Protein AF-A0A429B240-F1 (afdb_monomer_lite)

Structure (mmCIF, N/CA/C/O backbone):
data_AF-A0A429B240-F1
#
_entry.id   AF-A0A429B240-F1
#
loop_
_atom_site.group_PDB
_atom_site.id
_atom_site.type_symbol
_atom_site.label_atom_id
_atom_site.label_alt_id
_atom_site.label_comp_id
_atom_site.label_asym_id
_atom_site.label_entity_id
_atom_site.label_seq_id
_atom_site.pdbx_PDB_ins_code
_atom_site.Cartn_x
_atom_site.Cartn_y
_atom_site.Cartn_z
_atom_site.occupancy
_atom_site.B_iso_or_equiv
_atom_site.auth_seq_id
_atom_site.auth_comp_id
_atom_site.auth_asym_id
_atom_site.auth_atom_id
_atom_site.pdbx_PDB_model_num
ATOM 1 N N . MET A 1 1 ? -15.199 -7.355 49.100 1.00 44.56 1 MET A N 1
ATOM 2 C CA . MET A 1 1 ? -14.367 -6.180 49.448 1.00 44.56 1 MET A CA 1
ATOM 3 C C . MET A 1 1 ? -12.993 -6.217 48.770 1.00 44.56 1 MET A C 1
ATOM 5 O O . MET A 1 1 ? -12.561 -5.169 48.321 1.00 44.56 1 MET A O 1
ATOM 9 N N . GLU A 1 2 ? -12.362 -7.388 48.582 1.00 45.59 2 GLU A N 1
ATOM 10 C CA . GLU A 1 2 ? -11.077 -7.540 47.852 1.00 45.59 2 GLU A CA 1
ATOM 11 C C . GLU A 1 2 ? -11.100 -7.078 46.377 1.00 45.59 2 GLU A C 1
ATOM 13 O O . GLU A 1 2 ? -10.136 -6.483 45.908 1.00 45.59 2 GLU A O 1
ATOM 18 N N . ALA A 1 3 ? -12.207 -7.259 45.647 1.00 45.84 3 ALA A N 1
ATOM 19 C CA . ALA A 1 3 ? -12.278 -6.887 44.225 1.00 45.84 3 ALA A CA 1
ATOM 20 C C . ALA A 1 3 ? -12.262 -5.364 43.959 1.00 45.84 3 ALA A C 1
ATOM 22 O O . ALA A 1 3 ? -11.868 -4.933 42.879 1.00 45.84 3 ALA A O 1
ATOM 23 N N . ALA A 1 4 ? -12.653 -4.533 44.934 1.00 47.03 4 ALA A N 1
ATOM 24 C CA . ALA A 1 4 ? -12.665 -3.073 44.779 1.00 47.03 4 ALA A CA 1
ATOM 25 C C . ALA A 1 4 ? -11.268 -2.445 44.948 1.00 47.03 4 ALA A C 1
ATOM 27 O O . ALA A 1 4 ? -11.016 -1.351 44.448 1.00 47.03 4 ALA A O 1
ATOM 28 N N . GLN A 1 5 ? -10.346 -3.150 45.613 1.00 51.97 5 GLN A N 1
ATOM 29 C CA . GLN A 1 5 ? -8.969 -2.698 45.835 1.00 51.97 5 GLN A CA 1
ATOM 30 C C . GLN A 1 5 ? -8.083 -2.867 44.584 1.00 51.97 5 GLN A C 1
ATOM 32 O O . GLN A 1 5 ? -7.039 -2.232 44.481 1.00 51.97 5 GLN A O 1
ATOM 37 N N . MET A 1 6 ? -8.511 -3.668 43.598 1.00 56.25 6 MET A N 1
ATOM 38 C CA . MET A 1 6 ? -7.716 -4.010 42.407 1.00 56.25 6 MET A CA 1
ATOM 39 C C . MET A 1 6 ? -7.718 -2.947 41.293 1.00 56.25 6 MET A C 1
ATOM 41 O O . MET A 1 6 ? -7.016 -3.113 40.298 1.00 56.25 6 MET A O 1
ATOM 45 N N . SER A 1 7 ? -8.470 -1.854 41.450 1.00 75.31 7 SER A N 1
ATOM 46 C CA . SER A 1 7 ? -8.610 -0.801 40.425 1.00 75.31 7 SER A CA 1
ATOM 47 C C . SER A 1 7 ? -7.833 0.482 40.741 1.00 75.31 7 SER A C 1
ATOM 49 O O . SER A 1 7 ? -8.014 1.497 40.062 1.00 75.31 7 SER A O 1
ATOM 51 N N . ILE A 1 8 ? -7.000 0.456 41.783 1.00 90.31 8 ILE A N 1
ATOM 52 C CA . ILE A 1 8 ? -6.318 1.632 42.321 1.00 90.31 8 ILE A CA 1
ATOM 53 C C . ILE A 1 8 ? -4.803 1.496 42.117 1.00 90.31 8 ILE A C 1
ATOM 55 O O . ILE A 1 8 ? -4.220 0.432 42.338 1.00 90.31 8 ILE A O 1
ATOM 59 N N . LEU A 1 9 ? -4.156 2.581 41.691 1.00 92.44 9 LEU A N 1
ATOM 60 C CA . LEU A 1 9 ? -2.705 2.727 41.696 1.00 92.44 9 LEU A CA 1
ATOM 61 C C . LEU A 1 9 ? -2.294 3.480 42.958 1.00 92.44 9 LEU A C 1
ATOM 63 O O . LEU A 1 9 ? -2.667 4.637 43.171 1.00 92.44 9 LEU A O 1
ATOM 67 N N . HIS A 1 10 ? -1.503 2.816 43.788 1.00 93.44 10 HIS A N 1
ATOM 68 C CA . HIS A 1 10 ? -0.919 3.425 44.964 1.00 93.44 10 HIS A CA 1
ATOM 69 C C . HIS A 1 10 ? 0.341 4.192 44.589 1.00 93.44 10 HIS A C 1
ATOM 71 O O . HIS A 1 10 ? 1.170 3.722 43.814 1.00 93.44 10 HIS A O 1
ATOM 77 N N . GLN A 1 11 ? 0.486 5.361 45.191 1.00 92.62 11 GLN A N 1
ATOM 78 C CA . GLN A 1 11 ? 1.679 6.183 45.118 1.00 92.62 11 GLN A CA 1
ATOM 79 C C . GLN A 1 11 ? 2.523 6.019 46.381 1.00 92.62 11 GLN A C 1
ATOM 81 O O . GLN A 1 11 ? 1.979 5.975 47.497 1.00 92.62 11 GLN A O 1
ATOM 86 N N . VAL A 1 12 ? 3.842 5.982 46.206 1.00 91.69 12 VAL A N 1
ATOM 87 C CA . VAL A 1 12 ? 4.820 6.096 47.291 1.00 91.69 12 VAL A CA 1
ATOM 88 C C . VAL A 1 12 ? 5.925 7.048 46.861 1.00 91.69 12 VAL A C 1
ATOM 90 O O . VAL A 1 12 ? 6.509 6.878 45.796 1.00 91.69 12 VAL A O 1
ATOM 93 N N . THR A 1 13 ? 6.243 8.015 47.706 1.00 90.12 13 THR A N 1
ATOM 94 C CA . THR A 1 13 ? 7.407 8.879 47.527 1.00 90.12 13 THR A CA 1
ATOM 95 C C . THR A 1 13 ? 8.460 8.471 48.539 1.00 90.12 13 THR A C 1
ATOM 97 O O . THR A 1 13 ? 8.158 8.275 49.716 1.00 90.12 13 THR A O 1
ATOM 100 N N . TYR A 1 14 ? 9.694 8.347 48.076 1.00 87.94 14 TYR A N 1
ATOM 101 C CA . TYR A 1 14 ? 10.877 8.154 48.888 1.00 87.94 14 TYR A CA 1
ATOM 102 C C . TYR A 1 14 ? 11.762 9.380 48.776 1.00 87.94 14 TYR A C 1
ATOM 104 O O . TYR A 1 14 ? 11.974 9.926 47.692 1.00 87.94 14 TYR A O 1
ATOM 112 N N . GLY A 1 15 ? 12.297 9.781 49.917 1.00 84.56 15 GLY A N 1
ATOM 113 C CA . GLY A 1 15 ? 13.328 10.793 50.006 1.00 84.56 15 GLY A CA 1
ATOM 114 C C . GLY A 1 15 ? 14.587 10.184 50.588 1.00 84.56 15 GLY A C 1
ATOM 115 O O . GLY A 1 15 ? 14.539 9.244 51.389 1.00 84.56 15 GLY A O 1
ATOM 116 N N . TRP A 1 16 ? 15.717 10.752 50.200 1.00 78.44 16 TRP A N 1
ATOM 117 C CA . TRP A 1 16 ? 16.974 10.473 50.861 1.00 78.44 16 TRP A CA 1
ATOM 118 C C . TRP A 1 16 ? 16.922 10.948 52.319 1.00 78.44 16 TRP A C 1
ATOM 120 O O . TRP A 1 16 ? 16.586 12.100 52.603 1.00 78.44 16 TRP A O 1
ATOM 130 N N . GLN A 1 17 ? 17.233 10.054 53.253 1.00 73.44 17 GLN A N 1
ATOM 131 C CA . GLN A 1 17 ? 17.255 10.328 54.684 1.00 73.44 17 GLN A CA 1
ATOM 132 C C . GLN A 1 17 ? 18.590 9.877 55.272 1.00 73.44 17 GLN A C 1
ATOM 134 O O . GLN A 1 17 ? 19.124 8.817 54.946 1.00 73.44 17 GLN A O 1
ATOM 139 N N . ARG A 1 18 ? 19.140 10.675 56.187 1.00 69.38 18 ARG A N 1
ATOM 140 C CA . ARG A 1 18 ? 20.340 10.296 56.933 1.00 69.38 18 ARG A CA 1
ATOM 141 C C . ARG A 1 18 ? 19.915 9.561 58.201 1.00 69.38 18 ARG A C 1
ATOM 143 O O . ARG A 1 18 ? 19.463 10.193 59.151 1.00 69.38 18 ARG A O 1
ATOM 150 N N . LEU A 1 19 ? 20.032 8.235 58.205 1.00 70.94 19 LEU A N 1
ATOM 151 C CA . LEU A 1 19 ? 19.754 7.406 59.380 1.00 70.94 19 LEU A CA 1
ATOM 152 C C . LEU A 1 19 ? 21.030 7.210 60.211 1.00 70.94 19 LEU A C 1
ATOM 154 O O . LEU A 1 19 ? 22.147 7.410 59.730 1.00 70.94 19 LEU A O 1
ATOM 158 N N . ALA A 1 20 ? 20.873 6.769 61.463 1.00 72.88 20 ALA A N 1
ATOM 159 C CA . ALA A 1 20 ? 22.001 6.443 62.342 1.00 72.88 20 ALA A CA 1
ATOM 160 C C . ALA A 1 20 ? 22.894 5.316 61.778 1.00 72.88 20 ALA A C 1
ATOM 162 O O . ALA A 1 20 ? 24.083 5.262 62.072 1.00 72.88 20 ALA A O 1
ATOM 163 N N . THR A 1 21 ? 22.336 4.444 60.933 1.00 72.06 21 THR A N 1
ATOM 164 C CA . THR A 1 21 ? 23.036 3.351 60.237 1.00 72.06 21 THR A CA 1
ATOM 165 C C . THR A 1 21 ? 23.686 3.780 58.918 1.00 72.06 21 THR A C 1
ATOM 167 O O . THR A 1 21 ? 24.243 2.941 58.216 1.00 72.06 21 THR A O 1
ATOM 170 N N . GLY A 1 22 ? 23.601 5.064 58.562 1.00 69.06 22 GLY A N 1
ATOM 171 C CA . GLY A 1 22 ? 24.068 5.605 57.290 1.00 69.06 22 GLY A CA 1
ATOM 172 C C . GLY A 1 22 ? 22.939 6.196 56.439 1.00 69.06 22 GLY A C 1
ATOM 173 O O . GLY A 1 22 ? 21.767 6.169 56.825 1.00 69.06 22 GLY A O 1
ATOM 174 N N . PRO A 1 23 ? 23.283 6.785 55.287 1.00 65.56 23 PRO A N 1
ATOM 175 C CA . PRO A 1 23 ? 22.298 7.317 54.359 1.00 65.56 23 PRO A CA 1
ATOM 176 C C . PRO A 1 23 ? 21.445 6.196 53.760 1.00 65.56 23 PRO A C 1
ATOM 178 O O . PRO A 1 23 ? 21.971 5.182 53.306 1.00 65.56 23 PRO A O 1
ATOM 181 N N . ALA A 1 24 ? 20.128 6.383 53.757 1.00 71.44 24 ALA A N 1
ATOM 182 C CA . ALA A 1 24 ? 19.181 5.425 53.207 1.00 71.44 24 ALA A CA 1
ATOM 183 C C . ALA A 1 24 ? 17.970 6.139 52.599 1.00 71.44 24 ALA A C 1
ATOM 185 O O . ALA A 1 24 ? 17.591 7.235 53.011 1.00 71.44 24 ALA A O 1
ATOM 186 N N . PHE A 1 25 ? 17.326 5.494 51.631 1.00 76.50 25 PHE A N 1
ATOM 187 C CA . PHE A 1 25 ? 16.035 5.947 51.131 1.00 76.50 25 PHE A CA 1
ATOM 188 C C . PHE A 1 25 ? 14.922 5.508 52.077 1.00 76.50 25 PHE A C 1
ATOM 190 O O . PHE A 1 25 ? 14.728 4.314 52.301 1.00 76.50 25 PHE A O 1
ATOM 197 N N . GLY A 1 26 ? 14.169 6.474 52.598 1.00 83.38 26 GLY A N 1
ATOM 198 C CA . GLY A 1 26 ? 12.996 6.237 53.437 1.00 83.38 26 GLY A CA 1
ATOM 199 C C . GLY A 1 26 ? 11.723 6.733 52.750 1.00 83.38 26 GLY A C 1
ATOM 200 O O . GLY A 1 26 ? 11.780 7.721 52.011 1.00 83.38 26 GLY A O 1
ATOM 201 N N . PRO A 1 27 ? 10.566 6.074 52.949 1.00 87.38 27 PRO A N 1
ATOM 202 C CA . PRO A 1 27 ? 9.310 6.583 52.419 1.00 87.38 27 PRO A CA 1
ATOM 203 C C . PRO A 1 27 ? 8.959 7.898 53.128 1.00 87.38 27 PRO A C 1
ATOM 205 O O . PRO A 1 27 ? 8.916 7.959 54.355 1.00 87.38 27 PRO A O 1
ATOM 208 N N . THR A 1 28 ? 8.708 8.951 52.358 1.00 88.69 28 THR A N 1
ATOM 209 C CA . THR A 1 28 ? 8.291 10.269 52.857 1.00 88.69 28 THR A CA 1
ATOM 210 C C . THR A 1 28 ? 6.780 10.440 52.812 1.00 88.69 28 THR A C 1
ATOM 212 O O . THR A 1 28 ? 6.213 11.114 53.667 1.00 88.69 28 THR A O 1
ATOM 215 N N . ALA A 1 29 ? 6.112 9.794 51.856 1.00 89.81 29 ALA A N 1
ATOM 216 C CA . ALA A 1 29 ? 4.660 9.762 51.758 1.00 89.81 29 ALA A CA 1
ATOM 217 C C . ALA A 1 29 ? 4.202 8.462 51.089 1.00 89.81 29 ALA A C 1
ATOM 219 O O . ALA A 1 29 ? 4.882 7.923 50.215 1.00 89.81 29 ALA A O 1
ATOM 220 N N . SER A 1 30 ? 3.040 7.943 51.487 1.00 91.75 30 SER A N 1
ATOM 221 C CA . SER A 1 30 ? 2.479 6.734 50.888 1.00 91.75 30 SER A CA 1
ATOM 222 C C . SER A 1 30 ? 0.961 6.705 50.974 1.00 91.75 30 SER A C 1
ATOM 224 O O . SER A 1 30 ? 0.366 7.169 51.943 1.00 91.75 30 SER A O 1
ATOM 226 N N . THR A 1 31 ? 0.352 6.103 49.960 1.00 93.06 31 THR A N 1
ATOM 227 C CA . THR A 1 31 ? -1.069 5.726 49.944 1.00 93.06 31 THR A CA 1
ATOM 228 C C . THR A 1 31 ? -1.297 4.255 50.316 1.00 93.06 31 THR A C 1
ATOM 230 O O . THR A 1 31 ? -2.440 3.805 50.318 1.00 93.06 31 THR A O 1
ATOM 233 N N . LEU A 1 32 ? -0.231 3.491 50.586 1.00 91.81 32 LEU A N 1
ATOM 234 C CA . LEU A 1 32 ? -0.304 2.100 51.041 1.00 91.81 32 LEU A CA 1
ATOM 235 C C . LEU A 1 32 ? -0.473 2.026 52.557 1.00 91.81 32 LEU A C 1
ATOM 237 O O . LEU A 1 32 ? -0.025 2.908 53.293 1.00 91.81 32 LEU A O 1
ATOM 241 N N . ALA A 1 33 ? -1.041 0.918 53.037 1.00 92.62 33 ALA A N 1
ATOM 242 C CA . ALA A 1 33 ? -1.024 0.623 54.462 1.00 92.62 33 ALA A CA 1
ATOM 243 C C . ALA A 1 33 ? 0.432 0.429 54.954 1.00 92.62 33 ALA A C 1
ATOM 245 O O . ALA A 1 33 ? 1.253 -0.134 54.222 1.00 92.62 33 ALA A O 1
ATOM 246 N N . PRO A 1 34 ? 0.779 0.820 56.198 1.00 93.00 34 PRO A N 1
ATOM 247 C CA . PRO A 1 34 ? 2.156 0.745 56.703 1.00 93.00 34 PRO A CA 1
ATOM 248 C C . PRO A 1 34 ? 2.822 -0.636 56.575 1.00 93.00 34 PRO A C 1
ATOM 250 O O . PRO A 1 34 ? 4.013 -0.733 56.276 1.00 93.00 34 PRO A O 1
ATOM 253 N N . ASP A 1 35 ? 2.071 -1.724 56.757 1.00 91.88 35 ASP A N 1
ATOM 254 C CA . ASP A 1 35 ? 2.596 -3.088 56.607 1.00 91.88 35 ASP A CA 1
ATOM 255 C C . ASP A 1 35 ? 2.917 -3.457 55.160 1.00 91.88 35 ASP A C 1
ATOM 257 O O . ASP A 1 35 ? 3.926 -4.114 54.886 1.00 91.88 35 ASP A O 1
ATOM 261 N N . GLU A 1 36 ? 2.074 -3.027 54.226 1.00 91.12 36 GLU A N 1
ATOM 262 C CA . GLU A 1 36 ? 2.288 -3.222 52.795 1.00 91.12 36 GLU A CA 1
ATOM 263 C C . GLU A 1 36 ? 3.472 -2.395 52.317 1.00 91.12 36 GLU A C 1
ATOM 265 O O . GLU A 1 36 ? 4.337 -2.928 51.626 1.00 91.12 36 GLU A O 1
ATOM 270 N N . LEU A 1 37 ? 3.574 -1.146 52.778 1.00 93.12 37 LEU A N 1
ATOM 271 C CA . LEU A 1 37 ? 4.706 -0.271 52.506 1.00 93.12 37 LEU A CA 1
ATOM 272 C C . LEU A 1 37 ? 6.028 -0.884 52.988 1.00 93.12 37 LEU A C 1
ATOM 274 O O . LEU A 1 37 ? 7.001 -0.896 52.239 1.00 93.12 37 LEU A O 1
ATOM 278 N N . ARG A 1 38 ? 6.073 -1.460 54.199 1.00 92.25 38 ARG A N 1
ATOM 279 C CA . ARG A 1 38 ? 7.271 -2.159 54.706 1.00 92.25 38 ARG A CA 1
ATOM 280 C C . ARG A 1 38 ? 7.636 -3.385 53.869 1.00 92.25 38 ARG A C 1
ATOM 282 O O . ARG A 1 38 ? 8.816 -3.637 53.621 1.00 92.25 38 ARG A O 1
ATOM 289 N N . ARG A 1 39 ? 6.644 -4.173 53.437 1.00 90.81 39 ARG A N 1
ATOM 290 C CA . ARG A 1 39 ? 6.868 -5.339 52.562 1.00 90.81 39 ARG A CA 1
ATOM 291 C C . ARG A 1 39 ? 7.364 -4.925 51.181 1.00 90.81 39 ARG A C 1
ATOM 293 O O . ARG A 1 39 ? 8.305 -5.541 50.689 1.00 90.81 39 ARG A O 1
ATOM 300 N N . LEU A 1 40 ? 6.754 -3.900 50.592 1.00 90.69 40 LEU A N 1
ATOM 301 C CA . LEU A 1 40 ? 7.160 -3.326 49.317 1.00 90.69 40 LEU A CA 1
ATOM 302 C C . LEU A 1 40 ? 8.584 -2.788 49.408 1.00 90.69 40 LEU A C 1
ATOM 304 O O . LEU A 1 40 ? 9.415 -3.201 48.611 1.00 90.69 40 LEU A O 1
ATOM 308 N N . HIS A 1 41 ? 8.876 -1.940 50.401 1.00 90.44 41 HIS A N 1
ATOM 309 C CA . HIS A 1 41 ? 10.184 -1.314 50.574 1.00 90.44 41 HIS A CA 1
ATOM 310 C C . HIS A 1 41 ? 11.310 -2.348 50.562 1.00 90.44 41 HIS A C 1
ATOM 312 O O . HIS A 1 41 ? 12.215 -2.217 49.755 1.00 90.44 41 HIS A O 1
ATOM 318 N N . ARG A 1 42 ? 11.201 -3.434 51.342 1.00 89.31 42 ARG A N 1
ATOM 319 C CA . ARG A 1 42 ? 12.206 -4.516 51.348 1.00 89.31 42 ARG A CA 1
ATOM 320 C C . ARG A 1 42 ? 12.422 -5.177 49.987 1.00 89.31 42 ARG A C 1
ATOM 322 O O . ARG A 1 42 ? 13.504 -5.688 49.732 1.00 89.31 42 ARG A O 1
ATOM 329 N N . ARG A 1 43 ? 11.392 -5.222 49.139 1.00 88.50 43 ARG A N 1
ATOM 330 C CA . ARG A 1 43 ? 11.504 -5.778 47.786 1.00 88.50 43 ARG A CA 1
ATOM 331 C C . ARG A 1 43 ? 12.185 -4.796 46.855 1.00 88.50 43 ARG A C 1
ATOM 333 O O . ARG A 1 43 ? 13.051 -5.209 46.109 1.00 88.50 43 ARG A O 1
ATOM 340 N N . VAL A 1 44 ? 11.814 -3.519 46.914 1.00 87.50 44 VAL A N 1
ATOM 341 C CA . VAL A 1 44 ? 12.280 -2.521 45.943 1.00 87.50 44 VAL A CA 1
ATOM 342 C C . VAL A 1 44 ? 13.552 -1.790 46.363 1.00 87.50 44 VAL A C 1
ATOM 344 O O . VAL A 1 44 ? 14.123 -1.082 45.544 1.00 87.50 44 VAL A O 1
ATOM 347 N N . GLU A 1 45 ? 13.999 -1.949 47.614 1.00 85.31 45 GLU A N 1
ATOM 348 C CA . GLU A 1 45 ? 15.091 -1.182 48.230 1.00 85.31 45 GLU A CA 1
ATOM 349 C C . GLU A 1 45 ? 16.327 -1.105 47.337 1.00 85.31 45 GLU A C 1
ATOM 351 O O . GLU A 1 45 ? 16.939 -0.049 47.218 1.00 85.31 45 GLU A O 1
ATOM 356 N N . HIS A 1 46 ? 16.664 -2.200 46.658 1.00 80.06 46 HIS A N 1
ATOM 357 C CA . HIS A 1 46 ? 17.817 -2.231 45.773 1.00 80.06 46 HIS A CA 1
ATOM 358 C C . HIS A 1 46 ? 17.694 -1.259 44.585 1.00 80.06 46 HIS A C 1
ATOM 360 O O . HIS A 1 46 ? 18.665 -0.592 44.239 1.00 80.06 46 HIS A O 1
ATOM 366 N N . TRP A 1 47 ? 16.508 -1.130 43.989 1.00 82.50 47 TRP A N 1
ATOM 367 C CA . TRP A 1 47 ? 16.235 -0.183 42.899 1.00 82.50 47 TRP A CA 1
ATOM 368 C C . TRP A 1 47 ? 16.010 1.249 43.388 1.00 82.50 47 TRP A C 1
ATOM 370 O O . TRP A 1 47 ? 15.992 2.174 42.584 1.00 82.50 47 TRP A O 1
ATOM 380 N N . LEU A 1 48 ? 15.881 1.452 44.702 1.00 80.38 48 LEU A N 1
ATOM 381 C CA . LEU A 1 48 ? 15.897 2.784 45.308 1.00 80.38 48 LEU A CA 1
ATOM 382 C C . LEU A 1 48 ? 17.322 3.286 45.557 1.00 80.38 48 LEU A C 1
ATOM 384 O O . LEU A 1 48 ? 17.518 4.489 45.684 1.00 80.38 48 LEU A O 1
ATOM 388 N N . ARG A 1 49 ? 18.317 2.395 45.646 1.00 72.00 49 ARG A N 1
ATOM 389 C CA . ARG A 1 49 ? 19.710 2.781 45.896 1.00 72.00 49 ARG A CA 1
ATOM 390 C C . ARG A 1 49 ? 20.319 3.420 44.648 1.00 72.00 49 ARG A C 1
ATOM 392 O O . ARG A 1 49 ? 20.189 2.904 43.540 1.00 72.00 49 ARG A O 1
ATOM 399 N N . THR A 1 50 ? 21.014 4.526 44.865 1.00 64.06 50 THR A N 1
ATOM 400 C CA . THR A 1 50 ? 21.978 5.110 43.930 1.00 64.06 50 THR A CA 1
ATOM 401 C C . THR A 1 50 ? 23.374 4.691 44.386 1.00 64.06 50 THR A C 1
ATOM 403 O O . THR A 1 50 ? 23.614 4.617 45.597 1.00 64.06 50 THR A O 1
ATOM 406 N N . ASP A 1 51 ? 24.297 4.415 43.463 1.00 61.59 51 ASP A N 1
ATOM 407 C CA . ASP A 1 51 ? 25.702 4.229 43.843 1.00 61.59 51 ASP A CA 1
ATOM 408 C C . ASP A 1 51 ? 26.225 5.496 44.557 1.00 61.59 51 ASP A C 1
ATOM 410 O O . ASP A 1 51 ? 25.683 6.585 44.349 1.00 61.59 51 ASP A O 1
ATOM 414 N N . PRO A 1 52 ? 27.264 5.409 45.412 1.00 54.88 52 PRO A N 1
ATOM 415 C CA . PRO A 1 52 ? 27.794 6.571 46.137 1.00 54.88 52 PRO A CA 1
ATOM 416 C C . PRO A 1 52 ? 28.233 7.731 45.227 1.00 54.88 52 PRO A C 1
ATOM 418 O O . PRO A 1 52 ? 28.273 8.873 45.679 1.00 54.88 52 PRO A O 1
ATOM 421 N N . GLY A 1 53 ? 28.557 7.430 43.962 1.00 54.03 53 GLY A N 1
ATOM 422 C CA . GLY A 1 53 ? 28.869 8.409 42.917 1.00 54.03 53 GLY A CA 1
ATOM 423 C C . GLY A 1 53 ? 27.649 9.007 42.204 1.00 54.03 53 GLY A C 1
ATOM 424 O O . GLY A 1 53 ? 27.819 10.029 41.556 1.00 54.03 53 GLY A O 1
ATOM 425 N N . GLY A 1 54 ? 26.462 8.402 42.360 1.00 50.03 54 GLY A N 1
ATOM 426 C CA . GLY A 1 54 ? 25.140 8.841 41.895 1.00 50.03 54 GLY A CA 1
ATOM 427 C C . GLY A 1 54 ? 25.072 9.395 40.470 1.00 50.03 54 GLY A C 1
ATOM 428 O O . GLY A 1 54 ? 25.362 10.574 40.275 1.00 50.03 54 GLY A O 1
ATOM 429 N N . SER A 1 55 ? 24.600 8.606 39.499 1.00 54.00 55 SER A N 1
ATOM 430 C CA . SER A 1 55 ? 24.306 9.128 38.158 1.00 54.00 55 SER A CA 1
ATOM 431 C C . SER A 1 55 ? 23.268 10.255 38.202 1.00 54.00 55 SER A C 1
ATOM 433 O O . SER A 1 55 ? 22.216 10.140 38.829 1.00 54.00 55 SER A O 1
ATOM 435 N N . CYS A 1 56 ? 23.552 11.345 37.487 1.00 52.78 56 CYS A N 1
ATOM 436 C CA . CYS A 1 56 ? 22.610 12.445 37.281 1.00 52.78 56 CYS A CA 1
ATOM 437 C C . CYS A 1 56 ? 21.410 12.055 36.395 1.00 52.78 56 CYS A C 1
ATOM 439 O O . CYS A 1 56 ? 20.512 12.879 36.213 1.00 52.78 56 CYS A O 1
ATOM 441 N N . GLU A 1 57 ? 21.390 10.848 35.820 1.00 63.31 57 GLU A N 1
ATOM 442 C CA . GLU A 1 57 ? 20.388 10.445 34.838 1.00 63.31 57 GLU A CA 1
ATOM 443 C C . GLU A 1 57 ? 19.116 9.866 35.466 1.00 63.31 57 GLU A C 1
ATOM 445 O O . GLU A 1 57 ? 19.119 9.045 36.388 1.00 63.31 57 GLU A O 1
ATOM 450 N N . VAL A 1 58 ? 17.981 10.304 34.921 1.00 73.81 58 VAL A N 1
ATOM 451 C CA . VAL A 1 58 ? 16.659 9.799 35.288 1.00 73.81 58 VAL A CA 1
ATOM 452 C C . VAL A 1 58 ? 16.523 8.375 34.764 1.00 73.81 58 VAL A C 1
ATOM 454 O O . VAL A 1 58 ? 16.667 8.123 33.572 1.00 73.81 58 VAL A O 1
ATOM 457 N N . SER A 1 59 ? 16.185 7.451 35.654 1.00 82.06 59 SER A N 1
ATOM 458 C CA . SER A 1 59 ? 16.000 6.039 35.317 1.00 82.06 59 SER A CA 1
ATOM 459 C C . SER A 1 59 ? 14.640 5.537 35.776 1.00 82.06 59 SER A C 1
ATOM 461 O O . SER A 1 59 ? 14.138 5.910 36.848 1.00 82.06 59 SER A O 1
ATOM 463 N N . HIS A 1 60 ? 14.065 4.658 34.957 1.00 89.06 60 HIS A N 1
ATOM 464 C CA . HIS A 1 60 ? 12.777 4.029 35.198 1.00 89.06 60 HIS A CA 1
ATOM 465 C C . HIS A 1 60 ? 12.973 2.529 35.316 1.00 89.06 60 HIS A C 1
ATOM 467 O O . HIS A 1 60 ? 13.501 1.890 34.408 1.00 89.06 60 HIS A O 1
ATOM 473 N N . PHE A 1 61 ? 12.520 1.974 36.433 1.00 91.88 61 PHE A N 1
ATOM 474 C CA . PHE A 1 61 ? 12.494 0.539 36.669 1.00 91.88 61 PHE A CA 1
ATOM 475 C C . PHE A 1 61 ? 11.051 0.050 36.717 1.00 91.88 61 PHE A C 1
ATOM 477 O O . PHE A 1 61 ? 10.227 0.623 37.429 1.00 91.88 61 PHE A O 1
ATOM 484 N N . TYR A 1 62 ? 10.761 -1.042 36.021 1.00 94.44 62 TYR A N 1
ATOM 485 C CA . TYR A 1 62 ? 9.501 -1.765 36.120 1.00 94.44 62 TYR A CA 1
ATOM 486 C C . TYR A 1 62 ? 9.758 -3.231 36.461 1.00 94.44 62 TYR A C 1
ATOM 488 O O . TYR A 1 62 ? 10.601 -3.879 35.842 1.00 94.44 62 TYR A O 1
ATOM 496 N N . GLY A 1 63 ? 8.983 -3.782 37.397 1.00 93.00 63 GLY A N 1
ATOM 497 C CA . GLY A 1 63 ? 9.042 -5.206 37.711 1.00 93.00 63 GLY A CA 1
ATOM 498 C C . GLY A 1 63 ? 7.813 -5.738 38.437 1.00 93.00 63 GLY A C 1
ATOM 499 O O . GLY A 1 63 ? 7.083 -5.003 39.110 1.00 93.00 63 GLY A O 1
ATOM 500 N N . VAL A 1 64 ? 7.599 -7.051 38.320 1.00 91.44 64 VAL A N 1
ATOM 501 C CA . VAL A 1 64 ? 6.502 -7.773 38.975 1.00 91.44 64 VAL A CA 1
ATOM 502 C C . VAL A 1 64 ? 7.037 -8.622 40.126 1.00 91.44 64 VAL A C 1
ATOM 504 O O . VAL A 1 64 ? 7.848 -9.523 39.943 1.00 91.44 64 VAL A O 1
ATOM 507 N N . PHE A 1 65 ? 6.528 -8.374 41.332 1.00 88.31 65 PHE A N 1
ATOM 508 C CA . PHE A 1 65 ? 6.874 -9.095 42.552 1.00 88.31 65 PHE A CA 1
ATOM 509 C C . PHE A 1 65 ? 5.642 -9.804 43.120 1.00 88.31 65 PHE A C 1
ATOM 511 O O . PHE A 1 65 ? 4.937 -9.297 44.004 1.00 88.31 65 PHE A O 1
ATOM 518 N N . GLY A 1 66 ? 5.376 -11.019 42.644 1.00 86.62 66 GLY A N 1
ATOM 519 C CA . GLY A 1 66 ? 4.181 -11.775 43.021 1.00 86.62 66 GLY A CA 1
ATOM 520 C C . GLY A 1 66 ? 2.909 -11.052 42.572 1.00 86.62 66 GLY A C 1
ATOM 521 O O . GLY A 1 66 ? 2.670 -10.908 41.383 1.00 86.62 66 GLY A O 1
ATOM 522 N N . ARG A 1 67 ? 2.091 -10.574 43.520 1.00 86.94 67 ARG A N 1
ATOM 523 C CA . ARG A 1 67 ? 0.812 -9.893 43.226 1.00 86.94 67 ARG A CA 1
ATOM 524 C C . ARG A 1 67 ? 0.929 -8.392 42.934 1.00 86.94 67 ARG A C 1
ATOM 526 O O . ARG A 1 67 ? -0.096 -7.763 42.697 1.00 86.94 67 ARG A O 1
ATOM 533 N N . HIS A 1 68 ? 2.133 -7.822 42.970 1.00 91.12 68 HIS A N 1
ATOM 534 C CA . HIS A 1 68 ? 2.342 -6.385 42.781 1.00 91.12 68 HIS A CA 1
ATOM 535 C C . HIS A 1 68 ? 3.265 -6.125 41.596 1.00 91.12 68 HIS A C 1
ATOM 537 O O . HIS A 1 68 ? 4.376 -6.647 41.570 1.00 91.12 68 HIS A O 1
ATOM 543 N N . ALA A 1 69 ? 2.825 -5.291 40.662 1.00 93.62 69 ALA A N 1
ATOM 544 C CA . ALA A 1 69 ? 3.701 -4.600 39.731 1.00 93.62 69 ALA A CA 1
ATOM 545 C C . ALA A 1 69 ? 4.140 -3.275 40.353 1.00 93.62 69 ALA A C 1
ATOM 547 O O . ALA A 1 69 ? 3.362 -2.615 41.054 1.00 93.62 69 ALA A O 1
ATOM 548 N N . VAL A 1 70 ? 5.392 -2.905 40.109 1.00 94.25 70 VAL A N 1
ATOM 549 C CA . VAL A 1 70 ? 5.989 -1.684 40.634 1.00 94.25 70 VAL A CA 1
ATOM 550 C C . VAL A 1 70 ? 6.712 -0.962 39.514 1.00 94.25 70 VAL A C 1
ATOM 552 O O . VAL A 1 70 ? 7.534 -1.563 38.831 1.00 94.25 70 VAL A O 1
ATOM 555 N N . LEU A 1 71 ? 6.424 0.328 39.376 1.00 94.19 71 LEU A N 1
ATOM 556 C CA . LEU A 1 71 ? 7.188 1.258 38.558 1.00 94.19 71 LEU A CA 1
ATOM 557 C C . LEU A 1 71 ? 7.897 2.243 39.487 1.00 94.19 71 LEU A C 1
ATOM 559 O O . LEU A 1 71 ? 7.235 2.909 40.281 1.00 94.19 71 LEU A O 1
ATOM 563 N N . VAL A 1 72 ? 9.219 2.325 39.393 1.00 91.38 72 VAL A N 1
ATOM 564 C CA . VAL A 1 72 ? 10.077 3.251 40.138 1.00 91.38 72 VAL A CA 1
ATOM 565 C C . VAL A 1 72 ? 10.625 4.277 39.155 1.00 91.38 72 VAL A C 1
ATOM 567 O O . VAL A 1 72 ? 11.216 3.901 38.147 1.00 91.38 72 VAL A O 1
ATOM 570 N N . ARG A 1 73 ? 10.484 5.563 39.472 1.00 88.81 73 ARG A N 1
ATOM 571 C CA . ARG A 1 73 ? 11.198 6.654 38.805 1.00 88.81 73 ARG A CA 1
ATOM 572 C C . ARG A 1 73 ? 12.162 7.289 39.793 1.00 88.81 73 ARG A C 1
ATOM 574 O O . ARG A 1 73 ? 11.729 7.757 40.850 1.00 88.81 73 ARG A O 1
ATOM 581 N N . ARG A 1 74 ? 13.448 7.318 39.450 1.00 83.06 74 ARG A N 1
ATOM 582 C CA . ARG A 1 74 ? 14.475 8.040 40.212 1.00 83.06 74 ARG A CA 1
ATOM 583 C C . ARG A 1 74 ? 14.694 9.415 39.594 1.00 83.06 74 ARG A C 1
ATOM 585 O O . ARG A 1 74 ? 14.845 9.540 38.384 1.00 83.06 74 ARG A O 1
ATOM 592 N N . GLU A 1 75 ? 14.706 10.438 40.433 1.00 76.88 75 GLU A N 1
ATOM 593 C CA . GLU A 1 75 ? 14.991 11.819 40.060 1.00 76.88 75 GLU A CA 1
ATOM 594 C C . GLU A 1 75 ? 16.156 12.308 40.921 1.00 76.88 75 GLU A C 1
ATOM 596 O O . GLU A 1 75 ? 16.063 12.327 42.150 1.00 76.88 75 GLU A O 1
ATOM 601 N N . GLN A 1 76 ? 17.255 12.707 40.283 1.00 70.19 76 GLN A N 1
ATOM 602 C CA . GLN A 1 76 ? 18.368 13.367 40.954 1.00 70.19 76 GLN A CA 1
ATOM 603 C C . GLN A 1 76 ? 18.355 14.849 40.557 1.00 70.19 76 GLN A C 1
ATOM 605 O O . GLN A 1 76 ? 18.657 15.181 39.410 1.00 70.19 76 GLN A O 1
ATOM 610 N N . PRO A 1 77 ? 17.964 15.765 41.462 1.00 59.50 77 PRO A N 1
ATOM 611 C CA . PRO A 1 77 ? 18.061 17.194 41.204 1.00 59.50 77 PRO A CA 1
ATOM 612 C C . PRO A 1 77 ? 19.523 17.564 40.941 1.00 59.50 77 PRO A C 1
ATOM 614 O O . PRO A 1 77 ? 20.421 17.090 41.644 1.00 59.50 77 PRO A O 1
ATOM 617 N N . HIS A 1 78 ? 19.772 18.415 39.945 1.00 54.41 78 HIS A N 1
ATOM 618 C CA . HIS A 1 78 ? 21.122 18.877 39.632 1.00 54.41 78 HIS A CA 1
ATOM 619 C C . HIS A 1 78 ? 21.807 19.458 40.880 1.00 54.41 78 HIS A C 1
ATOM 621 O O . HIS A 1 78 ? 21.320 20.416 41.479 1.00 54.41 78 HIS A O 1
ATOM 627 N N . GLY A 1 79 ? 22.949 18.873 41.257 1.00 53.94 79 GLY A N 1
ATOM 628 C CA . GLY A 1 79 ? 23.846 19.423 42.276 1.00 53.94 79 GLY A CA 1
ATOM 629 C C . GLY A 1 79 ? 23.615 18.990 43.731 1.00 53.94 79 GLY A C 1
ATOM 630 O O . GLY A 1 79 ? 24.183 19.625 44.617 1.00 53.94 79 GLY A O 1
ATOM 631 N N . GLY A 1 80 ? 22.844 17.932 44.023 1.00 52.72 80 GLY A N 1
ATOM 632 C CA . GLY A 1 80 ? 22.648 17.464 45.406 1.00 52.72 80 GLY A CA 1
ATOM 633 C C . GLY A 1 80 ? 22.571 15.944 45.586 1.00 52.72 80 GLY A C 1
ATOM 634 O O . GLY A 1 80 ? 22.063 15.230 44.732 1.00 52.72 80 GLY A O 1
ATOM 635 N N . HIS A 1 81 ? 22.999 15.454 46.759 1.00 53.91 81 HIS A N 1
ATOM 636 C CA . HIS A 1 81 ? 22.822 14.060 47.214 1.00 53.91 81 HIS A CA 1
ATOM 637 C C . HIS A 1 81 ? 21.352 13.686 47.509 1.00 53.91 81 HIS A C 1
ATOM 639 O O . HIS A 1 81 ? 21.069 12.586 47.982 1.00 53.91 81 HIS A O 1
ATOM 645 N N . SER A 1 82 ? 20.403 14.603 47.291 1.00 51.75 82 SER A N 1
ATOM 646 C CA . SER A 1 82 ? 18.982 14.384 47.551 1.00 51.75 82 SER A CA 1
ATOM 647 C C . SER A 1 82 ? 18.315 13.733 46.344 1.00 51.75 82 SER A C 1
ATOM 649 O O . SER A 1 82 ? 17.576 14.381 45.606 1.00 51.75 82 SER A O 1
ATOM 651 N N . ALA A 1 83 ? 18.577 12.451 46.130 1.00 69.56 83 ALA A N 1
ATOM 652 C CA . ALA A 1 83 ? 17.811 11.697 45.156 1.00 69.56 83 ALA A CA 1
ATOM 653 C C . ALA A 1 83 ? 16.382 11.466 45.702 1.00 69.56 83 ALA A C 1
ATOM 655 O O . ALA A 1 83 ? 16.178 11.131 46.875 1.00 69.56 83 ALA A O 1
ATOM 656 N N . LEU A 1 84 ? 15.381 11.729 44.865 1.00 80.88 84 LEU A N 1
ATOM 657 C CA . LEU A 1 84 ? 13.970 11.442 45.110 1.00 80.88 84 LEU A CA 1
ATOM 658 C C . LEU A 1 84 ? 13.624 10.192 44.302 1.00 80.88 84 LEU A C 1
ATOM 660 O O . LEU A 1 84 ? 14.005 10.081 43.139 1.00 80.88 84 LEU A O 1
ATOM 664 N N . ALA A 1 85 ? 12.875 9.262 44.883 1.00 86.25 85 ALA A N 1
ATOM 665 C CA . ALA A 1 85 ? 12.291 8.171 44.114 1.00 86.25 85 ALA A CA 1
ATOM 666 C C . ALA A 1 85 ? 10.780 8.190 44.286 1.00 86.25 85 ALA A C 1
ATOM 668 O O . ALA A 1 85 ? 10.267 8.301 45.398 1.00 86.25 85 ALA A O 1
ATOM 669 N N . ARG A 1 86 ? 10.051 8.086 43.185 1.00 89.75 86 ARG A N 1
ATOM 670 C CA . ARG A 1 86 ? 8.596 7.991 43.204 1.00 89.75 86 ARG A CA 1
ATOM 671 C C . ARG A 1 86 ? 8.188 6.635 42.646 1.00 89.75 86 ARG A C 1
ATOM 673 O O . ARG A 1 86 ? 8.812 6.125 41.719 1.00 89.75 86 ARG A O 1
ATOM 680 N N . LEU A 1 87 ? 7.157 6.041 43.236 1.00 92.50 87 LEU A N 1
ATOM 681 C CA . LEU A 1 87 ? 6.680 4.713 42.883 1.00 92.50 87 LEU A CA 1
ATOM 682 C C . LEU A 1 87 ? 5.189 4.715 42.599 1.00 92.50 87 LEU A C 1
ATOM 684 O O . LEU A 1 87 ? 4.409 5.308 43.347 1.00 92.50 87 LEU A O 1
ATOM 688 N N . LEU A 1 88 ? 4.817 3.954 41.575 1.00 94.00 88 LEU A N 1
ATOM 689 C CA . LEU A 1 88 ? 3.458 3.495 41.337 1.00 94.00 88 LEU A CA 1
ATOM 690 C C . LEU A 1 88 ? 3.399 1.994 41.604 1.00 94.00 88 LEU A C 1
ATOM 692 O O . LEU A 1 88 ? 4.258 1.236 41.153 1.00 94.00 88 LEU A O 1
ATOM 696 N N . VAL A 1 89 ? 2.389 1.576 42.360 1.00 94.56 89 VAL A N 1
ATOM 697 C CA . VAL A 1 89 ? 2.222 0.195 42.819 1.00 94.56 89 VAL A CA 1
ATOM 698 C C . VAL A 1 89 ? 0.783 -0.225 42.586 1.00 94.56 89 VAL A C 1
ATOM 700 O O . VAL A 1 89 ? -0.147 0.446 43.033 1.00 94.56 89 VAL A O 1
ATOM 703 N N . SER A 1 90 ? 0.582 -1.343 41.898 1.00 94.81 90 SER A N 1
ATOM 704 C CA . SER A 1 90 ? -0.747 -1.935 41.737 1.00 94.81 90 SER A CA 1
ATOM 705 C C . SER A 1 90 ? -0.652 -3.418 41.377 1.00 94.81 90 SER A C 1
ATOM 707 O O . SER A 1 90 ? 0.436 -3.992 41.349 1.00 94.81 90 SER A O 1
ATOM 709 N N . ALA A 1 91 ? -1.784 -4.058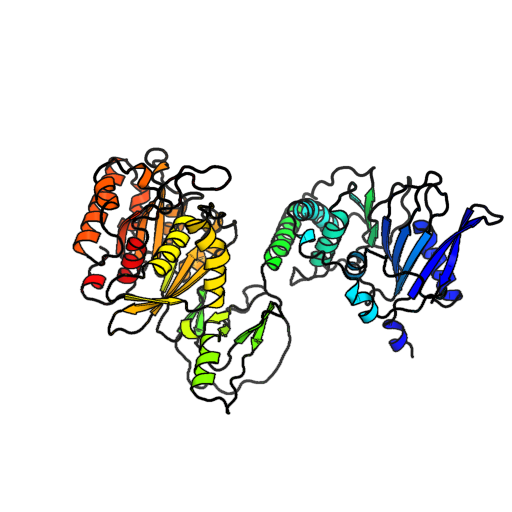 41.095 1.00 92.19 91 ALA A N 1
ATOM 710 C CA . ALA A 1 91 ? -1.803 -5.386 40.499 1.00 92.19 91 ALA A CA 1
ATOM 711 C C . ALA A 1 91 ? -1.188 -5.348 39.078 1.00 92.19 91 ALA A C 1
ATOM 713 O O . ALA A 1 91 ? -1.422 -4.376 38.355 1.00 92.19 91 ALA A O 1
ATOM 714 N N . PRO A 1 92 ? -0.477 -6.401 38.625 1.00 90.38 92 PRO A N 1
ATOM 715 C CA . PRO A 1 92 ? 0.099 -6.465 37.274 1.00 90.38 92 PRO A CA 1
ATOM 716 C C . PRO A 1 92 ? -0.915 -6.286 36.140 1.00 90.38 92 PRO A C 1
ATOM 718 O O . PRO A 1 92 ? -0.585 -5.740 35.095 1.00 90.38 92 PRO A O 1
ATOM 721 N N . ALA A 1 93 ? -2.169 -6.688 36.366 1.00 87.75 93 ALA A N 1
ATOM 722 C CA . ALA A 1 93 ? -3.256 -6.483 35.411 1.00 87.75 93 ALA A CA 1
ATOM 723 C C . ALA A 1 93 ? -3.625 -4.999 35.218 1.00 87.75 93 ALA A C 1
ATOM 725 O O . ALA A 1 93 ? -4.165 -4.632 34.176 1.00 87.75 93 ALA A O 1
ATOM 726 N N . LEU A 1 94 ? -3.364 -4.150 36.222 1.00 89.62 94 LEU A N 1
ATOM 727 C CA . LEU A 1 94 ? -3.628 -2.714 36.156 1.00 89.62 94 LEU A CA 1
ATOM 728 C C . LEU A 1 94 ? -2.384 -1.933 35.733 1.00 89.62 94 LEU A C 1
ATOM 730 O O . LEU A 1 94 ? -2.475 -1.093 34.844 1.00 89.62 94 LEU A O 1
ATOM 734 N N . LEU A 1 95 ? -1.240 -2.211 36.364 1.00 92.31 95 LEU A N 1
ATOM 735 C CA . LEU A 1 95 ? 0.046 -1.589 36.059 1.00 92.31 95 LEU A CA 1
ATOM 736 C C . LEU A 1 95 ? 0.872 -2.519 35.162 1.00 92.31 95 LEU A C 1
ATOM 738 O O . LEU A 1 95 ? 1.766 -3.230 35.625 1.00 92.31 95 LEU A O 1
ATOM 742 N N . THR A 1 96 ? 0.528 -2.530 33.877 1.00 91.94 96 THR A N 1
ATOM 743 C CA . THR A 1 96 ? 1.210 -3.325 32.844 1.00 91.94 96 THR A CA 1
ATOM 744 C C . THR A 1 96 ? 2.557 -2.698 32.448 1.00 91.94 96 THR A C 1
ATOM 746 O O . THR A 1 96 ? 2.735 -1.492 32.656 1.00 91.94 96 THR A O 1
ATOM 749 N N . PRO A 1 97 ? 3.488 -3.461 31.839 1.00 91.50 97 PRO A N 1
ATOM 750 C CA . PRO A 1 97 ? 4.744 -2.909 31.323 1.00 91.50 97 PRO A CA 1
ATOM 751 C C . PRO A 1 97 ? 4.487 -1.771 30.325 1.00 91.50 97 PRO A C 1
ATOM 753 O O . PRO A 1 97 ? 5.064 -0.691 30.443 1.00 91.50 97 PRO A O 1
ATOM 756 N N . ARG A 1 98 ? 3.524 -1.956 29.410 1.00 90.75 98 ARG A N 1
ATOM 757 C CA . ARG A 1 98 ? 3.071 -0.907 28.487 1.00 90.75 98 ARG A CA 1
ATOM 758 C C . ARG A 1 98 ? 2.613 0.364 29.193 1.00 90.75 98 ARG A C 1
ATOM 760 O O . ARG A 1 98 ? 3.081 1.443 28.843 1.00 90.75 98 ARG A O 1
ATOM 767 N N . LEU A 1 99 ? 1.717 0.256 30.178 1.00 91.06 99 LEU A N 1
ATOM 768 C CA . LEU A 1 99 ? 1.246 1.439 30.899 1.00 91.06 99 LEU A CA 1
ATOM 769 C C . LEU A 1 99 ? 2.414 2.141 31.596 1.00 91.06 99 LEU A C 1
ATOM 771 O O . LEU A 1 99 ? 2.475 3.366 31.585 1.00 91.06 99 LEU A O 1
ATOM 775 N N . ALA A 1 100 ? 3.347 1.371 32.161 1.00 92.56 100 ALA A N 1
ATOM 776 C CA . ALA A 1 100 ? 4.521 1.906 32.831 1.00 92.56 100 ALA A CA 1
ATOM 777 C C . ALA A 1 100 ? 5.437 2.718 31.897 1.00 92.56 100 ALA A C 1
ATOM 779 O O . ALA A 1 100 ? 5.963 3.751 32.312 1.00 92.56 100 ALA A O 1
ATOM 780 N N . LEU A 1 101 ? 5.580 2.291 30.639 1.00 93.06 101 LEU A N 1
ATOM 781 C CA . LEU A 1 101 ? 6.323 3.018 29.603 1.00 93.06 101 LEU A CA 1
ATOM 782 C C . LEU A 1 101 ? 5.591 4.286 29.137 1.00 93.06 101 LEU A C 1
ATOM 784 O O . LEU A 1 101 ? 6.221 5.313 28.889 1.00 93.06 101 LEU A O 1
ATOM 788 N N . GLU A 1 102 ? 4.264 4.234 29.028 1.00 90.50 102 GLU A N 1
ATOM 789 C CA . GLU A 1 102 ? 3.454 5.348 28.523 1.00 90.50 102 GLU A CA 1
ATOM 790 C C . GLU A 1 102 ? 3.315 6.490 29.535 1.00 90.50 102 GLU A C 1
ATOM 792 O O . GLU A 1 102 ? 3.239 7.646 29.136 1.00 90.50 102 GLU A O 1
ATOM 797 N N . VAL A 1 103 ? 3.333 6.210 30.841 1.00 89.19 103 VAL A N 1
ATOM 798 C CA . VAL A 1 103 ? 3.254 7.243 31.895 1.00 89.19 103 VAL A CA 1
ATOM 799 C C . VAL A 1 103 ? 4.633 7.745 32.342 1.00 89.19 103 VAL A C 1
ATOM 801 O O . VAL A 1 103 ? 4.822 8.082 33.507 1.00 89.19 103 VAL A O 1
ATOM 804 N N . ARG A 1 104 ? 5.625 7.788 31.440 1.00 80.44 104 ARG A N 1
ATOM 805 C CA . ARG A 1 104 ? 7.035 8.106 31.763 1.00 80.44 104 ARG A CA 1
ATOM 806 C C . ARG A 1 104 ? 7.283 9.527 32.278 1.00 80.44 104 ARG A C 1
ATOM 808 O O . ARG A 1 104 ? 8.232 9.734 33.040 1.00 80.44 104 ARG A O 1
ATOM 815 N N . ASP A 1 105 ? 6.449 10.491 31.897 1.00 76.06 105 ASP A N 1
ATOM 816 C CA . ASP A 1 105 ? 6.610 11.898 32.268 1.00 76.06 105 ASP A CA 1
ATOM 817 C C . ASP A 1 105 ? 5.851 12.198 33.568 1.00 76.06 105 ASP A C 1
ATOM 819 O O . ASP A 1 105 ? 4.664 12.484 33.537 1.00 76.06 105 ASP A O 1
ATOM 823 N N . TRP A 1 106 ? 6.488 12.065 34.741 1.00 77.94 106 TRP A N 1
ATOM 824 C CA . TRP A 1 106 ? 5.800 12.172 36.047 1.00 77.94 106 TRP A CA 1
ATOM 825 C C . TRP A 1 106 ? 5.606 13.618 36.525 1.00 77.94 106 TRP A C 1
ATOM 827 O O . TRP A 1 106 ? 5.386 13.853 37.712 1.00 77.94 106 TRP A O 1
ATOM 837 N N . GLN A 1 107 ? 5.669 14.608 35.634 1.00 71.38 107 GLN A N 1
ATOM 838 C CA . GLN A 1 107 ? 5.418 16.012 35.992 1.00 71.38 107 GLN A CA 1
ATOM 839 C C . GLN A 1 107 ? 4.014 16.232 36.584 1.00 71.38 107 GLN A C 1
ATOM 841 O O . GLN A 1 107 ? 3.804 17.141 37.383 1.00 71.38 107 GLN A O 1
ATOM 846 N N . TRP A 1 108 ? 3.065 15.353 36.255 1.00 71.69 108 TRP A N 1
ATOM 847 C CA . TRP A 1 108 ? 1.702 15.353 36.787 1.00 71.69 108 TRP A CA 1
ATOM 848 C C . TRP A 1 108 ? 1.572 14.777 38.201 1.00 71.69 108 TRP A C 1
ATOM 850 O O . TRP A 1 108 ? 0.579 15.046 38.872 1.00 71.69 108 TRP A O 1
ATOM 860 N N . LEU A 1 109 ? 2.579 14.053 38.706 1.00 71.56 109 LEU A N 1
ATOM 861 C CA . LEU A 1 109 ? 2.649 13.588 40.103 1.00 71.56 109 LEU A CA 1
ATOM 862 C C . LEU A 1 109 ? 3.031 14.719 41.075 1.00 71.56 109 LEU A C 1
ATOM 864 O O . LEU A 1 109 ? 3.584 14.490 42.155 1.00 71.56 109 LEU A O 1
ATOM 868 N N . GLY A 1 110 ? 2.729 15.958 40.682 1.00 59.31 110 GLY A N 1
ATOM 869 C CA . GLY A 1 110 ? 2.874 17.152 41.488 1.00 59.31 110 GLY A CA 1
ATOM 870 C C . GLY A 1 110 ? 1.990 17.088 42.729 1.00 59.31 110 GLY A C 1
ATOM 871 O O . GLY A 1 110 ? 0.826 16.693 42.692 1.00 59.31 110 GLY A O 1
ATOM 872 N N . VAL A 1 111 ? 2.578 17.494 43.847 1.00 51.94 111 VAL A N 1
ATOM 873 C CA . VAL A 1 111 ? 1.953 17.545 45.165 1.00 51.94 111 VAL A CA 1
ATOM 874 C C . VAL A 1 111 ? 0.841 18.601 45.148 1.00 51.94 111 VAL A C 1
ATOM 876 O O . VAL A 1 111 ? 1.080 19.769 45.441 1.00 51.94 111 VAL A O 1
ATOM 879 N N . GLN A 1 112 ? -0.391 18.216 44.808 1.00 45.28 112 GLN A N 1
ATOM 880 C CA . GLN A 1 112 ? -1.559 19.024 45.161 1.00 45.28 112 GLN A CA 1
ATOM 881 C C . GLN A 1 112 ? -1.773 18.914 46.677 1.00 45.28 112 GLN A C 1
ATOM 883 O O . GLN A 1 112 ? -2.468 18.024 47.150 1.00 45.28 112 GLN A O 1
ATOM 888 N N . GLY A 1 113 ? -1.112 19.795 47.435 1.00 48.31 113 GLY A N 1
ATOM 889 C CA . GLY A 1 113 ? -1.276 19.948 48.884 1.00 48.31 113 GLY A CA 1
ATOM 890 C C . GLY A 1 113 ? -0.861 18.724 49.707 1.00 48.31 113 GLY A C 1
ATOM 891 O O . GLY A 1 113 ? -1.723 17.968 50.119 1.00 48.31 113 GLY A O 1
ATOM 892 N N . GLU A 1 114 ? 0.444 18.548 49.953 1.00 58.31 114 GLU A N 1
ATOM 893 C CA . GLU A 1 114 ? 1.142 17.619 50.884 1.00 58.31 114 GLU A CA 1
ATOM 894 C C . GLU A 1 114 ? 0.714 16.134 50.986 1.00 58.31 114 GLU A C 1
ATOM 896 O O . GLU A 1 114 ? 1.434 15.332 51.581 1.00 58.31 114 GLU A O 1
ATOM 901 N N . ARG A 1 115 ? -0.400 15.704 50.393 1.00 71.94 115 ARG A N 1
ATOM 902 C CA . ARG A 1 115 ? -0.991 14.384 50.595 1.00 71.94 115 ARG A CA 1
ATOM 903 C C . ARG A 1 115 ? -1.150 13.669 49.264 1.00 71.94 115 ARG A C 1
ATOM 905 O O . ARG A 1 115 ? -1.877 14.110 48.381 1.00 71.94 115 ARG A O 1
ATOM 912 N N . LEU A 1 116 ? -0.491 12.519 49.144 1.00 83.00 116 LEU A N 1
ATOM 913 C CA . LEU A 1 116 ? -0.684 11.628 48.006 1.00 83.00 116 LEU A CA 1
ATOM 914 C C . LEU A 1 116 ? -2.106 11.057 48.036 1.00 83.00 116 LEU A C 1
ATOM 916 O O . LEU A 1 116 ? -2.583 10.612 49.084 1.00 83.00 116 LEU A O 1
ATOM 920 N N . LEU A 1 117 ? -2.760 11.036 46.879 1.00 84.44 117 LEU A N 1
ATOM 921 C CA . LEU A 1 117 ? -4.063 10.405 46.696 1.00 84.44 117 LEU A CA 1
ATOM 922 C C . LEU A 1 117 ? -3.908 9.148 45.834 1.00 84.44 117 LEU A C 1
ATOM 924 O O . LEU A 1 117 ? -3.152 9.167 44.863 1.00 84.44 117 LEU A O 1
ATOM 928 N N . PRO A 1 118 ? -4.598 8.042 46.152 1.00 84.81 118 PRO A N 1
ATOM 929 C CA . PRO A 1 118 ? -4.608 6.893 45.262 1.00 84.81 118 PRO A CA 1
ATOM 930 C C . PRO A 1 118 ? -5.174 7.287 43.893 1.00 84.81 118 PRO A C 1
ATOM 932 O O . PRO A 1 118 ? -6.141 8.045 43.805 1.00 84.81 118 PRO A O 1
ATOM 935 N N . LEU A 1 119 ? -4.573 6.777 42.823 1.00 88.38 119 LEU A N 1
ATOM 936 C CA . LEU A 1 119 ? -4.971 7.094 41.454 1.00 88.38 119 LEU A CA 1
ATOM 937 C C . LEU A 1 119 ? -5.853 5.987 40.892 1.00 88.38 119 LEU A C 1
ATOM 939 O O . LEU A 1 119 ? -5.768 4.827 41.288 1.00 88.38 119 LEU A O 1
ATOM 943 N N . THR A 1 120 ? -6.679 6.337 39.917 1.00 87.88 120 THR A N 1
ATOM 944 C CA . THR A 1 120 ? -7.410 5.359 39.105 1.00 87.88 120 THR A CA 1
ATOM 945 C C . THR A 1 120 ? -6.800 5.327 37.711 1.00 87.88 120 THR A C 1
ATOM 947 O O . THR A 1 120 ? -6.190 6.306 37.279 1.00 87.88 120 THR A O 1
ATOM 950 N N . ARG A 1 121 ? -7.024 4.243 36.961 1.00 82.06 121 ARG A N 1
ATOM 951 C CA . ARG A 1 121 ? -6.592 4.160 35.556 1.00 82.06 121 ARG A CA 1
ATOM 952 C C . ARG A 1 121 ? -7.110 5.327 34.705 1.00 82.06 121 ARG A C 1
ATOM 954 O O . ARG A 1 121 ? -6.368 5.877 33.908 1.00 82.06 121 ARG A O 1
ATOM 961 N N . ARG A 1 122 ? -8.359 5.759 34.918 1.00 81.44 122 ARG A N 1
ATOM 962 C CA . ARG A 1 122 ? -8.919 6.937 34.228 1.00 81.44 122 ARG A CA 1
ATOM 963 C C . ARG A 1 122 ? -8.202 8.235 34.600 1.00 81.44 122 ARG A C 1
ATOM 965 O O . ARG A 1 122 ? -8.084 9.111 33.758 1.00 81.44 122 ARG A O 1
ATOM 972 N N . GLY A 1 123 ? -7.732 8.353 35.842 1.00 82.88 123 GLY A N 1
ATOM 973 C CA . GLY A 1 123 ? -7.026 9.543 36.320 1.00 82.88 123 GLY A CA 1
ATOM 974 C C . GLY A 1 123 ? -5.633 9.724 35.717 1.00 82.88 123 GLY A C 1
ATOM 975 O O . GLY A 1 123 ? -5.147 10.847 35.686 1.00 82.88 123 GLY A O 1
ATOM 976 N N . ILE A 1 124 ? -5.008 8.649 35.225 1.00 85.81 124 ILE A N 1
ATOM 977 C CA . ILE A 1 124 ? -3.681 8.701 34.589 1.00 85.81 124 ILE A CA 1
ATOM 978 C C . ILE A 1 124 ? -3.737 8.745 33.057 1.00 85.81 124 ILE A C 1
ATOM 980 O O . ILE A 1 124 ? -2.731 9.039 32.421 1.00 85.81 124 ILE A O 1
ATOM 984 N N . GLU A 1 125 ? -4.904 8.473 32.465 1.00 81.94 125 GLU A N 1
ATOM 985 C CA . GLU A 1 125 ? -5.111 8.429 31.013 1.00 81.94 125 GLU A CA 1
ATOM 986 C C . GLU A 1 125 ? -4.636 9.701 30.281 1.00 81.94 125 GLU A C 1
ATOM 988 O O . GLU A 1 125 ? -3.935 9.558 29.280 1.00 81.94 125 GLU A O 1
ATOM 993 N N . PRO A 1 126 ? -4.906 10.931 30.777 1.00 84.62 126 PRO A N 1
ATOM 994 C CA . PRO A 1 126 ? -4.452 12.158 30.114 1.00 84.62 126 PRO A CA 1
ATOM 995 C C . PRO A 1 126 ? -2.928 12.328 30.066 1.00 84.62 126 PRO A C 1
ATOM 997 O O . PRO A 1 126 ? -2.438 13.183 29.335 1.00 84.62 126 PRO A O 1
ATOM 1000 N N . TYR A 1 127 ? -2.183 11.552 30.857 1.00 83.06 127 TYR A N 1
ATOM 1001 C CA . TYR A 1 127 ? -0.727 11.645 30.976 1.00 83.06 127 TYR A CA 1
ATOM 1002 C C . TYR A 1 127 ? 0.010 10.525 30.232 1.00 83.06 127 TYR A C 1
ATOM 1004 O O . TYR A 1 127 ? 1.228 10.395 30.363 1.00 83.06 127 TYR A O 1
ATOM 1012 N N . ARG A 1 128 ? -0.712 9.690 29.473 1.00 88.06 128 ARG A N 1
ATOM 1013 C CA . ARG A 1 128 ? -0.110 8.658 28.624 1.00 88.06 128 ARG A CA 1
ATOM 1014 C C . ARG A 1 128 ? 0.525 9.308 27.396 1.00 88.06 128 ARG A C 1
ATOM 1016 O O . ARG A 1 128 ? -0.118 10.068 26.677 1.00 88.06 128 ARG A O 1
ATOM 1023 N N . VAL A 1 129 ? 1.776 8.956 27.128 1.00 85.38 129 VAL A N 1
ATOM 1024 C CA . VAL A 1 129 ? 2.511 9.339 25.920 1.00 85.38 129 VAL A CA 1
ATOM 1025 C C . VAL A 1 129 ? 2.393 8.224 24.884 1.00 85.38 129 VAL A C 1
ATOM 1027 O O . VAL A 1 129 ? 2.562 7.045 25.196 1.00 85.38 129 VAL A O 1
ATOM 1030 N N . GLY A 1 130 ? 2.102 8.591 23.637 1.00 83.31 130 GLY A N 1
ATOM 1031 C CA . GLY 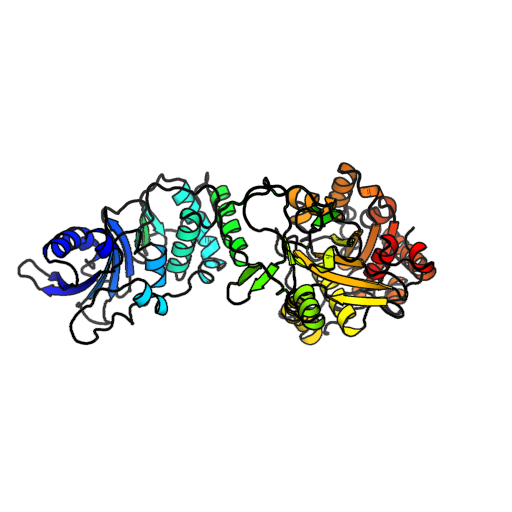A 1 130 ? 1.973 7.638 22.539 1.00 83.31 130 GLY A CA 1
ATOM 1032 C C . GLY A 1 130 ? 3.328 7.146 22.032 1.00 83.31 130 GLY A C 1
ATOM 1033 O O . GLY A 1 130 ? 3.947 7.808 21.214 1.00 83.31 130 GLY A O 1
ATOM 1034 N N . LEU A 1 131 ? 3.753 5.951 22.448 1.00 88.00 131 LEU A N 1
ATOM 1035 C CA . LEU A 1 131 ? 5.006 5.321 21.989 1.00 88.00 131 LEU A CA 1
ATOM 1036 C C . LEU A 1 131 ? 4.836 4.425 20.750 1.00 88.00 131 LEU A C 1
ATOM 1038 O O . LEU A 1 131 ? 5.807 3.890 20.218 1.00 88.00 131 LEU A O 1
ATOM 1042 N N . ALA A 1 132 ? 3.607 4.242 20.267 1.00 86.25 132 ALA A N 1
ATOM 1043 C CA . ALA A 1 132 ? 3.300 3.303 19.190 1.00 86.25 132 ALA A CA 1
ATOM 1044 C C . ALA A 1 132 ? 3.945 3.675 17.840 1.00 86.25 132 ALA A C 1
ATOM 1046 O O . ALA A 1 132 ? 4.314 2.789 17.074 1.00 86.25 132 ALA A O 1
ATOM 1047 N N . ALA A 1 133 ? 4.063 4.966 17.521 1.00 82.94 133 ALA A N 1
ATOM 1048 C CA . ALA A 1 133 ? 4.733 5.413 16.299 1.00 82.94 133 ALA A CA 1
ATOM 1049 C C . ALA A 1 133 ? 6.262 5.357 16.454 1.00 82.94 133 ALA A C 1
ATOM 1051 O O . ALA A 1 133 ? 6.946 4.800 15.600 1.00 82.94 133 ALA A O 1
ATOM 1052 N N . GLU A 1 134 ? 6.787 5.858 17.580 1.00 88.38 134 GLU A N 1
ATOM 1053 C CA . GLU A 1 134 ? 8.226 5.864 17.887 1.00 88.38 134 GLU A CA 1
ATOM 1054 C C . GLU A 1 134 ? 8.811 4.445 17.925 1.00 88.38 134 GLU A C 1
ATOM 1056 O O . GLU A 1 134 ? 9.883 4.200 17.386 1.00 88.38 134 GLU A O 1
ATOM 1061 N N . SER A 1 135 ? 8.089 3.481 18.506 1.00 91.94 135 SER A N 1
ATOM 1062 C CA . SER A 1 135 ? 8.507 2.066 18.592 1.00 91.94 135 SER A CA 1
ATOM 1063 C C . SER A 1 135 ? 8.597 1.359 17.243 1.00 91.94 135 SER A C 1
ATOM 1065 O O . SER A 1 135 ? 9.095 0.239 17.167 1.00 91.94 135 SER A O 1
ATOM 1067 N N . ARG A 1 136 ? 8.120 2.005 16.178 1.00 89.44 136 ARG A N 1
ATOM 1068 C CA . ARG A 1 136 ? 8.194 1.530 14.797 1.00 89.44 136 ARG A CA 1
ATOM 1069 C C . ARG A 1 136 ? 9.109 2.397 13.937 1.00 89.44 136 ARG A C 1
ATOM 1071 O O . ARG A 1 136 ? 9.104 2.261 12.715 1.00 89.44 136 ARG A O 1
ATOM 1078 N N . SER A 1 137 ? 9.887 3.286 14.558 1.00 88.50 137 SER A N 1
ATOM 1079 C CA . SER A 1 137 ? 10.954 3.993 13.863 1.00 88.50 137 SER A CA 1
ATOM 1080 C C . SER A 1 137 ? 11.980 2.981 13.331 1.00 88.50 137 SER A C 1
ATOM 1082 O O . SER A 1 137 ? 12.174 1.924 13.940 1.00 88.50 137 SER A O 1
ATOM 1084 N N . PRO A 1 138 ? 12.663 3.272 12.211 1.00 86.44 138 PRO A N 1
ATOM 1085 C CA . PRO A 1 138 ? 13.700 2.385 11.683 1.00 86.44 138 PRO A CA 1
ATOM 1086 C C . PRO A 1 138 ? 14.776 2.033 12.720 1.00 86.44 138 PRO A C 1
ATOM 1088 O O . PRO A 1 138 ? 15.235 0.895 12.768 1.00 86.44 138 PRO A O 1
ATOM 1091 N N . GLU A 1 139 ? 15.131 2.990 13.580 1.00 89.06 139 GLU A N 1
ATOM 1092 C CA . GLU A 1 139 ? 16.111 2.803 14.650 1.00 89.06 139 GLU A CA 1
ATOM 1093 C C . GLU A 1 139 ? 15.611 1.834 15.732 1.00 89.06 139 GLU A C 1
ATOM 1095 O O . GLU A 1 139 ? 16.334 0.912 16.114 1.00 89.06 139 GLU A O 1
ATOM 1100 N N . ALA A 1 140 ? 14.357 1.980 16.177 1.00 92.06 140 ALA A N 1
ATOM 1101 C CA . ALA A 1 140 ? 13.755 1.072 17.149 1.00 92.06 140 ALA A CA 1
ATOM 1102 C C . ALA A 1 140 ? 13.594 -0.344 16.572 1.00 92.06 140 ALA A C 1
ATOM 1104 O O . ALA A 1 140 ? 13.927 -1.319 17.242 1.00 92.06 140 ALA A O 1
ATOM 1105 N N . LEU A 1 141 ? 13.146 -0.472 15.317 1.00 92.75 141 LEU A N 1
ATOM 1106 C CA . LEU A 1 141 ? 12.968 -1.768 14.652 1.00 92.75 141 LEU A CA 1
ATOM 1107 C C . LEU A 1 141 ? 14.298 -2.515 14.471 1.00 92.75 141 LEU A C 1
ATOM 1109 O O . LEU A 1 141 ? 14.346 -3.724 14.694 1.00 92.75 141 LEU A O 1
ATOM 1113 N N . ALA A 1 142 ? 15.377 -1.807 14.122 1.00 90.88 142 ALA A N 1
ATOM 1114 C CA . ALA A 1 142 ? 16.706 -2.400 13.972 1.00 90.88 142 ALA A CA 1
ATOM 1115 C C . ALA A 1 142 ? 17.238 -2.992 15.288 1.00 90.88 142 ALA A C 1
ATOM 1117 O O . ALA A 1 142 ? 17.865 -4.049 15.277 1.00 90.88 142 ALA A O 1
ATOM 1118 N N . GLN A 1 143 ? 16.952 -2.348 16.424 1.00 95.00 143 GLN A N 1
ATOM 1119 C CA . GLN A 1 143 ? 17.333 -2.851 17.749 1.00 95.00 143 GLN A CA 1
ATOM 1120 C C . GLN A 1 143 ? 16.369 -3.923 18.287 1.00 95.00 143 GLN A C 1
ATOM 1122 O O . GLN A 1 143 ? 16.747 -4.733 19.135 1.00 95.00 143 GLN A O 1
ATOM 1127 N N . LEU A 1 144 ? 15.130 -3.965 17.789 1.00 95.19 144 LEU A N 1
ATOM 1128 C CA . LEU A 1 144 ? 14.103 -4.893 18.261 1.00 95.19 144 LEU A CA 1
ATOM 1129 C C . LEU A 1 144 ? 14.347 -6.333 17.806 1.00 95.19 144 LEU A C 1
ATOM 1131 O O . LEU A 1 144 ? 14.025 -7.253 18.551 1.00 95.19 144 LEU A O 1
ATOM 1135 N N . VAL A 1 145 ? 14.946 -6.541 16.629 1.00 93.50 145 VAL A N 1
ATOM 1136 C CA . VAL A 1 145 ? 15.283 -7.883 16.119 1.00 93.50 145 VAL A CA 1
ATOM 1137 C C . VAL A 1 145 ? 16.265 -8.629 17.036 1.00 93.50 145 VAL A C 1
ATOM 1139 O O . VAL A 1 145 ? 15.896 -9.703 17.521 1.00 93.50 145 VAL A O 1
ATOM 1142 N N . PRO A 1 146 ? 17.469 -8.101 17.345 1.00 95.69 146 PRO A N 1
ATOM 1143 C CA . PRO A 1 146 ? 18.398 -8.801 18.225 1.00 95.69 146 PRO A CA 1
ATOM 1144 C C . PRO A 1 146 ? 17.810 -8.987 19.626 1.00 95.69 146 PRO A C 1
ATOM 1146 O O . PRO A 1 146 ? 17.871 -10.094 20.156 1.00 95.69 146 PRO A O 1
ATOM 1149 N N . LEU A 1 147 ? 17.144 -7.972 20.184 1.00 95.38 147 LEU A N 1
ATOM 1150 C CA . LEU A 1 147 ? 16.485 -8.081 21.487 1.00 95.38 147 LEU A CA 1
ATOM 1151 C C . LEU A 1 147 ? 15.443 -9.207 21.515 1.00 95.38 147 LEU A C 1
ATOM 1153 O O . LEU A 1 147 ? 15.504 -10.091 22.367 1.00 95.38 147 LEU A O 1
ATOM 1157 N N . LEU A 1 148 ? 14.510 -9.215 20.562 1.00 94.19 148 LEU A N 1
ATOM 1158 C CA . LEU A 1 148 ? 13.461 -10.226 20.493 1.00 94.19 148 LEU A CA 1
ATOM 1159 C C . LEU A 1 148 ? 14.038 -11.630 20.269 1.00 94.19 148 LEU A C 1
ATOM 1161 O O . LEU A 1 148 ? 13.519 -12.586 20.834 1.00 94.19 148 LEU A O 1
ATOM 1165 N N . SER A 1 149 ? 15.117 -11.771 19.494 1.00 93.69 149 SER A N 1
ATOM 1166 C CA . SER A 1 149 ? 15.748 -13.076 19.262 1.00 93.69 149 SER A CA 1
ATOM 1167 C C . SER A 1 149 ? 16.271 -13.723 20.554 1.00 93.69 149 SER A C 1
ATOM 1169 O O . SER A 1 149 ? 16.105 -14.928 20.735 1.00 93.69 149 SER A O 1
ATOM 1171 N N . HIS A 1 150 ? 16.810 -12.929 21.486 1.00 93.31 150 HIS A N 1
ATOM 1172 C CA . HIS A 1 150 ? 17.243 -13.403 22.809 1.00 93.31 150 HIS A CA 1
ATOM 1173 C C . HIS A 1 150 ? 16.066 -13.677 23.744 1.00 93.31 150 HIS A C 1
ATOM 1175 O O . HIS A 1 150 ? 16.046 -14.688 24.444 1.00 93.31 150 HIS A O 1
ATOM 1181 N N . VAL A 1 151 ? 15.031 -12.836 23.695 1.00 91.69 151 VAL A N 1
ATOM 1182 C CA . VAL A 1 151 ? 13.788 -13.067 24.448 1.00 91.69 151 VAL A CA 1
ATOM 1183 C C . VAL A 1 151 ? 13.118 -14.380 24.038 1.00 91.69 151 VAL A C 1
ATOM 1185 O O . VAL A 1 151 ? 12.642 -15.119 24.898 1.00 91.69 151 VAL A O 1
ATOM 1188 N N . LEU A 1 152 ? 13.104 -14.690 22.739 1.00 88.75 152 LEU A N 1
ATOM 1189 C CA . LEU A 1 152 ? 12.571 -15.944 22.204 1.00 88.75 152 LEU A CA 1
ATOM 1190 C C . LEU A 1 152 ? 13.416 -17.158 22.591 1.00 88.75 152 LEU A C 1
ATOM 1192 O O . LEU A 1 152 ? 12.857 -18.233 22.798 1.00 88.75 152 LEU A O 1
ATOM 1196 N N . ALA A 1 153 ? 14.737 -16.993 22.698 1.00 88.75 153 ALA A N 1
ATOM 1197 C CA . ALA A 1 153 ? 15.622 -18.065 23.134 1.00 88.75 153 ALA A CA 1
ATOM 1198 C C . ALA A 1 153 ? 15.328 -18.493 24.577 1.00 88.75 153 ALA A C 1
ATOM 1200 O O . ALA A 1 153 ? 15.351 -19.683 24.883 1.00 88.75 153 ALA A O 1
ATOM 1201 N N . GLY A 1 154 ? 15.023 -17.534 25.459 1.00 83.88 154 GLY A N 1
ATOM 1202 C CA . GLY A 1 154 ? 14.660 -17.800 26.855 1.00 83.88 154 GLY A CA 1
ATOM 1203 C C . GLY A 1 154 ? 15.789 -18.398 27.709 1.00 83.88 154 GLY A C 1
ATOM 1204 O O . GLY A 1 154 ? 15.532 -18.843 28.833 1.00 83.88 154 GLY A O 1
ATOM 1205 N N . GLU A 1 155 ? 17.017 -18.418 27.179 1.00 80.44 155 GLU A N 1
ATOM 1206 C CA . GLU A 1 155 ? 18.227 -18.934 27.832 1.00 80.44 155 GLU A CA 1
ATOM 1207 C C . GLU A 1 155 ? 18.777 -17.952 28.874 1.00 80.44 155 GLU A C 1
ATOM 1209 O O . GLU A 1 155 ? 19.326 -18.370 29.894 1.00 80.44 155 GLU A O 1
ATOM 1214 N N . GLU A 1 156 ? 18.581 -16.651 28.647 1.00 81.00 156 GLU A N 1
ATOM 1215 C CA . GLU A 1 156 ? 19.063 -15.579 29.511 1.00 81.00 156 GLU A CA 1
ATOM 1216 C C . GLU A 1 156 ? 17.911 -14.960 30.307 1.00 81.00 156 GLU A C 1
ATOM 1218 O O . GLU A 1 156 ? 16.902 -14.521 29.755 1.00 81.00 156 GLU A O 1
ATOM 1223 N N . ASP A 1 157 ? 18.069 -14.885 31.630 1.00 83.81 157 ASP A N 1
ATOM 1224 C CA . ASP A 1 157 ? 17.136 -14.139 32.481 1.00 83.81 157 ASP A CA 1
ATOM 1225 C C . ASP A 1 157 ? 17.452 -12.625 32.505 1.00 83.81 157 ASP A C 1
ATOM 1227 O O . ASP A 1 157 ? 16.638 -11.832 32.983 1.00 83.81 157 ASP A O 1
ATOM 1231 N N . LEU A 1 158 ? 18.619 -12.219 31.988 1.00 90.94 158 LEU A N 1
ATOM 1232 C CA . LEU A 1 158 ? 19.104 -10.840 31.913 1.00 90.94 158 LEU A CA 1
ATOM 1233 C C . LEU A 1 158 ? 19.620 -10.549 30.501 1.00 90.94 158 LEU A C 1
ATOM 1235 O O . LEU A 1 158 ? 20.588 -11.170 30.084 1.00 90.94 158 LEU A O 1
ATOM 1239 N N . ILE A 1 159 ? 19.036 -9.559 29.827 1.00 93.06 159 ILE A N 1
ATOM 1240 C CA . ILE A 1 159 ? 19.512 -9.046 28.537 1.00 93.06 159 ILE A CA 1
ATOM 1241 C C . ILE A 1 159 ? 19.994 -7.610 28.736 1.00 93.06 159 ILE A C 1
ATOM 1243 O O . ILE A 1 159 ? 19.260 -6.767 29.260 1.00 93.06 159 ILE A O 1
ATOM 1247 N N . GLU A 1 160 ? 21.217 -7.320 28.299 1.00 92.50 160 GLU A N 1
ATOM 1248 C CA . GLU A 1 160 ? 21.834 -6.002 28.444 1.00 92.50 160 GLU A CA 1
ATOM 1249 C C . GLU A 1 160 ? 21.975 -5.287 27.099 1.00 92.50 160 GLU A C 1
ATOM 1251 O O . GLU A 1 160 ? 22.436 -5.871 26.120 1.00 92.50 160 GLU A O 1
ATOM 1256 N N . LEU A 1 161 ? 21.603 -4.008 27.059 1.00 93.69 161 LEU A N 1
ATOM 1257 C CA . LEU A 1 161 ? 21.757 -3.135 25.895 1.00 93.69 161 LEU A CA 1
ATOM 1258 C C . LEU A 1 161 ? 22.518 -1.858 26.273 1.00 93.69 161 LEU A C 1
ATOM 1260 O O . LEU A 1 161 ? 22.426 -1.406 27.418 1.00 93.69 161 LEU A O 1
ATOM 1264 N N . PRO A 1 162 ? 23.262 -1.242 25.339 1.00 92.31 162 PRO A N 1
ATOM 1265 C CA . PRO A 1 162 ? 23.834 0.077 25.576 1.00 92.31 162 PRO A CA 1
ATOM 1266 C C . PRO A 1 162 ? 22.710 1.118 25.720 1.00 92.31 162 PRO A C 1
ATOM 1268 O O . PRO A 1 162 ? 21.620 0.911 25.176 1.00 92.31 162 PRO A O 1
ATOM 1271 N N . PRO A 1 163 ? 22.938 2.248 26.414 1.00 88.56 163 PRO A N 1
ATOM 1272 C CA . PRO A 1 163 ? 21.957 3.324 26.490 1.00 88.56 163 PRO A CA 1
ATOM 1273 C C . PRO A 1 163 ? 21.549 3.783 25.087 1.00 88.56 163 PRO A C 1
ATOM 1275 O O . PRO A 1 163 ? 22.386 3.922 24.196 1.00 88.56 163 PRO A O 1
ATOM 1278 N N . SER A 1 164 ? 20.252 4.005 24.883 1.00 88.12 164 SER A N 1
ATOM 1279 C CA . SER A 1 164 ? 19.700 4.413 23.592 1.00 88.12 164 SER A CA 1
ATOM 1280 C C . SER A 1 164 ? 18.551 5.391 23.792 1.00 88.12 164 SER A C 1
ATOM 1282 O O . SER A 1 164 ? 17.704 5.196 24.667 1.00 88.12 164 SER A O 1
ATOM 1284 N N . GLU A 1 165 ? 18.467 6.402 22.926 1.00 87.00 165 GLU A N 1
ATOM 1285 C CA . GLU A 1 165 ? 17.310 7.304 22.856 1.00 87.00 165 GLU A CA 1
ATOM 1286 C C . GLU A 1 165 ? 16.011 6.536 22.539 1.00 87.00 165 GLU A C 1
ATOM 1288 O O . GLU A 1 165 ? 14.919 6.929 22.955 1.00 87.00 165 GLU A O 1
ATOM 1293 N N . CYS A 1 166 ? 16.134 5.370 21.896 1.00 89.06 166 CYS A N 1
ATOM 1294 C CA . CYS A 1 166 ? 15.032 4.470 21.587 1.00 89.06 166 CYS A CA 1
ATOM 1295 C C . CYS A 1 166 ? 14.659 3.507 22.728 1.00 89.06 166 CYS A C 1
ATOM 1297 O O . CYS A 1 166 ? 13.793 2.666 22.508 1.00 89.06 166 CYS A O 1
ATOM 1299 N N . ALA A 1 167 ? 15.229 3.599 23.938 1.00 91.62 167 ALA A N 1
ATOM 1300 C CA . ALA A 1 167 ? 14.981 2.619 25.008 1.00 91.62 167 ALA A CA 1
ATOM 1301 C C . ALA A 1 167 ? 13.483 2.405 25.321 1.00 91.62 167 ALA A C 1
ATOM 1303 O O . ALA A 1 167 ? 13.012 1.269 25.382 1.00 91.62 167 ALA A O 1
ATOM 1304 N N . TYR A 1 168 ? 12.700 3.483 25.458 1.00 92.44 168 TYR A N 1
ATOM 1305 C CA . TYR A 1 168 ? 11.252 3.375 25.707 1.00 92.44 168 TYR A CA 1
ATOM 1306 C C . TYR A 1 168 ? 10.478 2.844 24.491 1.00 92.44 168 TYR A C 1
ATOM 1308 O O . TYR A 1 168 ? 9.720 1.886 24.664 1.00 92.44 168 TYR A O 1
ATOM 1316 N N . PRO A 1 169 ? 10.645 3.413 23.277 1.00 93.25 169 PRO A N 1
ATOM 1317 C CA . PRO A 1 169 ? 10.092 2.836 22.053 1.00 93.25 169 PRO A CA 1
ATOM 1318 C C . PRO A 1 169 ? 10.396 1.341 21.876 1.00 93.25 169 PRO A C 1
ATOM 1320 O O . PRO A 1 169 ? 9.498 0.557 21.578 1.00 93.25 169 PRO A O 1
ATOM 1323 N N . LEU A 1 170 ? 11.644 0.937 22.105 1.00 95.00 170 LEU A N 1
ATOM 1324 C CA . LEU A 1 170 ? 12.126 -0.431 21.947 1.00 95.00 170 LEU A CA 1
ATOM 1325 C C . LEU A 1 170 ? 11.418 -1.391 22.910 1.00 95.00 170 LEU A C 1
ATOM 1327 O O . LEU A 1 170 ? 10.841 -2.389 22.477 1.00 95.00 170 LEU A O 1
ATOM 1331 N N . LEU A 1 171 ? 11.387 -1.057 24.205 1.00 94.75 171 LEU A N 1
ATOM 1332 C CA . LEU A 1 171 ? 10.680 -1.842 25.223 1.00 94.75 171 LEU A CA 1
ATOM 1333 C C . LEU A 1 171 ? 9.169 -1.909 24.954 1.00 94.75 171 LEU A C 1
ATOM 1335 O O . LEU A 1 171 ? 8.547 -2.948 25.177 1.00 94.75 171 LEU A O 1
ATOM 1339 N N . TRP A 1 172 ? 8.574 -0.826 24.441 1.00 94.06 172 TRP A N 1
ATOM 1340 C CA . TRP A 1 172 ? 7.150 -0.793 24.095 1.00 94.06 172 TRP A CA 1
ATOM 1341 C C . TRP A 1 172 ? 6.839 -1.715 22.913 1.00 94.06 172 TRP A C 1
ATOM 1343 O O . TRP A 1 172 ? 5.833 -2.425 22.937 1.00 94.06 172 TRP A O 1
ATOM 1353 N N . GLY A 1 173 ? 7.701 -1.724 21.889 1.00 92.75 173 GLY A N 1
ATOM 1354 C CA . GLY A 1 173 ? 7.586 -2.622 20.740 1.00 92.75 173 GLY A CA 1
ATOM 1355 C C . GLY A 1 173 ? 7.762 -4.088 21.127 1.00 92.75 173 GLY A C 1
ATOM 1356 O O . GLY A 1 173 ? 6.995 -4.937 20.678 1.00 92.75 173 GLY A O 1
ATOM 1357 N N . LEU A 1 174 ? 8.702 -4.383 22.028 1.00 93.81 174 LEU A N 1
ATOM 1358 C CA . LEU A 1 174 ? 8.885 -5.731 22.557 1.00 93.81 174 LEU A CA 1
ATOM 1359 C C . LEU A 1 174 ? 7.644 -6.223 23.309 1.00 93.81 174 LEU A C 1
ATOM 1361 O O . LEU A 1 174 ? 7.152 -7.310 23.012 1.00 93.81 174 LEU A O 1
ATOM 1365 N N . ASP A 1 175 ? 7.113 -5.425 24.240 1.00 91.06 175 ASP A N 1
ATOM 1366 C CA . ASP A 1 175 ? 5.879 -5.761 24.965 1.00 91.06 175 ASP A CA 1
ATOM 1367 C C . ASP A 1 175 ? 4.697 -5.948 24.002 1.00 91.06 175 ASP A C 1
ATOM 1369 O O . ASP A 1 175 ? 3.887 -6.854 24.184 1.00 91.06 175 ASP A O 1
ATOM 1373 N N . ALA A 1 176 ? 4.633 -5.161 22.919 1.00 88.50 176 ALA A N 1
ATOM 1374 C CA . ALA A 1 176 ? 3.615 -5.334 21.888 1.00 88.50 176 ALA A CA 1
ATOM 1375 C C . ALA A 1 176 ? 3.697 -6.713 21.212 1.00 88.50 176 ALA A C 1
ATOM 1377 O O . ALA A 1 176 ? 2.674 -7.375 21.025 1.00 88.50 176 ALA A O 1
ATOM 1378 N N . ILE A 1 177 ? 4.905 -7.147 20.850 1.00 87.19 177 ILE A N 1
ATOM 1379 C CA . ILE A 1 177 ? 5.125 -8.428 20.175 1.00 87.19 177 ILE A CA 1
ATOM 1380 C C . ILE A 1 177 ? 4.870 -9.597 21.133 1.00 87.19 177 ILE A C 1
ATOM 1382 O O . ILE A 1 177 ? 4.069 -10.479 20.823 1.00 87.19 177 ILE A O 1
ATOM 1386 N N . VAL A 1 178 ? 5.495 -9.580 22.313 1.00 85.94 178 VAL A N 1
ATOM 1387 C CA . VAL A 1 178 ? 5.405 -10.663 23.311 1.00 85.94 178 VAL A CA 1
ATOM 1388 C C . VAL A 1 178 ? 3.998 -10.762 23.906 1.00 85.94 178 VAL A C 1
ATOM 1390 O O . VAL A 1 178 ? 3.468 -11.855 24.086 1.00 85.94 178 VAL A O 1
ATOM 1393 N N . GLY A 1 179 ? 3.339 -9.625 24.139 1.00 77.19 179 GLY A N 1
ATOM 1394 C CA . GLY A 1 179 ? 1.974 -9.548 24.662 1.00 77.19 179 GLY A CA 1
ATOM 1395 C C . GLY A 1 179 ? 0.884 -10.023 23.693 1.00 77.19 179 GLY A C 1
ATOM 1396 O O . GLY A 1 179 ? -0.296 -9.936 24.032 1.00 77.19 179 GLY A O 1
ATOM 1397 N N . GLY A 1 180 ? 1.249 -10.516 22.502 1.00 66.19 180 GLY A N 1
ATOM 1398 C CA . GLY A 1 180 ? 0.313 -11.104 21.544 1.00 66.19 180 GLY A CA 1
ATOM 1399 C C . GLY A 1 180 ? -0.467 -10.085 20.713 1.00 66.19 180 GLY A C 1
ATOM 1400 O O . GLY A 1 180 ? -1.484 -10.433 20.125 1.00 66.19 180 GLY A O 1
ATOM 1401 N N . LEU A 1 181 ? -0.017 -8.827 20.618 1.00 54.22 181 LEU A N 1
ATOM 1402 C CA . LEU A 1 181 ? -0.640 -7.869 19.687 1.00 54.22 181 LEU A CA 1
ATOM 1403 C C . LEU A 1 181 ? -0.225 -8.114 18.226 1.00 54.22 181 LEU A C 1
ATOM 1405 O O . LEU A 1 181 ? -0.796 -7.504 17.319 1.00 54.22 181 LEU A O 1
ATOM 1409 N N . VAL A 1 182 ? 0.762 -8.989 18.000 1.00 46.00 182 VAL A N 1
ATOM 1410 C CA . VAL A 1 182 ? 1.410 -9.228 16.698 1.00 46.00 182 VAL A CA 1
ATOM 1411 C C . VAL A 1 182 ? 1.362 -10.702 16.254 1.00 46.00 182 VAL A C 1
ATOM 1413 O O . VAL A 1 182 ? 1.610 -10.986 15.095 1.00 46.00 182 VAL A O 1
ATOM 1416 N N . SER A 1 183 ? 0.998 -11.651 17.122 1.00 43.09 183 SER A N 1
ATOM 1417 C CA . SER A 1 183 ? 0.951 -13.086 16.785 1.00 43.09 183 SER A CA 1
ATOM 1418 C C . SER A 1 183 ? -0.326 -13.735 17.317 1.00 43.09 183 SER A C 1
ATOM 1420 O O . SER A 1 183 ? -0.743 -13.429 18.435 1.00 43.09 183 SER A O 1
ATOM 1422 N N . ASP A 1 184 ? -0.935 -14.625 16.531 1.00 40.50 184 ASP A N 1
ATOM 1423 C CA . ASP A 1 184 ? -2.197 -15.313 16.869 1.00 40.50 184 ASP A CA 1
ATOM 1424 C C . ASP A 1 184 ? -2.002 -16.473 17.836 1.00 40.50 184 ASP A C 1
ATOM 1426 O O . ASP A 1 184 ? -2.906 -16.824 18.594 1.00 40.50 184 ASP A O 1
ATOM 1430 N N . GLU A 1 185 ? -0.782 -17.001 17.876 1.00 41.88 185 GLU A N 1
ATOM 1431 C CA . GLU A 1 185 ? -0.275 -17.723 19.029 1.00 41.88 185 GLU A CA 1
ATOM 1432 C C . GLU A 1 185 ? 0.565 -16.749 19.861 1.00 41.88 185 GLU A C 1
ATOM 1434 O O . GLU A 1 185 ? 1.602 -16.274 19.382 1.00 41.88 185 GLU A O 1
ATOM 1439 N N . PRO A 1 186 ? 0.149 -16.391 21.091 1.00 50.84 186 PRO A N 1
ATOM 1440 C CA . PRO A 1 186 ? 0.984 -15.568 21.946 1.00 50.84 186 PRO A CA 1
ATOM 1441 C C . PRO A 1 186 ? 2.318 -16.284 22.146 1.00 50.84 186 PRO A C 1
ATOM 1443 O O . PRO A 1 186 ? 2.337 -17.451 22.544 1.00 50.84 186 PRO A O 1
ATOM 1446 N N . VAL A 1 187 ? 3.426 -15.571 21.935 1.00 55.03 187 VAL A N 1
ATOM 1447 C CA . VAL A 1 187 ? 4.728 -15.978 22.469 1.00 55.03 187 VAL A CA 1
ATOM 1448 C C . VAL A 1 187 ? 4.603 -15.847 23.984 1.00 55.03 187 VAL A C 1
ATOM 1450 O O . VAL A 1 187 ? 4.958 -14.832 24.576 1.00 55.03 187 VAL A O 1
ATOM 1453 N N . ARG A 1 188 ? 3.968 -16.836 24.620 1.00 52.12 188 ARG A N 1
ATOM 1454 C CA . ARG A 1 188 ? 3.805 -16.866 26.066 1.00 52.12 188 ARG A CA 1
ATOM 1455 C C . ARG A 1 188 ? 5.170 -17.118 26.657 1.00 52.12 188 ARG A C 1
ATOM 1457 O O . ARG A 1 188 ? 5.599 -18.256 26.809 1.00 52.12 188 ARG A O 1
ATOM 1464 N N . THR A 1 189 ? 5.837 -16.037 27.015 1.00 60.25 189 THR A N 1
ATOM 1465 C CA . THR A 1 189 ? 6.862 -16.119 28.031 1.00 60.25 189 THR A CA 1
ATOM 1466 C C . THR A 1 189 ? 6.119 -16.281 29.356 1.00 60.25 189 THR A C 1
ATOM 1468 O O . THR A 1 189 ? 5.331 -15.427 29.762 1.00 60.25 189 THR A O 1
ATOM 1471 N N . ASP A 1 190 ? 6.376 -17.367 30.083 1.00 67.19 190 ASP A N 1
ATOM 1472 C CA . ASP A 1 190 ? 5.909 -17.510 31.476 1.00 67.19 190 ASP A CA 1
ATOM 1473 C C . ASP A 1 190 ? 6.529 -16.440 32.405 1.00 67.19 190 ASP A C 1
ATOM 1475 O O . ASP A 1 190 ? 6.227 -16.353 33.597 1.00 67.19 190 ASP A O 1
ATOM 1479 N N . ARG A 1 191 ? 7.423 -15.615 31.848 1.00 74.62 191 ARG A N 1
ATOM 1480 C CA . ARG A 1 191 ? 8.190 -14.562 32.497 1.00 74.62 191 ARG A CA 1
ATOM 1481 C C . ARG A 1 191 ? 7.754 -13.210 31.908 1.00 74.62 191 ARG A C 1
ATOM 1483 O O . ARG A 1 191 ? 8.136 -12.911 30.775 1.00 74.62 191 ARG A O 1
ATOM 1490 N N . PRO A 1 192 ? 6.952 -12.398 32.622 1.00 74.50 192 PRO A N 1
ATOM 1491 C CA . PRO A 1 192 ? 6.617 -11.054 32.161 1.00 74.50 192 PRO A CA 1
ATOM 1492 C C . PRO A 1 192 ? 7.891 -10.201 32.074 1.00 74.50 192 PRO A C 1
ATOM 1494 O O . PRO A 1 192 ? 8.754 -10.340 32.948 1.00 74.50 192 PRO A O 1
ATOM 1497 N N . PRO A 1 193 ? 8.018 -9.323 31.064 1.00 85.44 193 PRO A N 1
ATOM 1498 C CA . PRO A 1 193 ? 9.193 -8.482 30.927 1.00 85.44 193 PRO A CA 1
ATOM 1499 C C . PRO A 1 193 ? 9.262 -7.478 32.080 1.00 85.44 193 PRO A C 1
ATOM 1501 O O . PRO A 1 193 ? 8.294 -6.782 32.403 1.00 85.44 193 PRO A O 1
ATOM 1504 N N . ALA A 1 194 ? 10.432 -7.403 32.694 1.00 92.12 194 ALA A N 1
ATOM 1505 C CA . ALA A 1 194 ? 10.834 -6.357 33.615 1.00 92.12 194 ALA A CA 1
ATOM 1506 C C . ALA A 1 194 ? 11.984 -5.572 32.978 1.00 92.12 194 ALA A C 1
ATOM 1508 O O . ALA A 1 194 ? 12.727 -6.110 32.157 1.00 92.12 194 ALA A O 1
ATOM 1509 N N . PHE A 1 195 ? 12.124 -4.293 33.313 1.00 93.81 195 PHE A N 1
ATOM 1510 C CA . PHE A 1 195 ? 13.124 -3.456 32.658 1.00 93.81 195 PHE A CA 1
ATOM 1511 C C . PHE A 1 195 ? 13.683 -2.358 33.551 1.00 93.81 195 PHE A C 1
ATOM 1513 O O . PHE A 1 195 ? 13.031 -1.914 34.497 1.00 93.81 195 PHE A O 1
ATOM 1520 N N . GLU A 1 196 ? 14.879 -1.892 33.204 1.00 90.88 196 GLU A N 1
ATOM 1521 C CA . GLU A 1 196 ? 15.502 -0.693 33.757 1.00 90.88 196 GLU A CA 1
ATOM 1522 C C . GLU A 1 196 ? 16.151 0.113 32.628 1.00 90.88 196 GLU A C 1
ATOM 1524 O O . GLU A 1 196 ? 17.074 -0.360 31.966 1.00 90.88 196 GLU A O 1
ATOM 1529 N N . THR A 1 197 ? 15.639 1.324 32.384 1.00 88.56 197 THR A N 1
ATOM 1530 C CA . THR A 1 197 ? 16.008 2.146 31.213 1.00 88.56 197 THR A CA 1
ATOM 1531 C C . THR A 1 197 ? 17.395 2.776 31.304 1.00 88.56 197 THR A C 1
ATOM 1533 O O . THR A 1 197 ? 17.858 3.332 30.314 1.00 88.56 197 THR A O 1
ATOM 1536 N N . PHE A 1 198 ? 18.030 2.722 32.478 1.00 84.75 198 PHE A N 1
ATOM 1537 C CA . PHE A 1 198 ? 19.424 3.100 32.698 1.00 84.75 198 PHE A CA 1
ATOM 1538 C C . PHE A 1 198 ? 19.913 2.557 34.053 1.00 84.75 198 PHE A C 1
ATOM 1540 O O . PHE A 1 198 ? 19.254 2.778 35.075 1.00 84.75 198 PHE A O 1
ATOM 1547 N N . ASP A 1 199 ? 21.061 1.876 34.064 1.00 78.38 199 ASP A N 1
ATOM 1548 C CA . ASP A 1 199 ? 21.739 1.363 35.259 1.00 78.38 199 ASP A CA 1
ATOM 1549 C C . ASP A 1 199 ? 23.274 1.371 35.107 1.00 78.38 199 ASP A C 1
ATOM 1551 O O . ASP A 1 199 ? 23.841 0.658 34.274 1.00 78.38 199 ASP A O 1
ATOM 1555 N N . ASP A 1 200 ? 23.963 2.131 35.956 1.00 71.12 200 ASP A N 1
ATOM 1556 C CA . ASP A 1 200 ? 25.427 2.236 36.017 1.00 71.12 200 ASP A CA 1
ATOM 1557 C C . ASP A 1 200 ? 26.067 1.344 37.103 1.00 71.12 200 ASP A C 1
ATOM 1559 O O . ASP A 1 200 ? 27.303 1.257 37.202 1.00 71.12 200 ASP A O 1
ATOM 1563 N N . ARG A 1 201 ? 25.248 0.637 37.899 1.00 73.12 201 ARG A N 1
ATOM 1564 C CA . ARG A 1 201 ? 25.706 -0.134 39.061 1.00 73.12 201 ARG A CA 1
ATOM 1565 C C . ARG A 1 201 ? 26.628 -1.276 38.666 1.00 73.12 201 ARG A C 1
ATOM 1567 O O . ARG A 1 201 ? 26.382 -2.044 37.733 1.00 73.12 201 ARG A O 1
ATOM 1574 N N . ALA A 1 202 ? 27.667 -1.469 39.480 1.00 62.91 202 ALA A N 1
ATOM 1575 C CA . ALA A 1 202 ? 28.690 -2.475 39.212 1.00 62.91 202 ALA A CA 1
ATOM 1576 C C . ALA A 1 202 ? 28.239 -3.930 39.389 1.00 62.91 202 ALA A C 1
ATOM 1578 O O . ALA A 1 202 ? 28.843 -4.825 38.800 1.00 62.91 202 ALA A O 1
ATOM 1579 N N . ARG A 1 203 ? 27.199 -4.177 40.192 1.00 60.50 203 ARG A N 1
ATOM 1580 C CA . ARG A 1 203 ? 26.636 -5.512 40.394 1.00 60.50 203 ARG A CA 1
ATOM 1581 C C . ARG A 1 203 ? 25.113 -5.443 40.295 1.00 60.50 203 ARG A C 1
ATOM 1583 O O . ARG A 1 203 ? 24.513 -4.786 41.147 1.00 60.50 203 ARG A O 1
ATOM 1590 N N . PRO A 1 204 ? 24.492 -6.114 39.311 1.00 61.41 204 PRO A N 1
ATOM 1591 C CA . PRO A 1 204 ? 23.045 -6.111 39.184 1.00 61.41 204 PRO A CA 1
ATOM 1592 C C . PRO A 1 204 ? 22.394 -6.835 40.377 1.00 61.41 204 PRO A C 1
ATOM 1594 O O . PRO A 1 204 ? 22.964 -7.798 40.909 1.00 61.41 204 PRO A O 1
ATOM 1597 N N . PRO A 1 205 ? 21.207 -6.395 40.821 1.00 67.19 205 PRO A N 1
ATOM 1598 C CA . PRO A 1 205 ? 20.399 -7.158 41.764 1.00 67.19 205 PRO A CA 1
ATOM 1599 C C . PRO A 1 205 ? 19.926 -8.481 41.170 1.00 67.19 205 PRO A C 1
ATOM 1601 O O . PRO A 1 205 ? 19.877 -8.653 39.955 1.00 67.19 205 PRO A O 1
ATOM 1604 N N . GLY A 1 206 ? 19.445 -9.374 42.039 1.00 73.19 206 GLY A N 1
ATOM 1605 C CA . GLY A 1 206 ? 18.505 -10.400 41.593 1.00 73.19 206 GLY A CA 1
ATOM 1606 C C . GLY A 1 206 ? 17.269 -9.727 40.988 1.00 73.19 206 GLY A C 1
ATOM 1607 O O . GLY A 1 206 ? 16.635 -8.896 41.641 1.00 73.19 206 GLY A O 1
ATOM 1608 N N . HIS A 1 207 ? 16.954 -10.061 39.743 1.00 78.44 207 HIS A N 1
ATOM 1609 C CA . HIS A 1 207 ? 15.885 -9.437 38.969 1.00 78.44 207 HIS A CA 1
ATOM 1610 C C . HIS A 1 207 ? 14.645 -10.337 38.872 1.00 78.44 207 HIS A C 1
ATOM 1612 O O . HIS A 1 207 ? 14.739 -11.558 39.021 1.00 78.44 207 HIS A O 1
ATOM 1618 N N . PRO A 1 208 ? 13.454 -9.751 38.665 1.00 75.81 208 PRO A N 1
ATOM 1619 C CA . PRO A 1 208 ? 12.236 -10.521 38.468 1.00 75.81 208 PRO A CA 1
ATOM 1620 C C . PRO A 1 208 ? 12.098 -10.967 37.007 1.00 75.81 208 PRO A C 1
ATOM 1622 O O . PRO A 1 208 ? 12.014 -10.129 36.116 1.00 75.81 208 PRO A O 1
ATOM 1625 N N . GLY A 1 209 ? 11.986 -12.276 36.773 1.00 80.94 209 GLY A N 1
ATOM 1626 C CA . GLY A 1 209 ? 11.669 -12.823 35.449 1.00 80.94 209 GLY A CA 1
ATOM 1627 C C . GLY A 1 209 ? 12.700 -12.457 34.378 1.00 80.94 209 GLY A C 1
ATOM 1628 O O . GLY A 1 209 ? 13.893 -12.397 34.666 1.00 80.94 209 GLY A O 1
ATOM 1629 N N . LEU A 1 210 ? 12.208 -12.223 33.158 1.00 87.44 210 LEU A N 1
ATOM 1630 C CA . LEU A 1 210 ? 12.989 -11.745 32.019 1.00 87.44 210 LEU A CA 1
ATOM 1631 C C . LEU A 1 210 ? 13.293 -10.257 32.215 1.00 87.44 210 LEU A C 1
ATOM 1633 O O . LEU A 1 210 ? 12.377 -9.433 32.149 1.00 87.44 210 LEU A O 1
ATOM 1637 N N . PHE A 1 211 ? 14.555 -9.918 32.460 1.00 91.12 211 PHE A N 1
ATOM 1638 C CA . PHE A 1 211 ? 14.962 -8.560 32.795 1.00 91.12 211 PHE A CA 1
ATOM 1639 C C . PHE A 1 211 ? 15.798 -7.917 31.693 1.00 91.12 211 PHE A C 1
ATOM 1641 O O . PHE A 1 211 ? 16.812 -8.464 31.272 1.00 91.12 211 PHE A O 1
ATOM 1648 N N . ILE A 1 212 ? 15.382 -6.734 31.246 1.00 94.12 212 ILE A N 1
ATOM 1649 C CA . ILE A 1 212 ? 16.046 -5.982 30.179 1.00 94.12 212 ILE A CA 1
ATOM 1650 C C . ILE A 1 212 ? 16.657 -4.722 30.771 1.00 94.12 212 ILE A C 1
ATOM 1652 O O . ILE A 1 212 ? 15.953 -3.877 31.331 1.00 94.12 212 ILE A O 1
ATOM 1656 N N . ARG A 1 213 ? 17.971 -4.584 30.647 1.00 91.81 213 ARG A N 1
ATOM 1657 C CA . ARG A 1 213 ? 18.732 -3.520 31.298 1.00 91.81 213 ARG A CA 1
ATOM 1658 C C . ARG A 1 213 ? 19.515 -2.706 30.283 1.00 91.81 213 ARG A C 1
ATOM 1660 O O . ARG A 1 213 ? 20.227 -3.269 29.462 1.00 91.81 213 ARG A O 1
ATOM 1667 N N . PHE A 1 214 ? 19.434 -1.384 30.392 1.00 92.25 214 PHE A N 1
ATOM 1668 C CA . PHE A 1 214 ? 20.270 -0.473 29.614 1.00 92.25 214 PHE A CA 1
ATOM 1669 C C . PHE A 1 214 ? 21.442 0.004 30.478 1.00 92.25 214 PHE A C 1
ATOM 1671 O O . PHE A 1 214 ? 21.221 0.575 31.544 1.00 92.25 214 PHE A O 1
ATOM 1678 N N . SER A 1 215 ? 22.682 -0.251 30.060 1.00 88.62 215 SER A N 1
ATOM 1679 C CA . SER A 1 215 ? 23.884 0.072 30.841 1.00 88.62 215 SER A CA 1
ATOM 1680 C C . SER A 1 215 ? 25.031 0.507 29.940 1.00 88.62 215 SER A C 1
ATOM 1682 O O . SER A 1 215 ? 25.277 -0.119 28.915 1.00 88.62 215 SER A O 1
ATOM 1684 N N . GLU A 1 216 ? 25.801 1.520 30.347 1.00 86.19 216 GLU A N 1
ATOM 1685 C CA . GLU A 1 216 ? 27.003 1.970 29.618 1.00 86.19 216 GLU A CA 1
ATOM 1686 C C . GLU A 1 216 ? 28.058 0.869 29.432 1.00 86.19 216 GLU A C 1
ATOM 1688 O O . GLU A 1 216 ? 28.924 0.965 28.567 1.00 86.19 216 GLU A O 1
ATOM 1693 N N . ARG A 1 217 ? 28.000 -0.186 30.252 1.00 85.38 217 ARG A N 1
ATOM 1694 C CA . ARG A 1 217 ? 28.927 -1.323 30.184 1.00 85.38 217 ARG A CA 1
ATOM 1695 C C . ARG A 1 217 ? 28.500 -2.386 29.174 1.00 85.38 217 ARG A C 1
ATOM 1697 O O . ARG A 1 217 ? 29.279 -3.299 28.911 1.00 85.38 217 ARG A O 1
ATOM 1704 N N . ALA A 1 218 ? 27.278 -2.299 28.653 1.00 88.31 218 ALA A N 1
ATOM 1705 C CA . ALA A 1 218 ? 26.755 -3.263 27.701 1.00 88.31 218 ALA A CA 1
ATOM 1706 C C . ALA A 1 218 ? 27.398 -3.061 26.321 1.00 88.31 218 ALA A C 1
ATOM 1708 O O . ALA A 1 218 ? 27.496 -1.944 25.812 1.00 88.31 218 ALA A O 1
ATOM 1709 N N . GLY A 1 219 ? 27.832 -4.162 25.707 1.00 88.44 219 GLY A N 1
ATOM 1710 C CA . GLY A 1 219 ? 28.246 -4.174 24.306 1.00 88.44 219 GLY A CA 1
ATOM 1711 C C . GLY A 1 219 ? 27.045 -4.164 23.356 1.00 88.44 219 GLY A C 1
ATOM 1712 O O . GLY A 1 219 ? 25.895 -4.269 23.775 1.00 88.44 219 GLY A O 1
ATOM 1713 N N . THR A 1 220 ? 27.304 -4.076 22.051 1.00 89.25 220 THR A N 1
ATOM 1714 C CA . THR A 1 220 ? 26.251 -4.242 21.040 1.00 89.25 220 THR A CA 1
ATOM 1715 C C . THR A 1 220 ? 25.663 -5.652 21.111 1.00 89.25 220 THR A C 1
ATOM 1717 O O . THR A 1 220 ? 26.397 -6.638 21.035 1.00 89.25 220 THR A O 1
ATOM 1720 N N . LEU A 1 221 ? 24.337 -5.747 21.213 1.00 92.25 221 LEU A N 1
ATOM 1721 C CA . LEU A 1 221 ? 23.628 -7.022 21.237 1.00 92.25 221 LEU A CA 1
ATOM 1722 C C . LEU A 1 221 ? 23.539 -7.603 19.818 1.00 92.25 221 LEU A C 1
ATOM 1724 O O . LEU A 1 221 ? 22.808 -7.088 18.971 1.00 92.25 221 LEU A O 1
ATOM 1728 N N . ALA A 1 222 ? 24.285 -8.673 19.549 1.00 92.06 222 ALA A N 1
ATOM 1729 C CA . ALA A 1 222 ? 24.135 -9.443 18.317 1.00 92.06 222 ALA A CA 1
ATOM 1730 C C . ALA A 1 222 ? 22.870 -10.313 18.377 1.00 92.06 222 ALA A C 1
ATOM 1732 O O . ALA A 1 222 ? 22.484 -10.770 19.454 1.00 92.06 222 ALA A O 1
ATOM 1733 N N . ALA A 1 223 ? 22.239 -10.569 17.229 1.00 91.12 223 ALA A N 1
ATOM 1734 C CA . ALA A 1 223 ? 21.064 -11.432 17.167 1.00 91.12 223 ALA A CA 1
ATOM 1735 C C . ALA A 1 223 ? 21.415 -12.894 17.481 1.00 91.12 223 ALA A C 1
ATOM 1737 O O . ALA A 1 223 ? 22.469 -13.401 17.089 1.00 91.12 223 ALA A O 1
ATOM 1738 N N . HIS A 1 224 ? 20.510 -13.581 18.175 1.00 91.75 224 HIS A N 1
ATOM 1739 C CA . HIS A 1 224 ? 20.649 -14.995 18.480 1.00 91.75 224 HIS A CA 1
ATOM 1740 C C . HIS A 1 224 ? 20.511 -15.828 17.191 1.00 91.75 224 HIS A C 1
ATOM 1742 O O . HIS A 1 224 ? 19.467 -15.760 16.535 1.00 91.75 224 HIS A O 1
ATOM 1748 N N . PRO A 1 225 ? 21.489 -16.681 16.831 1.00 84.88 225 PRO A N 1
ATOM 1749 C CA . PRO A 1 225 ? 21.571 -17.294 15.500 1.00 84.88 225 PRO A CA 1
ATOM 1750 C C . PRO A 1 225 ? 20.374 -18.190 15.147 1.00 84.88 225 PRO A C 1
ATOM 1752 O O . PRO A 1 225 ? 20.002 -18.300 13.983 1.00 84.88 225 PRO A O 1
ATOM 1755 N N . VAL A 1 226 ? 19.751 -18.823 16.146 1.00 86.44 226 VAL A N 1
ATOM 1756 C CA . VAL A 1 226 ? 18.589 -19.711 15.945 1.00 86.44 226 VAL A CA 1
ATOM 1757 C C . VAL A 1 226 ? 17.289 -18.925 15.741 1.00 86.44 226 VAL A C 1
ATOM 1759 O O . VAL A 1 226 ? 16.427 -19.340 14.970 1.00 86.44 226 VAL A O 1
ATOM 1762 N N . TYR A 1 227 ? 17.144 -17.784 16.420 1.00 85.56 227 TYR A N 1
ATOM 1763 C CA . TYR A 1 227 ? 15.875 -17.057 16.513 1.00 85.56 227 TYR A CA 1
ATOM 1764 C C . TYR A 1 227 ? 15.872 -15.748 15.729 1.00 85.56 227 TYR A C 1
ATOM 1766 O O . TYR A 1 227 ? 14.820 -15.129 15.631 1.00 85.56 227 TYR A O 1
ATOM 1774 N N . ASP A 1 228 ? 16.995 -15.348 15.132 1.00 86.62 228 ASP A N 1
ATOM 1775 C CA . ASP A 1 228 ? 17.121 -14.129 14.329 1.00 86.62 228 ASP A CA 1
ATOM 1776 C C . ASP A 1 228 ? 16.061 -14.059 13.219 1.00 86.62 228 ASP A C 1
ATOM 1778 O O . ASP A 1 228 ? 15.297 -13.103 13.133 1.00 86.62 228 ASP A O 1
ATOM 1782 N N . SER A 1 229 ? 15.899 -15.138 12.446 1.00 70.19 229 SER A N 1
ATOM 1783 C CA . SER A 1 229 ? 14.880 -15.195 11.386 1.00 70.19 229 SER A CA 1
ATOM 1784 C C . SER A 1 229 ? 13.441 -15.101 11.918 1.00 70.19 229 SER A C 1
ATOM 1786 O O . SER A 1 229 ? 12.583 -14.470 11.298 1.00 70.19 229 SER A O 1
ATOM 1788 N N . VAL A 1 230 ? 13.159 -15.700 13.081 1.00 79.62 230 VAL A N 1
ATOM 1789 C CA . VAL A 1 230 ? 11.833 -15.660 13.719 1.00 79.62 230 VAL A CA 1
ATOM 1790 C C . VAL A 1 230 ? 11.554 -14.262 14.262 1.00 79.62 230 VAL A C 1
ATOM 1792 O O . VAL A 1 230 ? 10.494 -13.699 13.987 1.00 79.62 230 VAL A O 1
ATOM 1795 N N . ALA A 1 231 ? 12.523 -13.681 14.968 1.00 84.38 231 ALA A N 1
ATOM 1796 C CA . ALA A 1 231 ? 12.463 -12.326 15.485 1.00 84.38 231 ALA A CA 1
ATOM 1797 C C . ALA A 1 231 ? 12.298 -11.309 14.351 1.00 84.38 231 ALA A C 1
ATOM 1799 O O . ALA A 1 231 ? 11.409 -10.465 14.416 1.00 84.38 231 ALA A O 1
ATOM 1800 N N . GLY A 1 232 ? 13.066 -11.447 13.268 1.00 86.12 232 GLY A N 1
ATOM 1801 C CA . GLY A 1 232 ? 12.956 -10.617 12.072 1.00 86.12 232 GLY A CA 1
ATOM 1802 C C . GLY A 1 232 ? 11.553 -10.644 11.465 1.00 86.12 232 GLY A C 1
ATOM 1803 O O . GLY A 1 232 ? 10.989 -9.588 11.182 1.00 86.12 232 GLY A O 1
ATOM 1804 N N . ARG A 1 233 ? 10.933 -11.827 11.339 1.00 81.56 233 ARG A N 1
ATOM 1805 C CA . ARG A 1 233 ? 9.546 -11.951 10.852 1.00 81.56 233 ARG A CA 1
ATOM 1806 C C . ARG A 1 233 ? 8.528 -11.288 11.779 1.00 81.56 233 ARG A C 1
ATOM 1808 O O . ARG A 1 233 ? 7.647 -10.588 11.284 1.00 81.56 233 ARG A O 1
ATOM 1815 N N . LEU A 1 234 ? 8.646 -11.489 13.093 1.00 84.50 234 LEU A N 1
ATOM 1816 C CA . LEU A 1 234 ? 7.738 -10.898 14.083 1.00 84.50 234 LEU A CA 1
ATOM 1817 C C . LEU A 1 234 ? 7.868 -9.371 14.141 1.00 84.50 234 LEU A C 1
ATOM 1819 O O . LEU A 1 234 ? 6.862 -8.670 14.202 1.00 84.50 234 LEU A O 1
ATOM 1823 N N . VAL A 1 235 ? 9.090 -8.842 14.063 1.00 88.25 235 VAL A N 1
ATOM 1824 C CA . VAL A 1 235 ? 9.342 -7.394 13.998 1.00 88.25 235 VAL A CA 1
ATOM 1825 C C . VAL A 1 235 ? 8.827 -6.805 12.686 1.00 88.25 235 VAL A C 1
ATOM 1827 O O . VAL A 1 235 ? 8.217 -5.735 12.692 1.00 88.25 235 VAL A O 1
ATOM 1830 N N . ALA A 1 236 ? 9.000 -7.509 11.566 1.00 81.12 236 ALA A N 1
ATOM 1831 C CA . ALA A 1 236 ? 8.428 -7.092 10.292 1.00 81.12 236 ALA A CA 1
ATOM 1832 C C . ALA A 1 236 ? 6.890 -7.069 10.344 1.00 81.12 236 ALA A C 1
ATOM 1834 O O . ALA A 1 236 ? 6.275 -6.130 9.840 1.00 81.12 236 ALA A O 1
ATOM 1835 N N . ASP A 1 237 ? 6.257 -8.048 10.997 1.00 79.81 237 ASP A N 1
ATOM 1836 C CA . ASP A 1 237 ? 4.804 -8.053 11.189 1.00 79.81 237 ASP A CA 1
ATOM 1837 C C . ASP A 1 237 ? 4.323 -6.913 12.086 1.00 79.81 237 ASP A C 1
ATOM 1839 O O . ASP A 1 237 ? 3.389 -6.179 11.749 1.00 79.81 237 ASP A O 1
ATOM 1843 N N . TYR A 1 238 ? 5.040 -6.689 13.184 1.00 84.94 238 TYR A N 1
ATOM 1844 C CA . TYR A 1 238 ? 4.806 -5.577 14.093 1.00 84.94 238 TYR A CA 1
ATOM 1845 C C . TYR A 1 238 ? 4.871 -4.215 13.386 1.00 84.94 238 TYR A C 1
ATOM 1847 O O . TYR A 1 238 ? 4.041 -3.333 13.647 1.00 84.94 238 TYR A O 1
ATOM 1855 N N . ALA A 1 239 ? 5.828 -4.055 12.469 1.00 82.12 239 ALA A N 1
ATOM 1856 C CA . ALA A 1 239 ? 5.971 -2.862 11.647 1.00 82.12 239 ALA A CA 1
ATOM 1857 C C . ALA A 1 239 ? 4.804 -2.702 10.654 1.00 82.12 239 ALA A C 1
ATOM 1859 O O . ALA A 1 239 ? 4.285 -1.595 10.505 1.00 82.12 239 ALA A O 1
ATOM 1860 N N . ARG A 1 240 ? 4.338 -3.790 10.020 1.00 70.31 240 ARG A N 1
ATOM 1861 C CA . ARG A 1 240 ? 3.230 -3.766 9.043 1.00 70.31 240 ARG A CA 1
ATOM 1862 C C . ARG A 1 240 ? 1.882 -3.380 9.659 1.00 70.31 240 ARG A C 1
ATOM 1864 O O . ARG A 1 240 ? 1.152 -2.588 9.064 1.00 70.31 240 ARG A O 1
ATOM 1871 N N . ARG A 1 241 ? 1.563 -3.862 10.868 1.00 68.31 241 ARG A N 1
ATOM 1872 C CA . ARG A 1 241 ? 0.272 -3.599 11.551 1.00 68.31 241 ARG A CA 1
ATOM 1873 C C . ARG A 1 241 ? 0.021 -2.116 11.896 1.00 68.31 241 ARG A C 1
ATOM 1875 O O . ARG A 1 241 ? -1.097 -1.751 12.250 1.00 68.31 241 ARG A O 1
ATOM 1882 N N . ALA A 1 242 ? 1.025 -1.243 11.789 1.00 52.81 242 ALA A N 1
ATOM 1883 C CA . ALA A 1 242 ? 0.899 0.201 12.030 1.00 52.81 242 ALA A CA 1
ATOM 1884 C C . ALA A 1 242 ? 0.056 0.941 10.981 1.00 52.81 242 ALA A C 1
ATOM 1886 O O . ALA A 1 242 ? -0.495 1.996 11.281 1.00 52.81 242 ALA A O 1
ATOM 1887 N N . ASN A 1 243 ? -0.052 0.379 9.774 1.00 44.12 243 ASN A N 1
ATOM 1888 C CA . ASN A 1 243 ? -0.684 1.023 8.622 1.00 44.12 243 ASN A CA 1
ATOM 1889 C C . ASN A 1 243 ? -2.206 0.769 8.522 1.00 44.12 243 ASN A C 1
ATOM 1891 O O . ASN A 1 243 ? -2.800 1.037 7.484 1.00 44.12 243 ASN A O 1
ATOM 1895 N N . GLY A 1 244 ? -2.843 0.310 9.610 1.00 31.75 244 GLY A N 1
ATOM 1896 C CA . GLY A 1 244 ? -4.297 0.367 9.804 1.00 31.75 244 GLY A CA 1
ATOM 1897 C C . GLY A 1 244 ? -5.087 -0.902 9.459 1.00 31.75 244 GLY A C 1
ATOM 1898 O O . GLY A 1 244 ? -5.517 -1.073 8.325 1.00 31.75 244 GLY A O 1
ATOM 1899 N N . ALA A 1 245 ? -5.368 -1.728 10.481 1.00 27.64 245 ALA A N 1
ATOM 1900 C CA . ALA A 1 245 ? -6.736 -2.065 10.930 1.00 27.64 245 ALA A CA 1
ATOM 1901 C C . ALA A 1 245 ? -6.724 -2.956 12.205 1.00 27.64 245 ALA A C 1
ATOM 1903 O O . ALA A 1 245 ? -6.062 -3.995 12.207 1.00 27.64 245 ALA A O 1
ATOM 1904 N N . PRO A 1 246 ? -7.476 -2.613 13.276 1.00 28.39 246 PRO A N 1
ATOM 1905 C CA . PRO A 1 246 ? -7.733 -3.491 14.421 1.00 28.39 246 PRO A CA 1
ATOM 1906 C C . PRO A 1 246 ? -9.065 -4.277 14.321 1.00 28.39 246 PRO A C 1
ATOM 1908 O O . PRO A 1 246 ? -10.009 -3.878 13.642 1.00 28.39 246 PRO A O 1
ATOM 1911 N N . MET A 1 247 ? -9.108 -5.406 15.041 1.00 26.59 247 MET A N 1
ATOM 1912 C CA . MET A 1 247 ? -10.210 -6.373 15.253 1.00 26.59 247 MET A CA 1
ATOM 1913 C C . MET A 1 247 ? -11.195 -5.949 16.372 1.00 26.59 247 MET A C 1
ATOM 1915 O O . MET A 1 247 ? -10.820 -5.148 17.230 1.00 26.59 247 MET A O 1
ATOM 1919 N N . PRO A 1 248 ? -12.395 -6.573 16.470 1.00 33.41 248 PRO A N 1
ATOM 1920 C CA . PRO A 1 248 ? -12.635 -7.448 17.636 1.00 33.41 248 PRO A CA 1
ATOM 1921 C C . PRO A 1 248 ? -13.427 -8.750 17.341 1.00 33.41 248 PRO A C 1
ATOM 1923 O O . PRO A 1 248 ? -14.192 -8.840 16.384 1.00 33.41 248 PRO A O 1
ATOM 1926 N N . SER A 1 249 ? -13.271 -9.749 18.220 1.00 27.38 249 SER A N 1
ATOM 1927 C CA . SER A 1 249 ? -14.077 -10.987 18.355 1.00 27.38 249 SER A CA 1
ATOM 1928 C C . SER A 1 249 ? -15.061 -10.843 19.551 1.00 27.38 249 SER A C 1
ATOM 1930 O O . SER A 1 249 ? -14.779 -10.044 20.441 1.00 27.38 249 SER A O 1
ATOM 1932 N N . SER A 1 250 ? -16.239 -11.489 19.703 1.00 28.64 250 SER A N 1
ATOM 1933 C CA . SER A 1 250 ? -16.756 -12.827 19.311 1.00 28.64 250 SER A CA 1
ATOM 1934 C C . SER A 1 250 ? -18.330 -12.947 19.457 1.00 28.64 250 SER A C 1
ATOM 1936 O O . SER A 1 250 ? -18.937 -11.976 19.908 1.00 28.64 250 SER A O 1
ATOM 1938 N N . PRO A 1 251 ? -18.995 -14.098 19.113 1.00 40.28 251 PRO A N 1
ATOM 1939 C CA . PRO A 1 251 ? -20.366 -14.282 18.520 1.00 40.28 251 PRO A CA 1
ATOM 1940 C C . PRO A 1 251 ? -21.463 -14.805 19.523 1.00 40.28 251 PRO A C 1
ATOM 1942 O O . PRO A 1 251 ? -21.164 -14.762 20.717 1.00 40.28 251 PRO A O 1
ATOM 1945 N N . PRO A 1 252 ? -22.678 -15.357 19.168 1.00 45.41 252 PRO A N 1
ATOM 1946 C CA . PRO A 1 252 ? -23.303 -15.677 17.857 1.00 45.41 252 PRO A CA 1
ATOM 1947 C C . PRO A 1 252 ? -24.809 -15.321 17.665 1.00 45.41 252 PRO A C 1
ATOM 1949 O O . PRO A 1 252 ? -25.554 -15.104 18.618 1.00 45.41 252 PRO A O 1
ATOM 1952 N N . ALA A 1 253 ? -25.305 -15.420 16.420 1.00 26.77 253 ALA A N 1
ATOM 1953 C CA . ALA A 1 253 ? -26.702 -15.777 16.142 1.00 26.77 253 ALA A CA 1
ATOM 1954 C C . ALA A 1 253 ? -26.808 -16.731 14.933 1.00 26.77 253 ALA A C 1
ATOM 1956 O O . ALA A 1 253 ? -26.078 -16.627 13.955 1.00 26.77 253 ALA A O 1
ATOM 1957 N N . ARG A 1 254 ? -27.701 -17.711 15.085 1.00 29.06 254 ARG A N 1
ATOM 1958 C CA . ARG A 1 254 ? -27.912 -18.944 14.304 1.00 29.06 254 ARG A CA 1
ATOM 1959 C C . ARG A 1 254 ? -28.409 -18.676 12.861 1.00 29.06 254 ARG A C 1
ATOM 1961 O O . ARG A 1 254 ? -29.061 -17.656 12.652 1.00 29.06 254 ARG A O 1
ATOM 1968 N N . PRO A 1 255 ? -28.183 -19.585 11.885 1.00 38.53 255 PRO A N 1
ATOM 1969 C CA . PRO A 1 255 ? -28.422 -19.310 10.467 1.00 38.53 255 PRO A CA 1
ATOM 1970 C C . PRO A 1 255 ? -29.914 -19.206 10.140 1.00 38.53 255 PRO A C 1
ATOM 1972 O O . PRO A 1 255 ? -30.679 -20.133 10.419 1.00 38.53 255 PRO A O 1
ATOM 1975 N N . ALA A 1 256 ? -30.313 -18.110 9.495 1.00 32.16 256 ALA A N 1
ATOM 1976 C CA . ALA A 1 256 ? -31.543 -18.057 8.714 1.00 32.16 256 ALA A CA 1
ATOM 1977 C C . ALA A 1 256 ? -31.261 -18.580 7.293 1.00 32.16 256 ALA A C 1
ATOM 1979 O O . ALA A 1 256 ? -30.190 -18.345 6.738 1.00 32.16 256 ALA A O 1
ATOM 1980 N N . ALA A 1 257 ? -32.217 -19.327 6.740 1.00 32.56 257 ALA A N 1
ATOM 1981 C CA . ALA A 1 257 ? -32.129 -20.029 5.458 1.00 32.56 257 ALA A CA 1
ATOM 1982 C C . ALA A 1 257 ? -31.679 -19.134 4.275 1.00 32.56 257 ALA A C 1
ATOM 1984 O O . ALA A 1 257 ? -32.004 -17.943 4.254 1.00 32.56 257 ALA A O 1
ATOM 1985 N N . PRO A 1 258 ? -30.976 -19.685 3.261 1.00 42.25 258 PRO A N 1
ATOM 1986 C CA . PRO A 1 258 ? -30.434 -18.890 2.167 1.00 42.25 258 PRO A CA 1
ATOM 1987 C C . PRO A 1 258 ? -31.546 -18.404 1.226 1.00 42.25 258 PRO A C 1
ATOM 1989 O O . PRO A 1 258 ? -32.166 -19.171 0.493 1.00 42.25 258 PRO A O 1
ATOM 1992 N N . ALA A 1 259 ? -31.773 -17.094 1.249 1.00 45.88 259 ALA A N 1
ATOM 1993 C CA . ALA A 1 259 ? -32.401 -16.328 0.175 1.00 45.88 259 ALA A CA 1
ATOM 1994 C C . ALA A 1 259 ? -31.392 -16.134 -0.989 1.00 45.88 259 ALA A C 1
ATOM 1996 O O . ALA A 1 259 ? -30.188 -16.218 -0.742 1.00 45.88 259 ALA A O 1
ATOM 1997 N N . PRO A 1 260 ? -31.848 -15.896 -2.237 1.00 45.47 260 PRO A N 1
ATOM 1998 C CA . PRO A 1 260 ? -31.071 -16.119 -3.463 1.00 45.47 260 PRO A CA 1
ATOM 1999 C C . PRO A 1 260 ? -29.715 -15.401 -3.467 1.00 45.47 260 PRO A C 1
ATOM 2001 O O . PRO A 1 260 ? -29.633 -14.222 -3.124 1.00 45.47 260 PRO A O 1
ATOM 2004 N N . ALA A 1 261 ? -28.669 -16.140 -3.846 1.00 58.88 261 ALA A N 1
ATOM 2005 C CA . ALA A 1 261 ? -27.285 -15.679 -3.882 1.00 58.88 261 ALA A CA 1
ATOM 2006 C C . ALA A 1 261 ? -27.101 -14.553 -4.916 1.00 58.88 261 ALA A C 1
ATOM 2008 O O . ALA A 1 261 ? -27.550 -14.673 -6.057 1.00 58.88 261 ALA A O 1
ATOM 2009 N N . GLY A 1 262 ? -26.460 -13.456 -4.501 1.00 66.81 262 GLY A N 1
ATOM 2010 C CA . GLY A 1 262 ? -26.049 -12.361 -5.383 1.00 66.81 262 GLY A CA 1
ATOM 2011 C C . GLY A 1 262 ? -24.971 -12.779 -6.400 1.00 66.81 262 GLY A C 1
ATOM 2012 O O . GLY A 1 262 ? -24.529 -13.930 -6.401 1.00 66.81 262 GLY A O 1
ATOM 2013 N N . PRO A 1 263 ? -24.533 -11.866 -7.287 1.00 81.19 263 PRO A N 1
ATOM 2014 C CA . PRO A 1 263 ? -23.493 -12.162 -8.271 1.00 81.19 263 PRO A CA 1
ATOM 2015 C C . PRO A 1 263 ? -22.159 -12.516 -7.598 1.00 81.19 263 PRO A C 1
ATOM 2017 O O . PRO A 1 263 ? -21.834 -11.992 -6.532 1.00 81.19 263 PRO A O 1
ATOM 2020 N N . LEU A 1 264 ? -21.379 -13.392 -8.237 1.00 85.69 264 LEU A N 1
ATOM 2021 C CA . LEU A 1 264 ? -20.032 -13.742 -7.788 1.00 85.69 264 LEU A CA 1
ATOM 2022 C C . LEU A 1 264 ? -19.028 -12.670 -8.232 1.00 85.69 264 LEU A C 1
ATOM 2024 O O . LEU A 1 264 ? -18.949 -12.346 -9.417 1.00 85.69 264 LEU A O 1
ATOM 2028 N N . VAL A 1 265 ? -18.266 -12.126 -7.285 1.00 88.12 265 VAL A N 1
ATOM 2029 C CA . VAL A 1 265 ? -17.318 -11.025 -7.499 1.00 88.12 265 VAL A CA 1
ATOM 2030 C C . VAL A 1 265 ? -15.967 -11.392 -6.877 1.00 88.12 265 VAL A C 1
ATOM 2032 O O . VAL A 1 265 ? -15.928 -11.711 -5.686 1.00 88.12 265 VAL A O 1
ATOM 2035 N N . PRO A 1 266 ? -14.853 -11.356 -7.629 1.00 87.00 266 PRO A N 1
ATOM 2036 C CA . PRO A 1 266 ? -13.535 -11.621 -7.065 1.00 87.00 266 PRO A CA 1
ATOM 2037 C C . PRO A 1 266 ? -13.111 -10.486 -6.129 1.00 87.00 266 PRO A C 1
ATOM 2039 O O . PRO A 1 266 ? -13.247 -9.309 -6.452 1.00 87.00 266 PRO A O 1
ATOM 2042 N N . CYS A 1 267 ? -12.573 -10.826 -4.961 1.00 85.25 267 CYS A N 1
ATOM 2043 C CA . CYS A 1 267 ? -11.890 -9.870 -4.110 1.00 85.25 267 CYS A CA 1
ATOM 2044 C C . CYS A 1 267 ? -10.512 -9.589 -4.711 1.00 85.25 267 CYS A C 1
ATOM 2046 O O . CYS A 1 267 ? -9.690 -10.504 -4.783 1.00 85.25 267 CYS A O 1
ATOM 2048 N N . PRO A 1 268 ? -10.196 -8.338 -5.065 1.00 79.75 268 PRO A N 1
ATOM 2049 C CA . PRO A 1 268 ? -8.937 -8.040 -5.722 1.00 79.75 268 PRO A CA 1
ATOM 2050 C C . PRO A 1 268 ? -7.748 -8.036 -4.738 1.00 79.75 268 PRO A C 1
ATOM 2052 O O . PRO A 1 268 ? -6.611 -7.892 -5.159 1.00 79.75 268 PRO A O 1
ATOM 2055 N N . ILE A 1 269 ? -8.000 -8.208 -3.431 1.00 77.94 269 ILE A N 1
ATOM 2056 C CA . ILE A 1 269 ? -6.978 -8.193 -2.372 1.00 77.94 269 ILE A CA 1
ATOM 2057 C C . ILE A 1 269 ? -6.571 -9.621 -1.948 1.00 77.94 269 ILE A C 1
ATOM 2059 O O . ILE A 1 269 ? -5.383 -9.893 -1.823 1.00 77.94 269 ILE A O 1
ATOM 2063 N N . CYS A 1 270 ? -7.516 -10.553 -1.731 1.00 77.75 270 CYS A N 1
ATOM 2064 C CA . CYS A 1 270 ? -7.194 -11.956 -1.367 1.00 77.75 270 CYS A CA 1
ATOM 2065 C C . CYS A 1 270 ? -7.461 -12.982 -2.468 1.00 77.75 270 CYS A C 1
ATOM 2067 O O . CYS A 1 270 ? -7.292 -14.170 -2.211 1.00 77.75 270 CYS A O 1
ATOM 2069 N N . ALA A 1 271 ? -7.943 -12.567 -3.637 1.00 79.19 271 ALA A N 1
ATOM 2070 C CA . ALA A 1 271 ? -8.388 -13.462 -4.703 1.00 79.19 271 ALA A CA 1
ATOM 2071 C C . ALA A 1 271 ? -9.600 -14.362 -4.389 1.00 79.19 271 ALA A C 1
ATOM 2073 O O . ALA A 1 271 ? -10.035 -15.140 -5.236 1.00 79.19 271 ALA A O 1
ATOM 2074 N N . ALA A 1 272 ? -10.213 -14.230 -3.209 1.00 81.06 272 ALA A N 1
ATOM 2075 C CA . ALA A 1 272 ? -11.417 -14.982 -2.870 1.00 81.06 272 ALA A CA 1
ATOM 2076 C C . ALA A 1 272 ? -12.608 -14.542 -3.731 1.00 81.06 272 ALA A C 1
ATOM 2078 O O . ALA A 1 272 ? -12.850 -13.349 -3.903 1.00 81.06 272 ALA A O 1
ATOM 2079 N N . THR A 1 273 ? -13.399 -15.494 -4.221 1.00 84.00 273 THR A N 1
ATOM 2080 C CA . THR A 1 273 ? -14.660 -15.187 -4.908 1.00 84.00 273 THR A CA 1
ATOM 2081 C C . THR A 1 273 ? -15.777 -15.009 -3.885 1.00 84.00 273 THR A C 1
ATOM 2083 O O . THR A 1 273 ? -16.045 -15.900 -3.082 1.00 84.00 273 THR A O 1
ATOM 2086 N N . LEU A 1 274 ? -16.436 -13.855 -3.915 1.00 83.75 274 LEU A N 1
ATOM 2087 C CA . LEU A 1 274 ? -17.475 -13.463 -2.970 1.00 83.75 274 LEU A CA 1
ATOM 2088 C C . LEU A 1 274 ? -18.847 -13.542 -3.620 1.00 83.75 274 LEU A C 1
ATOM 2090 O O . LEU A 1 274 ? -19.022 -13.088 -4.745 1.00 83.75 274 LEU A O 1
ATOM 2094 N N . THR A 1 275 ? -19.846 -14.025 -2.885 1.00 85.19 275 THR A N 1
ATOM 2095 C CA . THR A 1 275 ? -21.241 -13.722 -3.228 1.00 85.19 275 THR A CA 1
ATOM 2096 C C . THR A 1 275 ? -21.512 -12.290 -2.789 1.00 85.19 275 THR A C 1
ATOM 2098 O O . THR A 1 275 ? -21.399 -11.991 -1.602 1.00 85.19 275 THR A O 1
ATOM 2101 N N . TRP A 1 276 ? -21.822 -11.395 -3.728 1.00 85.81 276 TRP A N 1
ATOM 2102 C CA . TRP A 1 276 ? -22.039 -9.985 -3.410 1.00 85.81 276 TRP A CA 1
ATOM 2103 C C . TRP A 1 276 ? -23.351 -9.809 -2.639 1.00 85.81 276 TRP A C 1
ATOM 2105 O O . TRP A 1 276 ? -24.431 -9.748 -3.232 1.00 85.81 276 TRP A O 1
ATOM 2115 N N . ASP A 1 277 ? -23.253 -9.780 -1.309 1.00 79.50 277 ASP A N 1
ATOM 2116 C CA . ASP A 1 277 ? -24.378 -9.585 -0.397 1.00 79.50 277 ASP A CA 1
ATOM 2117 C C . ASP A 1 277 ? -24.430 -8.132 0.090 1.00 79.50 277 ASP A C 1
ATOM 2119 O O . ASP A 1 277 ? -23.503 -7.618 0.712 1.00 79.50 277 ASP A O 1
ATOM 2123 N N . GLU A 1 278 ? -25.543 -7.461 -0.193 1.00 82.38 278 GLU A N 1
ATOM 2124 C CA . GLU A 1 278 ? -25.777 -6.073 0.205 1.00 82.38 278 GLU A CA 1
ATOM 2125 C C . GLU A 1 278 ? -26.481 -5.936 1.564 1.00 82.38 278 GLU A C 1
ATOM 2127 O O . GLU A 1 278 ? -26.844 -4.824 1.955 1.00 82.38 278 GLU A O 1
ATOM 2132 N N . ARG A 1 279 ? -26.739 -7.046 2.268 1.00 77.12 279 ARG A N 1
ATOM 2133 C CA . ARG A 1 279 ? -27.431 -7.039 3.567 1.00 77.12 279 ARG A CA 1
ATOM 2134 C C . ARG A 1 279 ? -26.549 -6.519 4.697 1.00 77.12 279 ARG A C 1
ATOM 2136 O O . ARG A 1 279 ? -27.053 -5.832 5.582 1.00 77.12 279 ARG A O 1
ATOM 2143 N N . GLU A 1 280 ? -25.253 -6.816 4.655 1.00 85.00 280 GLU A N 1
ATOM 2144 C CA . GLU A 1 280 ? -24.278 -6.367 5.650 1.00 85.00 280 GLU A CA 1
ATOM 2145 C C . GLU A 1 280 ? -23.393 -5.266 5.067 1.00 85.00 280 GLU A C 1
ATOM 2147 O O . GLU A 1 280 ? -22.428 -5.516 4.344 1.00 85.00 280 GLU A O 1
ATOM 2152 N N . LEU A 1 281 ? -23.741 -4.018 5.383 1.00 91.06 281 LEU A N 1
ATOM 2153 C CA . LEU A 1 281 ? -22.989 -2.844 4.955 1.00 91.06 281 LEU A CA 1
ATOM 2154 C C . LEU A 1 281 ? -22.114 -2.314 6.085 1.00 91.06 281 LEU A C 1
ATOM 2156 O O . LEU A 1 281 ? -22.467 -2.380 7.260 1.00 91.06 281 LEU A O 1
ATOM 2160 N N . TYR A 1 282 ? -20.996 -1.711 5.703 1.00 90.75 282 TYR A N 1
ATOM 2161 C CA . TYR A 1 282 ? -20.022 -1.101 6.600 1.00 90.75 282 TYR A CA 1
ATOM 2162 C C . TYR A 1 282 ? -19.702 0.329 6.164 1.00 90.75 282 TYR A C 1
ATOM 2164 O O . TYR A 1 282 ? -19.876 0.692 5.002 1.00 90.75 282 TYR A O 1
ATOM 2172 N N . ARG A 1 283 ? -19.218 1.154 7.091 1.00 88.19 283 ARG A N 1
ATOM 2173 C CA . ARG A 1 283 ? -18.638 2.476 6.820 1.00 88.19 283 ARG A CA 1
ATOM 2174 C C . ARG A 1 283 ? -17.312 2.603 7.554 1.00 88.19 283 ARG A C 1
ATOM 2176 O O . ARG A 1 283 ? -17.171 2.062 8.646 1.00 88.19 283 ARG A O 1
ATOM 2183 N N . TYR A 1 284 ? -16.370 3.347 6.990 1.00 80.31 284 TYR A N 1
ATOM 2184 C CA . TYR A 1 284 ? -15.144 3.685 7.707 1.00 80.31 284 TYR A CA 1
ATOM 2185 C C . TYR A 1 284 ? -15.414 4.804 8.721 1.00 80.31 284 TYR A C 1
ATOM 2187 O O . TYR A 1 284 ? -15.958 5.852 8.356 1.00 80.31 284 TYR A O 1
ATOM 2195 N N . ASP A 1 285 ? -15.051 4.591 9.984 1.00 77.94 285 ASP A N 1
ATOM 2196 C CA . ASP A 1 285 ? -15.117 5.596 11.040 1.00 77.94 285 ASP A CA 1
ATOM 2197 C C . ASP A 1 285 ? -13.713 6.136 11.342 1.00 77.94 285 ASP A C 1
ATOM 2199 O O . ASP A 1 285 ? -12.836 5.417 11.820 1.00 77.94 285 ASP A O 1
ATOM 2203 N N . ARG A 1 286 ? -13.488 7.422 11.044 1.00 66.00 286 ARG A N 1
ATOM 2204 C CA . ARG A 1 286 ? -12.179 8.067 11.239 1.00 66.00 286 ARG A CA 1
ATOM 2205 C C . ARG A 1 286 ? -11.802 8.224 12.712 1.00 66.00 286 ARG A C 1
ATOM 2207 O O . ARG A 1 286 ? -10.614 8.283 12.999 1.00 66.00 286 ARG A O 1
ATOM 2214 N N . GLY A 1 287 ? -12.775 8.327 13.620 1.00 63.44 287 GLY A N 1
ATOM 2215 C CA . GLY A 1 287 ? -12.498 8.481 15.050 1.00 63.44 287 GLY A CA 1
ATOM 2216 C C . GLY A 1 287 ? -11.998 7.182 15.677 1.00 63.44 287 GLY A C 1
ATOM 2217 O O . GLY A 1 287 ? -11.107 7.207 16.521 1.00 63.44 287 GLY A O 1
ATOM 2218 N N . GLU A 1 288 ? -12.542 6.053 15.223 1.00 67.88 288 GLU A N 1
ATOM 2219 C CA . GLU A 1 288 ? -12.142 4.717 15.679 1.00 67.88 288 GLU A CA 1
ATOM 2220 C C . GLU A 1 288 ? -11.015 4.106 14.833 1.00 67.88 288 GLU A C 1
ATOM 2222 O O . GLU A 1 288 ? -10.386 3.136 15.251 1.00 67.88 288 GLU A O 1
ATOM 2227 N N . GLY A 1 289 ? -10.747 4.663 13.646 1.00 67.31 289 GLY A N 1
ATOM 2228 C CA . GLY A 1 289 ? -9.776 4.113 12.697 1.00 67.31 289 GLY A CA 1
ATOM 2229 C C . GLY A 1 289 ? -10.172 2.722 12.192 1.00 67.31 289 GLY A C 1
ATOM 2230 O O . GLY A 1 289 ? -9.304 1.889 11.932 1.00 67.31 289 GLY A O 1
ATOM 2231 N N . ALA A 1 290 ? -11.477 2.442 12.113 1.00 76.94 290 ALA A N 1
ATOM 2232 C CA . ALA A 1 290 ? -12.013 1.108 11.859 1.00 76.94 290 ALA A CA 1
ATOM 2233 C C . ALA A 1 290 ? -13.281 1.140 10.992 1.00 76.94 290 ALA A C 1
ATOM 2235 O O . ALA A 1 290 ? -13.993 2.143 10.922 1.00 76.94 290 ALA A O 1
ATOM 2236 N N . TYR A 1 291 ? -13.581 0.018 10.334 1.00 78.38 291 TYR A N 1
ATOM 2237 C CA . TYR A 1 291 ? -14.864 -0.179 9.660 1.00 78.38 291 TYR A CA 1
ATOM 2238 C C . TYR A 1 291 ? -15.917 -0.626 10.669 1.00 78.38 291 TYR A C 1
ATOM 2240 O O . TYR A 1 291 ? -15.762 -1.648 11.333 1.00 78.38 291 TYR A O 1
ATOM 2248 N N . VAL A 1 292 ? -17.013 0.120 10.740 1.00 87.31 292 VAL A N 1
ATOM 2249 C CA . VAL A 1 292 ? -18.151 -0.165 11.616 1.00 87.31 292 VAL A CA 1
ATOM 2250 C C . VAL A 1 292 ? -19.378 -0.501 10.782 1.00 87.31 292 VAL A C 1
ATOM 2252 O O . VAL A 1 292 ? -19.536 -0.003 9.663 1.00 87.31 292 VAL A O 1
ATOM 2255 N N . THR A 1 293 ? -20.265 -1.340 11.313 1.00 90.25 293 THR A N 1
ATOM 2256 C CA . THR A 1 293 ? -21.508 -1.706 10.626 1.00 90.25 293 THR A CA 1
ATOM 2257 C C . THR A 1 293 ? -22.347 -0.461 10.333 1.00 90.25 293 THR A C 1
ATOM 2259 O O . THR A 1 293 ? -22.604 0.372 11.205 1.00 90.25 293 THR A O 1
ATOM 2262 N N . LEU A 1 294 ? -22.794 -0.334 9.087 1.00 90.00 294 LEU A N 1
ATOM 2263 C CA . LEU A 1 294 ? -23.669 0.724 8.611 1.00 90.00 294 LEU A CA 1
ATOM 2264 C C . LEU A 1 294 ? -25.107 0.203 8.553 1.00 90.00 294 LEU A C 1
ATOM 2266 O O . LEU A 1 294 ? -25.468 -0.581 7.681 1.00 90.00 294 LEU A O 1
ATOM 2270 N N . THR A 1 295 ? -25.954 0.701 9.451 1.00 90.25 295 THR A N 1
ATOM 2271 C CA . THR A 1 295 ? -27.407 0.513 9.358 1.00 90.25 295 THR A CA 1
ATOM 2272 C C . THR A 1 295 ? -28.022 1.700 8.626 1.00 90.25 295 THR A C 1
ATOM 2274 O O . THR A 1 295 ? -27.813 2.849 9.016 1.00 90.25 295 THR A O 1
ATOM 2277 N N . ILE A 1 296 ? -28.789 1.438 7.568 1.00 87.38 296 ILE A N 1
ATOM 2278 C CA . ILE A 1 296 ? -29.566 2.467 6.869 1.00 87.38 296 ILE A CA 1
ATOM 2279 C C . ILE A 1 296 ? -30.957 2.517 7.516 1.00 87.38 296 ILE A C 1
ATOM 2281 O O . ILE A 1 296 ? -31.672 1.522 7.430 1.00 87.38 296 ILE A O 1
ATOM 2285 N N . PRO A 1 297 ? -31.371 3.633 8.148 1.00 88.69 297 PRO A N 1
ATOM 2286 C CA . PRO A 1 297 ? -32.675 3.713 8.803 1.00 88.69 297 PRO A CA 1
ATOM 2287 C C . PRO A 1 297 ? -33.833 3.511 7.818 1.00 88.69 297 PRO A C 1
ATOM 2289 O O . PRO A 1 297 ? -33.830 4.098 6.733 1.00 88.69 297 PRO A O 1
ATOM 2292 N N . ASP A 1 298 ? -34.873 2.777 8.219 1.00 86.75 298 ASP A N 1
ATOM 2293 C CA . ASP A 1 298 ? -36.067 2.569 7.383 1.00 86.75 298 ASP A CA 1
ATOM 2294 C C . ASP A 1 298 ? -36.788 3.882 7.045 1.00 86.75 298 ASP A C 1
ATOM 2296 O O . ASP A 1 298 ? -37.350 4.034 5.956 1.00 86.75 298 ASP A O 1
ATOM 2300 N N . SER A 1 299 ? -36.698 4.860 7.952 1.00 91.00 299 SER A N 1
ATOM 2301 C CA . SER A 1 299 ? -37.226 6.219 7.806 1.00 91.00 299 SER A CA 1
ATOM 2302 C C . SER A 1 299 ? -36.394 7.126 6.888 1.00 91.00 299 SER A C 1
ATOM 2304 O O . SER A 1 299 ? -36.816 8.247 6.607 1.00 91.00 299 SER A O 1
ATOM 2306 N N . ALA A 1 300 ? -35.228 6.683 6.400 1.00 89.19 300 ALA A N 1
ATOM 2307 C CA . ALA A 1 300 ? -34.372 7.499 5.544 1.00 89.19 300 ALA A CA 1
ATOM 2308 C C . ALA A 1 300 ? -35.059 7.824 4.205 1.00 89.19 300 ALA A C 1
ATOM 2310 O O . ALA A 1 300 ? -35.585 6.951 3.511 1.00 89.19 300 ALA A O 1
ATOM 2311 N N . SER A 1 301 ? -35.012 9.086 3.783 1.00 92.88 301 SER A N 1
ATOM 2312 C CA . SER A 1 301 ? -35.474 9.477 2.446 1.00 92.88 301 SER A CA 1
ATOM 2313 C C . SER A 1 301 ? -34.655 8.781 1.341 1.00 92.88 301 SER A C 1
ATOM 2315 O O . SER A 1 301 ? -33.509 8.384 1.581 1.00 92.88 301 SER A O 1
ATOM 2317 N N . PRO A 1 302 ? -35.176 8.660 0.105 1.00 90.88 302 PRO A N 1
ATOM 2318 C CA . PRO A 1 302 ? -34.423 8.081 -1.011 1.00 90.88 302 PRO A CA 1
ATOM 2319 C C . PRO A 1 302 ? -33.053 8.743 -1.230 1.00 90.88 302 PRO A C 1
ATOM 2321 O O . PRO A 1 302 ? -32.056 8.057 -1.451 1.00 90.88 302 PRO A O 1
ATOM 2324 N N . ALA A 1 303 ? -32.979 10.069 -1.080 1.00 87.31 303 ALA A N 1
ATOM 2325 C CA . ALA A 1 303 ? -31.732 10.821 -1.192 1.00 87.31 303 ALA A CA 1
ATOM 2326 C C . ALA A 1 303 ? -30.726 10.457 -0.084 1.00 87.31 303 ALA A C 1
ATOM 2328 O O . ALA A 1 303 ? -29.549 10.237 -0.371 1.00 87.31 303 ALA A O 1
ATOM 2329 N N . GLN A 1 304 ? -31.180 10.331 1.168 1.00 86.31 304 GLN A N 1
ATOM 2330 C CA . GLN A 1 304 ? -30.323 9.922 2.287 1.00 86.31 304 GLN A CA 1
ATOM 2331 C C . GLN A 1 304 ? -29.807 8.490 2.115 1.00 86.31 304 GLN A C 1
ATOM 2333 O O . GLN A 1 304 ? -28.617 8.247 2.307 1.00 86.31 304 GLN A O 1
ATOM 2338 N N . ARG A 1 305 ? -30.660 7.552 1.675 1.00 89.31 305 ARG A N 1
ATOM 2339 C CA . ARG A 1 305 ? -30.227 6.176 1.370 1.00 89.31 305 ARG A CA 1
ATOM 2340 C C . ARG A 1 305 ? -29.161 6.155 0.279 1.00 89.31 305 ARG A C 1
ATOM 2342 O O . ARG A 1 305 ? -28.165 5.453 0.419 1.00 89.31 305 ARG A O 1
ATOM 2349 N N . ALA A 1 306 ? -29.334 6.951 -0.777 1.00 84.25 306 ALA A N 1
ATOM 2350 C CA . ALA A 1 306 ? -28.356 7.056 -1.856 1.00 84.25 306 ALA A CA 1
ATOM 2351 C C . ALA A 1 306 ? -27.008 7.632 -1.383 1.00 84.25 306 ALA A C 1
ATOM 2353 O O . ALA A 1 306 ? -25.960 7.210 -1.863 1.00 84.25 306 ALA A O 1
ATOM 2354 N N . VAL A 1 307 ? -26.994 8.588 -0.446 1.00 84.56 307 VAL A N 1
ATOM 2355 C CA . VAL A 1 307 ? -25.746 9.083 0.168 1.00 84.56 307 VAL A CA 1
ATOM 2356 C C . VAL A 1 307 ? -25.064 7.985 0.983 1.00 84.56 307 VAL A C 1
ATOM 2358 O O . VAL A 1 307 ? -23.900 7.697 0.731 1.00 84.56 307 VAL A O 1
ATOM 2361 N N . LEU A 1 308 ? -25.789 7.327 1.892 1.00 87.81 308 LEU A N 1
ATOM 2362 C CA . LEU A 1 308 ? -25.219 6.288 2.759 1.00 87.81 308 LEU A CA 1
ATOM 2363 C C . LEU A 1 308 ? -2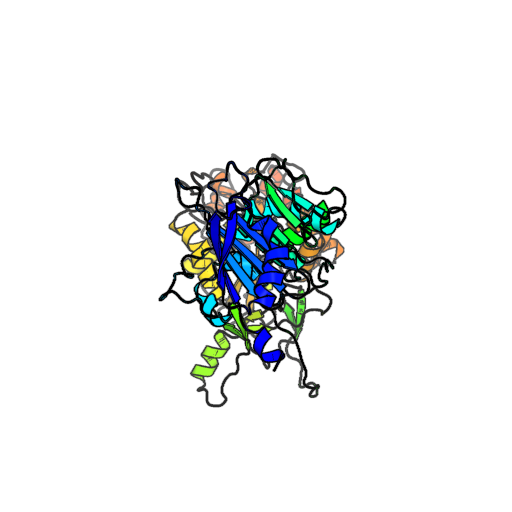4.672 5.100 1.960 1.00 87.81 308 LEU A C 1
ATOM 2365 O O . LEU A 1 308 ? -23.588 4.607 2.256 1.00 87.81 308 LEU A O 1
ATOM 2369 N N . ARG A 1 309 ? -25.381 4.675 0.906 1.00 88.38 309 ARG A N 1
ATOM 2370 C CA . ARG A 1 309 ? -24.934 3.585 0.023 1.00 88.38 309 ARG A CA 1
ATOM 2371 C C . ARG A 1 309 ? -23.699 3.945 -0.801 1.00 88.38 309 ARG A C 1
ATOM 2373 O O . ARG A 1 309 ? -22.906 3.059 -1.089 1.00 88.38 309 ARG A O 1
ATOM 2380 N N . ARG A 1 310 ? -23.503 5.220 -1.156 1.00 82.94 310 ARG A N 1
ATOM 2381 C CA . ARG A 1 310 ? -22.308 5.670 -1.898 1.00 82.94 310 ARG A CA 1
ATOM 2382 C C . ARG A 1 310 ? -21.018 5.551 -1.090 1.00 82.94 310 ARG A C 1
ATOM 2384 O O . ARG A 1 310 ? -19.960 5.403 -1.681 1.00 82.94 310 ARG A O 1
ATOM 2391 N N . THR A 1 311 ? -21.106 5.610 0.235 1.00 82.19 311 THR A N 1
ATOM 2392 C CA . THR A 1 311 ? -19.958 5.473 1.147 1.00 82.19 311 THR A CA 1
ATOM 2393 C C . THR A 1 311 ? -19.926 4.118 1.852 1.00 82.19 311 THR A C 1
ATOM 2395 O O . THR A 1 311 ? -19.170 3.945 2.806 1.00 82.19 311 THR A O 1
ATOM 2398 N N . ALA A 1 312 ? -20.797 3.190 1.449 1.00 89.94 312 ALA A N 1
ATOM 2399 C CA . ALA A 1 312 ? -20.907 1.880 2.064 1.00 89.94 312 ALA A CA 1
ATOM 2400 C C . ALA A 1 312 ? -19.849 0.920 1.515 1.00 89.94 312 ALA A C 1
ATOM 2402 O O . ALA A 1 312 ? -19.429 1.021 0.362 1.00 89.94 312 ALA A O 1
ATOM 2403 N N . PHE A 1 313 ? -19.482 -0.050 2.338 1.00 90.06 313 PHE A N 1
ATOM 2404 C CA . PHE A 1 313 ? -18.549 -1.118 2.019 1.00 90.06 313 PHE A CA 1
ATOM 2405 C C . PHE A 1 313 ? -19.192 -2.476 2.293 1.00 90.06 313 PHE A C 1
ATOM 2407 O O . PHE A 1 313 ? -20.017 -2.604 3.197 1.00 90.06 313 PHE A O 1
ATOM 2414 N N . VAL A 1 314 ? -18.784 -3.478 1.525 1.00 89.56 314 VAL A N 1
ATOM 2415 C CA . VAL A 1 314 ? -19.114 -4.891 1.712 1.00 89.56 314 VAL A CA 1
ATOM 2416 C C . VAL A 1 314 ? -17.877 -5.594 2.245 1.00 89.56 314 VAL A C 1
ATOM 2418 O O . VAL A 1 314 ? -16.760 -5.370 1.769 1.00 89.56 314 VAL A O 1
ATOM 2421 N N . ARG A 1 315 ? -18.077 -6.444 3.248 1.00 87.06 315 ARG A N 1
ATOM 2422 C CA . ARG A 1 315 ? -17.013 -7.248 3.834 1.00 87.06 315 ARG A CA 1
ATOM 2423 C C . ARG A 1 315 ? -16.767 -8.498 2.988 1.00 87.06 315 ARG A C 1
ATOM 2425 O O . ARG A 1 315 ? -17.678 -9.259 2.688 1.00 87.06 315 ARG A O 1
ATOM 2432 N N . CYS A 1 316 ? -15.512 -8.734 2.646 1.00 81.69 316 CYS A N 1
ATOM 2433 C CA . CYS A 1 316 ? -15.027 -9.958 2.034 1.00 81.69 316 CYS A CA 1
ATOM 2434 C C . CYS A 1 316 ? -14.959 -11.074 3.083 1.00 81.69 316 CYS A C 1
ATOM 2436 O O . CYS A 1 316 ? -14.187 -10.981 4.040 1.00 81.69 316 CYS A O 1
ATOM 2438 N N . ALA A 1 317 ? -15.721 -12.146 2.874 1.00 68.88 317 ALA A N 1
ATOM 2439 C CA . ALA A 1 317 ? -15.696 -13.369 3.675 1.00 68.88 317 ALA A CA 1
ATOM 2440 C C . ALA A 1 317 ? -14.647 -14.376 3.158 1.00 68.88 317 ALA A C 1
ATOM 2442 O O . ALA A 1 317 ? -14.954 -15.550 2.991 1.00 68.88 317 ALA A O 1
ATOM 2443 N N . GLY A 1 318 ? -13.439 -13.904 2.820 1.00 58.56 318 GLY A N 1
ATOM 2444 C CA . GLY A 1 318 ? -12.362 -14.749 2.275 1.00 58.56 318 GLY A CA 1
ATOM 2445 C C . GLY A 1 318 ? -12.045 -15.971 3.157 1.00 58.56 318 GLY A C 1
ATOM 2446 O O . GLY A 1 318 ? -12.478 -16.003 4.309 1.00 58.56 318 GLY A O 1
ATOM 2447 N N . PRO A 1 319 ? -11.320 -16.981 2.633 1.00 49.44 319 PRO A N 1
ATOM 2448 C CA . PRO A 1 319 ? -11.158 -18.269 3.305 1.00 49.44 319 PRO A CA 1
ATOM 2449 C C . PRO A 1 319 ? -10.614 -18.096 4.729 1.00 49.44 319 PRO A C 1
ATOM 2451 O O . PRO A 1 319 ? -9.617 -17.404 4.931 1.00 49.44 319 PRO A O 1
ATOM 2454 N N . GLU A 1 320 ? -11.271 -18.747 5.695 1.00 43.75 320 GLU A N 1
ATOM 2455 C CA . GLU A 1 320 ? -10.950 -18.724 7.136 1.00 43.75 320 GLU A CA 1
ATOM 2456 C C . GLU A 1 320 ? -9.511 -19.195 7.457 1.00 43.75 320 GLU A C 1
ATOM 2458 O O . GLU A 1 320 ? -9.034 -18.990 8.569 1.00 43.75 320 GLU A O 1
ATOM 2463 N N . GLU A 1 321 ? -8.809 -19.787 6.483 1.00 40.97 321 GLU A N 1
ATOM 2464 C CA . GLU A 1 321 ? -7.421 -20.270 6.567 1.00 40.97 321 GLU A CA 1
ATOM 2465 C C . GLU A 1 321 ? -6.358 -19.223 6.177 1.00 40.97 321 GLU A C 1
ATOM 2467 O O . GLU A 1 321 ? -5.160 -19.468 6.331 1.00 40.97 321 GLU A O 1
ATOM 2472 N N . ALA A 1 322 ? -6.753 -18.038 5.700 1.00 42.19 322 ALA A N 1
ATOM 2473 C CA . ALA A 1 322 ? -5.834 -16.908 5.632 1.00 42.19 322 ALA A CA 1
ATOM 2474 C C . ALA A 1 322 ? -5.674 -16.356 7.055 1.00 42.19 322 ALA A C 1
ATOM 2476 O O . ALA A 1 322 ? -6.639 -15.859 7.631 1.00 42.19 322 ALA A O 1
ATOM 2477 N N . GLY A 1 323 ? -4.476 -16.489 7.628 1.00 38.31 323 GLY A N 1
ATOM 2478 C CA . GLY A 1 323 ? -4.176 -16.056 8.994 1.00 38.31 323 GLY A CA 1
ATOM 2479 C C . GLY A 1 323 ? -4.683 -14.639 9.353 1.00 38.31 323 GLY A C 1
ATOM 2480 O O . GLY A 1 323 ? -4.965 -13.816 8.480 1.00 38.31 323 GLY A O 1
ATOM 2481 N N . PRO A 1 324 ? -4.840 -14.337 10.647 1.00 33.72 324 PRO A N 1
ATOM 2482 C CA . PRO A 1 324 ? -5.734 -13.299 11.158 1.00 33.72 324 PRO A CA 1
ATOM 2483 C C . PRO A 1 324 ? -5.330 -11.844 10.864 1.00 33.72 324 PRO A C 1
ATOM 2485 O O . PRO A 1 324 ? -4.239 -11.388 11.198 1.00 33.72 324 PRO A O 1
ATOM 2488 N N . GLY A 1 325 ? -6.322 -11.082 10.372 1.00 44.09 325 GLY A N 1
ATOM 2489 C CA . GLY A 1 325 ? -6.377 -9.611 10.363 1.00 44.09 325 GLY A CA 1
ATOM 2490 C C . GLY A 1 325 ? -5.993 -8.985 9.012 1.00 44.09 325 GLY A C 1
ATOM 2491 O O . GLY A 1 325 ? -4.821 -8.894 8.694 1.00 44.09 325 GLY A O 1
ATOM 2492 N N . ALA A 1 326 ? -6.893 -8.484 8.167 1.00 53.22 326 ALA A N 1
ATOM 2493 C CA . ALA A 1 326 ? -8.214 -7.929 8.422 1.00 53.22 326 ALA A CA 1
ATOM 2494 C C . ALA A 1 326 ? -9.201 -8.339 7.326 1.00 53.22 326 ALA A C 1
ATOM 2496 O O . ALA A 1 326 ? -8.833 -8.576 6.178 1.00 53.22 326 ALA A O 1
ATOM 2497 N N . ALA A 1 327 ? -10.485 -8.382 7.674 1.00 65.75 327 ALA A N 1
ATOM 2498 C CA . ALA A 1 327 ? -11.523 -8.540 6.672 1.00 65.75 327 ALA A CA 1
ATOM 2499 C C . ALA A 1 327 ? -11.395 -7.438 5.613 1.00 65.75 327 ALA A C 1
ATOM 2501 O O . ALA A 1 327 ? -11.294 -6.260 5.954 1.00 65.75 327 ALA A O 1
ATOM 2502 N N . HIS A 1 328 ? -11.379 -7.812 4.336 1.00 77.50 328 HIS A N 1
ATOM 2503 C CA . HIS A 1 328 ? -11.288 -6.815 3.278 1.00 77.50 328 HIS A CA 1
ATOM 2504 C C . HIS A 1 328 ? -12.625 -6.105 3.141 1.00 77.50 328 HIS A C 1
ATOM 2506 O O . HIS A 1 328 ? -13.669 -6.751 3.104 1.00 77.50 328 HIS A O 1
ATOM 2512 N N . TYR A 1 329 ? -12.597 -4.784 3.045 1.00 82.62 329 TYR A N 1
ATOM 2513 C CA . TYR A 1 329 ? -13.791 -3.982 2.828 1.00 82.62 329 TYR A CA 1
ATOM 2514 C C . TYR A 1 329 ? -13.713 -3.390 1.433 1.00 82.62 329 TYR A C 1
ATOM 2516 O O . TYR A 1 329 ? -12.852 -2.564 1.140 1.00 82.62 329 TYR A O 1
ATOM 2524 N N . LEU A 1 330 ? -14.605 -3.843 0.561 1.00 87.00 330 LEU A N 1
ATOM 2525 C CA . LEU A 1 330 ? -14.692 -3.361 -0.809 1.00 87.00 330 LEU A CA 1
ATOM 2526 C C . LEU A 1 330 ? -15.843 -2.362 -0.896 1.00 87.00 330 LEU A C 1
ATOM 2528 O O . LEU A 1 330 ? -16.911 -2.635 -0.346 1.00 87.00 330 LEU A O 1
ATOM 2532 N N . PRO A 1 331 ? -15.673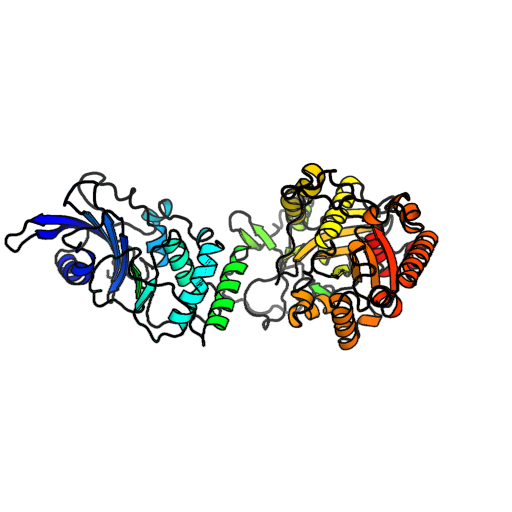 -1.209 -1.559 1.00 89.38 331 PRO A N 1
ATOM 2533 C CA . PRO A 1 331 ? -16.773 -0.273 -1.740 1.00 89.38 331 PRO A CA 1
ATOM 2534 C C . PRO A 1 331 ? -17.982 -0.967 -2.370 1.00 89.38 331 PRO A C 1
ATOM 2536 O O . PRO A 1 331 ? -17.830 -1.760 -3.296 1.00 89.38 331 PRO A O 1
ATOM 2539 N N . LEU A 1 332 ? -19.190 -0.645 -1.914 1.00 89.88 332 LEU A N 1
ATOM 2540 C CA . LEU A 1 332 ? -20.417 -1.319 -2.345 1.00 89.88 332 LEU A CA 1
ATOM 2541 C C . LEU A 1 332 ? -20.602 -1.295 -3.875 1.00 89.88 332 LEU A C 1
ATOM 2543 O O . LEU A 1 332 ? -21.055 -2.278 -4.462 1.00 89.88 332 LEU A O 1
ATOM 2547 N N . ALA A 1 333 ? -20.195 -0.206 -4.532 1.00 89.12 333 ALA A N 1
ATOM 2548 C CA . ALA A 1 333 ? -20.291 -0.071 -5.985 1.00 89.12 333 ALA A CA 1
ATOM 2549 C C . ALA A 1 333 ? -19.336 -0.999 -6.766 1.00 89.12 333 ALA A C 1
ATOM 2551 O O . ALA A 1 333 ? -19.506 -1.152 -7.975 1.00 89.12 333 ALA A O 1
ATOM 2552 N N . TYR A 1 334 ? -18.364 -1.641 -6.105 1.00 89.62 334 TYR A N 1
ATOM 2553 C CA . TYR A 1 334 ? -17.424 -2.567 -6.738 1.00 89.62 334 TYR A CA 1
ATOM 2554 C C . TYR A 1 334 ? -18.111 -3.824 -7.286 1.00 89.62 334 TYR A C 1
ATOM 2556 O O . TYR A 1 334 ? -17.744 -4.279 -8.350 1.00 89.62 334 TYR A O 1
ATOM 2564 N N . GLY A 1 335 ? -19.143 -4.373 -6.644 1.00 88.75 335 GLY A N 1
ATOM 2565 C CA . GLY A 1 335 ? -19.863 -5.543 -7.180 1.00 88.75 335 GLY A CA 1
ATOM 2566 C C . GLY A 1 335 ? -21.220 -5.239 -7.817 1.00 88.75 335 GLY A C 1
ATOM 2567 O O . GLY A 1 335 ? -21.889 -6.147 -8.298 1.00 88.75 335 GLY A O 1
ATOM 2568 N N . GLN A 1 336 ? -21.649 -3.972 -7.837 1.00 87.81 336 GLN A N 1
ATOM 2569 C CA . GLN A 1 336 ? -22.974 -3.572 -8.345 1.00 87.81 336 GLN A CA 1
ATOM 2570 C C . GLN A 1 336 ? -23.040 -3.390 -9.865 1.00 87.81 336 GLN A C 1
ATOM 2572 O O . GLN A 1 336 ? -24.125 -3.271 -10.434 1.00 87.81 336 GLN A O 1
ATOM 2577 N N . HIS A 1 337 ? -21.889 -3.330 -10.529 1.00 85.81 337 HIS A N 1
ATOM 2578 C CA . HIS A 1 337 ? -21.772 -2.863 -11.908 1.00 85.81 337 HIS A CA 1
ATOM 2579 C C . HIS A 1 337 ? -21.083 -3.905 -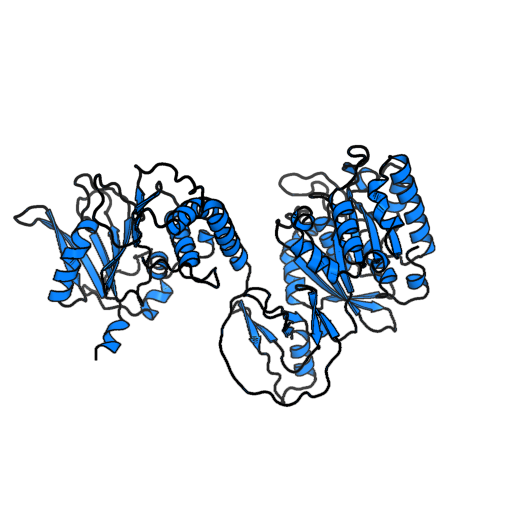12.803 1.00 85.81 337 HIS A C 1
ATOM 2581 O O . HIS A 1 337 ? -20.195 -3.599 -13.591 1.00 85.81 337 HIS A O 1
ATOM 2587 N N . GLY A 1 338 ? -21.518 -5.162 -12.674 1.00 82.50 338 GLY A N 1
ATOM 2588 C CA . GLY A 1 338 ? -20.932 -6.301 -13.382 1.00 82.50 338 GLY A CA 1
ATOM 2589 C C . GLY A 1 338 ? -19.592 -6.738 -12.792 1.00 82.50 338 GLY A C 1
ATOM 2590 O O . GLY A 1 338 ? -19.166 -6.235 -11.755 1.00 82.50 338 GLY A O 1
ATOM 2591 N N . THR A 1 339 ? -18.938 -7.698 -13.448 1.00 86.56 339 THR A N 1
ATOM 2592 C CA . THR A 1 339 ? -17.649 -8.230 -12.992 1.00 86.56 339 THR A CA 1
ATOM 2593 C C . THR A 1 339 ? -16.559 -7.159 -13.132 1.00 86.56 339 THR A C 1
ATOM 2595 O O . THR A 1 339 ? -16.329 -6.684 -14.259 1.00 86.56 339 THR A O 1
ATOM 2598 N N . PRO A 1 340 ? -15.899 -6.767 -12.025 1.00 91.69 340 PRO A N 1
ATOM 2599 C CA . PRO A 1 340 ? -14.779 -5.832 -12.039 1.00 91.69 340 PRO A CA 1
ATOM 2600 C C . PRO A 1 340 ? -13.642 -6.312 -12.924 1.00 91.69 340 PRO A C 1
ATOM 2602 O O . PRO A 1 340 ? -13.480 -7.515 -13.106 1.00 91.69 340 PRO A O 1
ATOM 2605 N N . SER A 1 341 ? -12.843 -5.374 -13.422 1.00 93.25 341 SER A N 1
ATOM 2606 C CA . SER A 1 341 ? -11.576 -5.680 -14.077 1.00 93.25 341 SER A CA 1
ATOM 2607 C C . SER A 1 341 ? -10.394 -5.290 -13.195 1.00 93.25 341 SER A C 1
ATOM 2609 O O . SER A 1 341 ? -10.341 -4.165 -12.696 1.00 93.25 341 SER A O 1
ATOM 2611 N N . VAL A 1 342 ? -9.456 -6.213 -12.991 1.00 93.06 342 VAL A N 1
ATOM 2612 C CA . VAL A 1 342 ? -8.281 -6.029 -12.126 1.00 93.06 342 VAL A CA 1
ATOM 2613 C C . VAL A 1 342 ? -7.018 -5.921 -12.971 1.00 93.06 342 VAL A C 1
ATOM 2615 O O . VAL A 1 342 ? -6.676 -6.855 -13.700 1.00 93.06 342 VAL A O 1
ATOM 2618 N N . TYR A 1 343 ? -6.311 -4.795 -12.853 1.00 94.94 343 TYR A N 1
ATOM 2619 C CA . TYR A 1 343 ? -5.055 -4.549 -13.560 1.00 94.94 343 TYR A CA 1
ATOM 2620 C C . TYR A 1 343 ? -3.895 -4.347 -12.599 1.00 94.94 343 TYR A C 1
ATOM 2622 O O . TYR A 1 343 ? -4.042 -3.685 -11.573 1.00 94.94 343 TYR A O 1
ATOM 2630 N N . GLY A 1 344 ? -2.720 -4.847 -12.973 1.00 92.12 344 GLY A N 1
ATOM 2631 C CA . GLY A 1 344 ? -1.487 -4.558 -12.245 1.00 92.12 344 GLY A CA 1
ATOM 2632 C C . GLY A 1 344 ? -0.297 -4.304 -13.147 1.00 92.12 344 GLY A C 1
ATOM 2633 O O . GLY A 1 344 ? -0.340 -4.536 -14.357 1.00 92.12 344 GLY A O 1
ATOM 2634 N N . PHE A 1 345 ? 0.765 -3.795 -12.535 1.00 92.06 345 PHE A N 1
ATOM 2635 C CA . PHE A 1 345 ? 1.969 -3.353 -13.224 1.00 92.06 345 PHE A CA 1
ATOM 2636 C C . PHE A 1 345 ? 3.109 -4.333 -12.958 1.00 92.06 345 PHE A C 1
ATOM 2638 O O . PHE A 1 345 ? 3.371 -4.707 -11.817 1.00 92.06 345 PHE A O 1
ATOM 2645 N N . VAL A 1 346 ? 3.815 -4.719 -14.018 1.00 90.62 346 VAL A N 1
ATOM 2646 C CA . VAL A 1 346 ? 4.913 -5.691 -13.976 1.00 90.62 346 VAL A CA 1
ATOM 2647 C C . VAL A 1 346 ? 6.169 -5.071 -14.563 1.00 90.62 346 VAL A C 1
ATOM 2649 O O . VAL A 1 346 ? 6.119 -4.391 -15.582 1.00 90.62 346 VAL A O 1
ATOM 2652 N N . GLY A 1 347 ? 7.303 -5.294 -13.907 1.00 87.69 347 GLY A N 1
ATOM 2653 C CA . GLY A 1 347 ? 8.605 -4.812 -14.353 1.00 87.69 347 GLY A CA 1
ATOM 2654 C C . GLY A 1 347 ? 9.576 -4.580 -13.203 1.00 87.69 347 GLY A C 1
ATOM 2655 O O . GLY A 1 347 ? 9.183 -4.564 -12.032 1.00 87.69 347 GLY A O 1
ATOM 2656 N N . ALA A 1 348 ? 10.837 -4.346 -13.539 1.00 81.88 348 ALA A N 1
ATOM 2657 C CA . ALA A 1 348 ? 11.953 -4.303 -12.613 1.00 81.88 348 ALA A CA 1
ATOM 2658 C C . ALA A 1 348 ? 11.788 -3.193 -11.574 1.00 81.88 348 ALA A C 1
ATOM 2660 O O . ALA A 1 348 ? 11.026 -2.228 -11.746 1.00 81.88 348 ALA A O 1
ATOM 2661 N N . THR A 1 349 ? 12.536 -3.298 -10.481 1.00 76.38 349 THR A N 1
ATOM 2662 C CA . THR A 1 349 ? 12.725 -2.176 -9.558 1.00 76.38 349 THR A CA 1
ATOM 2663 C C . THR A 1 349 ? 13.285 -0.984 -10.348 1.00 76.38 349 THR A C 1
ATOM 2665 O O . THR A 1 349 ? 14.209 -1.147 -11.135 1.00 76.38 349 THR A O 1
ATOM 2668 N N . ASN A 1 350 ? 12.696 0.204 -10.181 1.00 79.81 350 ASN A N 1
ATOM 2669 C CA . ASN A 1 350 ? 13.035 1.448 -10.904 1.00 79.81 350 ASN A CA 1
ATOM 2670 C C . ASN A 1 350 ? 12.609 1.540 -12.386 1.00 79.81 350 ASN A C 1
ATOM 2672 O O . ASN A 1 350 ? 12.883 2.557 -13.023 1.00 79.81 350 ASN A O 1
ATOM 2676 N N . SER A 1 351 ? 11.856 0.571 -12.921 1.00 86.38 351 SER A N 1
ATOM 2677 C CA . SER A 1 351 ? 11.271 0.659 -14.280 1.00 86.38 351 SER A CA 1
ATOM 2678 C C . SER A 1 351 ? 10.260 1.802 -14.457 1.00 86.38 351 SER A C 1
ATOM 2680 O O . SER A 1 351 ? 9.917 2.170 -15.577 1.00 86.38 351 SER A O 1
ATOM 2682 N N . GLY A 1 352 ? 9.793 2.392 -13.351 1.00 88.44 352 GLY A N 1
ATOM 2683 C CA . GLY A 1 352 ? 8.861 3.517 -13.357 1.00 88.44 352 GLY A CA 1
ATOM 2684 C C . GLY A 1 352 ? 7.386 3.134 -13.220 1.00 88.44 352 GLY A C 1
ATOM 2685 O O . GLY A 1 352 ? 6.551 3.991 -13.473 1.00 88.44 352 GLY A O 1
ATOM 2686 N N . LYS A 1 353 ? 7.047 1.906 -12.793 1.00 91.44 353 LYS A N 1
ATOM 2687 C CA . LYS A 1 353 ? 5.655 1.440 -12.572 1.00 91.44 353 LYS A CA 1
ATOM 2688 C C . LYS A 1 353 ? 4.817 2.393 -11.718 1.00 91.44 353 LYS A C 1
ATOM 2690 O O . LYS A 1 353 ? 3.823 2.920 -12.201 1.00 91.44 353 LYS A O 1
ATOM 2695 N N . THR A 1 354 ? 5.271 2.677 -10.496 1.00 89.69 354 THR A N 1
ATOM 2696 C CA . THR A 1 354 ? 4.580 3.570 -9.555 1.00 89.69 354 THR A CA 1
ATOM 2697 C C . THR A 1 354 ? 4.395 4.963 -10.153 1.00 89.69 354 THR A C 1
ATOM 2699 O O . THR A 1 354 ? 3.300 5.510 -10.136 1.00 89.69 354 THR A O 1
ATOM 2702 N N . HIS A 1 355 ? 5.439 5.511 -10.784 1.00 92.62 355 HIS A N 1
ATOM 2703 C CA . HIS A 1 355 ? 5.359 6.808 -11.456 1.00 92.62 355 HIS A CA 1
ATOM 2704 C C . HIS A 1 355 ? 4.367 6.783 -12.626 1.00 92.62 355 HIS A C 1
ATOM 2706 O O . HIS A 1 355 ? 3.586 7.713 -12.774 1.00 92.62 355 HIS A O 1
ATOM 2712 N N . LEU A 1 356 ? 4.361 5.724 -13.441 1.00 94.88 356 LEU A N 1
ATOM 2713 C CA . LEU A 1 356 ? 3.426 5.561 -14.553 1.00 94.88 356 LEU A CA 1
ATOM 2714 C C . LEU A 1 356 ? 1.977 5.491 -14.057 1.00 94.88 356 LEU A C 1
ATOM 2716 O O . LEU A 1 356 ? 1.125 6.181 -14.609 1.00 94.88 356 LEU A O 1
ATOM 2720 N N . LEU A 1 357 ? 1.714 4.714 -13.006 1.00 94.56 357 LEU A N 1
ATOM 2721 C CA . LEU A 1 357 ? 0.397 4.588 -12.387 1.00 94.56 357 LEU A CA 1
ATOM 2722 C C . LEU A 1 357 ? -0.095 5.922 -11.811 1.00 94.56 357 LEU A C 1
ATOM 2724 O O . LEU A 1 357 ? -1.200 6.359 -12.129 1.00 94.56 357 LEU A O 1
ATOM 2728 N N . ILE A 1 358 ? 0.734 6.608 -11.020 1.00 94.12 358 ILE A N 1
ATOM 2729 C CA . ILE A 1 358 ? 0.386 7.925 -10.475 1.00 94.12 358 ILE A CA 1
ATOM 2730 C C . ILE A 1 358 ? 0.177 8.939 -11.606 1.00 94.12 358 ILE A C 1
ATOM 2732 O O . ILE A 1 358 ? -0.791 9.694 -11.562 1.00 94.12 358 ILE A O 1
ATOM 2736 N N . SER A 1 359 ? 0.999 8.911 -12.662 1.00 94.81 359 SER A N 1
ATOM 2737 C CA . SER A 1 359 ? 0.798 9.729 -13.865 1.00 94.81 359 SER A CA 1
ATOM 2738 C C . SER A 1 359 ? -0.516 9.418 -14.585 1.00 94.81 359 SER A C 1
ATOM 2740 O O . SER A 1 359 ? -1.160 10.347 -15.072 1.00 94.81 359 SER A O 1
ATOM 2742 N N . MET A 1 360 ? -0.935 8.151 -14.664 1.00 95.25 360 MET A N 1
ATOM 2743 C CA . MET A 1 360 ? -2.234 7.772 -15.230 1.00 95.25 360 MET A CA 1
ATOM 2744 C C . MET A 1 360 ? -3.372 8.409 -14.433 1.00 95.25 360 MET A C 1
ATOM 2746 O O . MET A 1 360 ? -4.187 9.119 -15.012 1.00 95.25 360 MET A O 1
ATOM 2750 N N . ILE A 1 361 ? -3.390 8.240 -13.110 1.00 93.69 361 ILE A N 1
ATOM 2751 C CA . ILE A 1 361 ? -4.421 8.828 -12.237 1.00 93.69 361 ILE A CA 1
ATOM 2752 C C . ILE A 1 361 ? -4.425 10.359 -12.354 1.00 93.69 361 ILE A C 1
ATOM 2754 O O . ILE A 1 361 ? -5.464 10.970 -12.573 1.00 93.69 361 ILE A O 1
ATOM 2758 N N . ALA A 1 362 ? -3.248 10.980 -12.338 1.00 92.31 362 ALA A N 1
ATOM 2759 C CA . ALA A 1 362 ? -3.062 12.404 -12.598 1.00 92.31 362 ALA A CA 1
ATOM 2760 C C . ALA A 1 362 ? -3.718 12.885 -13.906 1.00 92.31 362 ALA A C 1
ATOM 2762 O O . ALA A 1 362 ? -4.393 13.917 -13.932 1.00 92.31 362 ALA A O 1
ATOM 2763 N N . GLN A 1 363 ? -3.486 12.175 -15.016 1.00 92.25 363 GLN A N 1
ATOM 2764 C CA . GLN A 1 363 ? -4.063 12.546 -16.308 1.00 92.25 363 GLN A CA 1
ATOM 2765 C C . GLN A 1 363 ? -5.569 12.255 -16.374 1.00 92.25 363 GLN A C 1
ATOM 2767 O O . GLN A 1 363 ? -6.289 13.012 -17.031 1.00 92.25 363 GLN A O 1
ATOM 2772 N N . LEU A 1 364 ? -6.053 11.215 -15.681 1.00 91.88 364 LEU A N 1
ATOM 2773 C CA . LEU A 1 364 ? -7.485 10.947 -15.517 1.00 91.88 364 LEU A CA 1
ATOM 2774 C C . LEU A 1 364 ? -8.180 12.118 -14.819 1.00 91.88 364 LEU A C 1
ATOM 2776 O O . LEU A 1 364 ? -9.118 12.672 -15.386 1.00 91.88 364 LEU A O 1
ATOM 2780 N N . GLU A 1 365 ? -7.660 12.575 -13.681 1.00 89.75 365 GLU A N 1
ATOM 2781 C CA . GLU A 1 365 ? -8.243 13.694 -12.931 1.00 89.75 365 GLU A CA 1
ATOM 2782 C C . GLU A 1 365 ? -8.219 15.001 -13.729 1.00 89.75 365 GLU A C 1
ATOM 2784 O O . GLU A 1 365 ? -9.191 15.758 -13.767 1.00 89.75 365 GLU A O 1
ATOM 2789 N N . LYS A 1 366 ? -7.110 15.273 -14.425 1.00 88.81 366 LYS A N 1
ATOM 2790 C CA . LYS A 1 366 ? -6.938 16.540 -15.142 1.00 88.81 366 LYS A CA 1
ATOM 2791 C C . LYS A 1 366 ? -7.739 16.612 -16.440 1.00 88.81 366 LYS A C 1
ATOM 2793 O O . LYS A 1 366 ? -8.146 17.699 -16.858 1.00 88.81 366 LYS A O 1
ATOM 2798 N N . HIS A 1 367 ? -7.892 15.488 -17.133 1.00 88.56 367 HIS A N 1
ATOM 2799 C CA . HIS A 1 367 ? -8.352 15.500 -18.518 1.00 88.56 367 HIS A CA 1
ATOM 2800 C C . HIS A 1 367 ? -9.420 14.452 -18.852 1.00 88.56 367 HIS A C 1
ATOM 2802 O O . HIS A 1 367 ? -10.014 14.525 -19.932 1.00 88.56 367 HIS A O 1
ATOM 2808 N N . GLY A 1 368 ? -9.681 13.499 -17.961 1.00 89.81 368 GLY A N 1
ATOM 2809 C CA . GLY A 1 368 ? -10.576 12.372 -18.187 1.00 89.81 368 GLY A CA 1
ATOM 2810 C C . GLY A 1 368 ? -10.056 11.365 -19.214 1.00 89.81 368 GLY A C 1
ATOM 2811 O O . GLY A 1 368 ? -8.989 11.525 -19.809 1.00 89.81 368 GLY A O 1
ATOM 2812 N N . LEU A 1 369 ? -10.862 10.330 -19.459 1.00 86.88 369 LEU A N 1
ATOM 2813 C CA . LEU A 1 369 ? -10.549 9.226 -20.377 1.00 86.88 369 LEU A CA 1
ATOM 2814 C C . LEU A 1 369 ? -10.622 9.591 -21.868 1.00 86.88 369 LEU A C 1
ATOM 2816 O O . LEU A 1 369 ? -10.180 8.809 -22.702 1.00 86.88 369 LEU A O 1
ATOM 2820 N N . GLY A 1 370 ? -11.157 10.765 -22.204 1.00 84.25 370 GLY A N 1
ATOM 2821 C CA . GLY A 1 370 ? -11.389 11.202 -23.581 1.00 84.25 370 GLY A CA 1
ATOM 2822 C C . GLY A 1 370 ? -12.877 11.222 -23.963 1.00 84.25 370 GLY A C 1
ATOM 2823 O O . GLY A 1 370 ? -13.741 10.921 -23.137 1.00 84.25 370 GLY A O 1
ATOM 2824 N N . PRO A 1 371 ? -13.206 11.637 -25.198 1.00 81.56 371 PRO A N 1
ATOM 2825 C CA . PRO A 1 371 ? -14.589 11.778 -25.648 1.00 81.56 371 PRO A CA 1
ATOM 2826 C C . PRO A 1 371 ? -15.375 10.462 -25.571 1.00 81.56 371 PRO A C 1
ATOM 2828 O O . PRO A 1 371 ? -14.884 9.416 -25.980 1.00 81.56 371 PRO A O 1
ATOM 2831 N N . GLY A 1 372 ? -16.612 10.518 -25.068 1.00 82.38 372 GLY A N 1
ATOM 2832 C CA . GLY A 1 372 ? -17.504 9.352 -24.987 1.00 82.38 372 GLY A CA 1
ATOM 2833 C C . GLY A 1 372 ? -17.207 8.381 -23.838 1.00 82.38 372 GLY A C 1
ATOM 2834 O O . GLY A 1 372 ? -17.985 7.452 -23.628 1.00 82.38 372 GLY A O 1
ATOM 2835 N N . LEU A 1 373 ? -16.144 8.620 -23.065 1.00 88.94 373 LEU A N 1
ATOM 2836 C CA . LEU A 1 373 ? -15.775 7.840 -21.889 1.00 88.94 373 LEU A CA 1
ATOM 2837 C C . LEU A 1 373 ? -15.852 8.710 -20.635 1.00 88.94 373 LEU A C 1
ATOM 2839 O O . LEU A 1 373 ? -15.414 9.859 -20.618 1.00 88.94 373 LEU A O 1
ATOM 2843 N N . SER A 1 374 ? -16.385 8.150 -19.557 1.00 90.06 374 SER A N 1
ATOM 2844 C CA . SER A 1 374 ? -16.375 8.790 -18.243 1.00 90.06 374 SER A CA 1
ATOM 2845 C C . SER A 1 374 ? -15.779 7.857 -17.204 1.00 90.06 374 SER A C 1
ATOM 2847 O O . SER A 1 374 ? -15.855 6.633 -17.331 1.00 90.06 374 SER A O 1
ATOM 2849 N N . HIS A 1 375 ? -15.176 8.459 -16.187 1.00 91.88 375 HIS A N 1
ATOM 2850 C CA . HIS A 1 375 ? -14.657 7.755 -15.029 1.00 91.88 375 HIS A CA 1
ATOM 2851 C C . HIS A 1 375 ? -15.167 8.433 -13.759 1.00 91.88 375 HIS A C 1
ATOM 2853 O O . HIS A 1 375 ? -15.470 9.627 -13.763 1.00 91.88 375 HIS A O 1
ATOM 2859 N N . GLN A 1 376 ? -15.296 7.660 -12.688 1.00 91.00 376 GLN A N 1
ATOM 2860 C CA . GLN A 1 376 ? -15.651 8.171 -11.372 1.00 91.00 376 GLN A CA 1
ATOM 2861 C C . GLN A 1 376 ? -14.990 7.311 -10.300 1.00 91.00 376 GLN A C 1
ATOM 2863 O O . GLN A 1 376 ? -15.177 6.095 -10.305 1.00 91.00 376 GLN A O 1
ATOM 2868 N N . ALA A 1 377 ? -14.279 7.926 -9.355 1.00 89.19 377 ALA A N 1
ATOM 2869 C CA . ALA A 1 377 ? -13.747 7.215 -8.198 1.00 89.19 377 ALA A CA 1
ATOM 2870 C C . ALA A 1 377 ? -14.872 6.499 -7.433 1.00 89.19 377 ALA A C 1
ATOM 2872 O O . ALA A 1 377 ? -15.906 7.093 -7.108 1.00 89.19 377 ALA A O 1
ATOM 2873 N N . ILE A 1 378 ? -14.677 5.211 -7.151 1.00 86.50 378 ILE A N 1
ATOM 2874 C CA . ILE A 1 378 ? -15.639 4.407 -6.392 1.00 86.50 378 ILE A CA 1
ATOM 2875 C C . ILE A 1 378 ? -15.465 4.646 -4.886 1.00 86.50 378 ILE A C 1
ATOM 2877 O O . ILE A 1 378 ? -16.453 4.759 -4.162 1.00 86.50 378 ILE A O 1
ATOM 2881 N N . SER A 1 379 ? -14.220 4.764 -4.414 1.00 79.81 379 SER A N 1
ATOM 2882 C CA . SER A 1 379 ? -13.900 5.135 -3.032 1.00 79.81 379 SER A CA 1
ATOM 2883 C C . SER A 1 379 ? -13.437 6.586 -2.979 1.00 79.81 379 SER A C 1
ATOM 2885 O O . SER A 1 379 ? -12.261 6.870 -3.178 1.00 79.81 379 SER A O 1
ATOM 2887 N N . LEU A 1 380 ? -14.348 7.518 -2.684 1.00 76.25 380 LEU A N 1
ATOM 2888 C CA . LEU A 1 380 ? -13.998 8.942 -2.644 1.00 76.25 380 LEU A CA 1
ATOM 2889 C C . LEU A 1 380 ? -12.903 9.241 -1.607 1.00 76.25 380 LEU A C 1
ATOM 2891 O O . LEU A 1 380 ? -11.997 10.015 -1.882 1.00 76.25 380 LEU A O 1
ATOM 2895 N N . ALA A 1 381 ? -12.969 8.611 -0.431 1.00 73.19 381 ALA A N 1
ATOM 2896 C CA . ALA A 1 381 ? -11.994 8.838 0.633 1.00 73.19 381 ALA A CA 1
ATOM 2897 C C . ALA A 1 381 ? -10.607 8.266 0.295 1.00 73.19 381 ALA A C 1
ATOM 2899 O O . ALA A 1 381 ? -9.609 8.936 0.543 1.00 73.19 381 ALA A O 1
ATOM 2900 N N . GLY A 1 382 ? -10.550 7.053 -0.271 1.00 76.94 382 GLY A N 1
ATOM 2901 C CA . GLY A 1 382 ? -9.283 6.440 -0.683 1.00 76.94 382 GLY A CA 1
ATOM 2902 C C . GLY A 1 382 ? -8.636 7.212 -1.830 1.00 76.94 382 GLY A C 1
ATOM 2903 O O . GLY A 1 382 ? -7.464 7.560 -1.758 1.00 76.94 382 GLY A O 1
ATOM 2904 N N . HIS A 1 383 ? -9.439 7.578 -2.828 1.00 84.81 383 HIS A N 1
ATOM 2905 C CA . HIS A 1 383 ? -8.987 8.381 -3.954 1.00 84.81 383 HIS A CA 1
ATOM 2906 C C . HIS A 1 383 ? -8.497 9.775 -3.520 1.00 84.81 383 HIS A C 1
ATOM 2908 O O . HIS A 1 383 ? -7.450 10.220 -3.970 1.00 84.81 383 HIS A O 1
ATOM 2914 N N . GLN A 1 384 ? -9.193 10.457 -2.600 1.00 82.62 384 GLN A N 1
ATOM 2915 C CA . GLN A 1 384 ? -8.739 11.752 -2.068 1.00 82.62 384 GLN A CA 1
ATOM 2916 C C . GLN A 1 384 ? -7.392 11.652 -1.345 1.00 82.62 384 GLN A C 1
ATOM 2918 O O . GLN A 1 384 ? -6.514 12.463 -1.608 1.00 82.62 384 GLN A O 1
ATOM 2923 N N . SER A 1 385 ? -7.202 10.644 -0.487 1.00 80.50 385 SER A N 1
ATOM 2924 C CA . SER A 1 385 ? -5.914 10.413 0.189 1.00 80.50 385 SER A CA 1
ATOM 2925 C C . SER A 1 385 ? -4.793 10.163 -0.824 1.00 80.50 385 SER A C 1
ATOM 2927 O O . SER A 1 385 ? -3.749 10.804 -0.749 1.00 80.50 385 SER A O 1
ATOM 2929 N N . LEU A 1 386 ? -5.036 9.341 -1.848 1.00 85.31 386 LEU A N 1
ATOM 2930 C CA . LEU A 1 386 ? -4.090 9.130 -2.945 1.00 85.31 386 LEU A CA 1
ATOM 2931 C C . LEU A 1 386 ? -3.745 10.436 -3.682 1.00 85.31 386 LEU A C 1
ATOM 2933 O O . LEU A 1 386 ? -2.576 10.695 -3.991 1.00 85.31 386 LEU A O 1
ATOM 2937 N N . VAL A 1 387 ? -4.756 11.264 -3.959 1.00 87.56 387 VAL A N 1
ATOM 2938 C CA . VAL A 1 387 ? -4.576 12.549 -4.636 1.00 87.56 387 VAL A CA 1
ATOM 2939 C C . VAL A 1 387 ? -3.757 13.520 -3.790 1.00 87.56 387 VAL A C 1
ATOM 2941 O O . VAL A 1 387 ? -2.852 14.168 -4.319 1.00 87.56 387 VAL A O 1
ATOM 2944 N N . ASP A 1 388 ? -4.042 13.609 -2.497 1.00 85.56 388 ASP A N 1
ATOM 2945 C CA . ASP A 1 388 ? -3.389 14.542 -1.580 1.00 85.56 388 ASP A CA 1
ATOM 2946 C C . ASP A 1 388 ? -1.953 14.108 -1.248 1.00 85.56 388 ASP A C 1
ATOM 2948 O O . ASP A 1 388 ? -1.046 14.938 -1.190 1.00 85.56 388 ASP A O 1
ATOM 2952 N N . GLU A 1 389 ? -1.726 12.807 -1.058 1.00 84.31 389 GLU A N 1
ATOM 2953 C CA . GLU A 1 389 ? -0.451 12.266 -0.578 1.00 84.31 389 GLU A CA 1
ATOM 2954 C C . GLU A 1 389 ? 0.546 11.975 -1.703 1.00 84.31 389 GLU A C 1
ATOM 2956 O O . GLU A 1 389 ? 1.754 12.080 -1.485 1.00 84.31 389 GLU A O 1
ATOM 2961 N N . GLN A 1 390 ? 0.073 11.611 -2.902 1.00 89.50 390 GLN A N 1
ATOM 2962 C CA . GLN A 1 390 ? 0.949 11.168 -3.993 1.00 89.50 390 GLN A CA 1
ATOM 2963 C C . GLN A 1 390 ? 0.754 11.961 -5.283 1.00 89.50 390 GLN A C 1
ATOM 2965 O O . GLN A 1 390 ? 1.724 12.510 -5.807 1.00 89.50 390 GLN A O 1
ATOM 2970 N N . VAL A 1 391 ? -0.476 12.065 -5.799 1.00 90.19 391 VAL A N 1
ATOM 2971 C CA . VAL A 1 391 ? -0.723 12.670 -7.125 1.00 90.19 391 VAL A CA 1
ATOM 2972 C C . VAL A 1 391 ? -0.378 14.159 -7.135 1.00 90.19 391 VAL A C 1
ATOM 2974 O O . VAL A 1 391 ? 0.342 14.619 -8.023 1.00 90.19 391 VAL A O 1
ATOM 2977 N N . SER A 1 392 ? -0.866 14.917 -6.152 1.00 91.19 392 SER A N 1
ATOM 2978 C CA . SER A 1 392 ? -0.662 16.365 -6.079 1.00 91.19 392 SER A CA 1
ATOM 2979 C C . SER A 1 392 ? 0.802 16.729 -5.825 1.00 91.19 392 SER A C 1
ATOM 2981 O O . SER A 1 392 ? 1.323 17.542 -6.591 1.00 91.19 392 SER A O 1
ATOM 2983 N N . PRO A 1 393 ? 1.518 16.116 -4.858 1.00 90.88 393 PRO A N 1
ATOM 2984 C CA . PRO A 1 393 ? 2.950 16.364 -4.688 1.00 90.88 393 PRO A CA 1
ATOM 2985 C C . PRO A 1 393 ? 3.774 15.992 -5.928 1.00 90.88 393 PRO A C 1
ATOM 2987 O O . PRO A 1 393 ? 4.709 16.704 -6.294 1.00 90.88 393 PRO A O 1
ATOM 2990 N N . PHE A 1 394 ? 3.418 14.903 -6.613 1.00 90.94 394 PHE A N 1
ATOM 2991 C CA . PHE A 1 394 ? 4.111 14.486 -7.829 1.00 90.94 394 PHE A CA 1
ATOM 2992 C C . PHE A 1 394 ? 3.906 15.470 -8.985 1.00 90.94 394 PHE A C 1
ATOM 2994 O O . PHE A 1 394 ? 4.875 15.908 -9.600 1.00 90.94 394 PHE A O 1
ATOM 3001 N N . LEU A 1 395 ? 2.663 15.857 -9.279 1.00 89.19 395 LEU A N 1
ATOM 3002 C CA . LEU A 1 395 ? 2.368 16.753 -10.398 1.00 89.19 395 LEU A CA 1
ATOM 3003 C C . LEU A 1 395 ? 2.730 18.215 -10.127 1.00 89.19 395 LEU A C 1
ATOM 3005 O O . LEU A 1 395 ? 3.273 18.879 -11.010 1.00 89.19 395 LEU A O 1
ATOM 3009 N N . ASN A 1 396 ? 2.371 18.731 -8.951 1.00 88.94 396 ASN A N 1
ATOM 3010 C CA . ASN A 1 396 ? 2.424 20.165 -8.663 1.00 88.94 396 ASN A CA 1
ATOM 3011 C C . ASN A 1 396 ? 3.774 20.564 -8.067 1.00 88.94 396 ASN A C 1
ATOM 3013 O O . ASN A 1 396 ? 4.357 21.560 -8.492 1.00 88.94 396 ASN A O 1
ATOM 3017 N N . ASP A 1 397 ? 4.303 19.750 -7.151 1.00 89.62 397 ASP A N 1
ATOM 3018 C CA . ASP A 1 397 ? 5.585 20.019 -6.490 1.00 89.62 397 ASP A CA 1
ATOM 3019 C C . ASP A 1 397 ? 6.752 19.309 -7.182 1.00 89.62 397 ASP A C 1
ATOM 3021 O O . ASP A 1 397 ? 7.904 19.459 -6.777 1.00 89.62 397 ASP A O 1
ATOM 3025 N N . SER A 1 398 ? 6.468 18.535 -8.237 1.00 91.62 398 SER A N 1
ATOM 3026 C CA . SER A 1 398 ? 7.461 17.752 -8.980 1.00 91.62 398 SER A CA 1
ATOM 3027 C C . SER A 1 398 ? 8.239 16.775 -8.093 1.00 91.62 398 SER A C 1
ATOM 3029 O O . SER A 1 398 ? 9.374 16.424 -8.413 1.00 91.62 398 SER A O 1
ATOM 3031 N N . ARG A 1 399 ? 7.660 16.336 -6.970 1.00 89.44 399 ARG A N 1
ATOM 3032 C CA . ARG A 1 399 ? 8.318 15.424 -6.027 1.00 89.44 399 ARG A CA 1
ATOM 3033 C C . ARG A 1 399 ? 8.325 14.003 -6.563 1.00 89.44 399 ARG A C 1
ATOM 3035 O O . ARG A 1 399 ? 7.331 13.530 -7.093 1.00 89.44 399 ARG A O 1
ATOM 3042 N N . VAL A 1 400 ? 9.438 13.304 -6.390 1.00 86.38 400 VAL A N 1
ATOM 3043 C CA . VAL A 1 400 ? 9.560 11.883 -6.725 1.00 86.38 400 VAL A CA 1
ATOM 3044 C C . VAL A 1 400 ? 8.614 11.077 -5.845 1.00 86.38 400 VAL A C 1
ATOM 3046 O O . VAL A 1 400 ? 8.606 11.246 -4.625 1.00 86.38 400 VAL A O 1
ATOM 3049 N N . VAL A 1 401 ? 7.845 10.179 -6.463 1.00 83.62 401 VAL A N 1
ATOM 3050 C CA . VAL A 1 401 ? 6.982 9.258 -5.722 1.00 83.62 401 VAL A CA 1
ATOM 3051 C C . VAL A 1 401 ? 7.865 8.201 -5.066 1.00 83.62 401 VAL A C 1
ATOM 3053 O O . VAL A 1 401 ? 8.714 7.583 -5.723 1.00 83.62 401 VAL A O 1
ATOM 3056 N N . GLU A 1 402 ? 7.701 8.014 -3.756 1.00 73.25 402 GLU A N 1
ATOM 3057 C CA . GLU A 1 402 ? 8.426 6.970 -3.039 1.00 73.25 402 GLU A CA 1
ATOM 3058 C C . GLU A 1 402 ? 8.077 5.593 -3.610 1.00 73.25 402 GLU A C 1
ATOM 3060 O O . GLU A 1 402 ? 6.965 5.343 -4.068 1.00 73.25 402 GLU A O 1
ATOM 3065 N N . HIS A 1 403 ? 9.065 4.702 -3.646 1.00 63.97 403 HIS A N 1
ATOM 3066 C CA . HIS A 1 403 ? 8.891 3.401 -4.280 1.00 63.97 403 HIS A CA 1
ATOM 3067 C C . HIS A 1 403 ? 8.015 2.510 -3.402 1.00 63.97 403 HIS A C 1
ATOM 3069 O O . HIS A 1 403 ? 8.132 2.528 -2.173 1.00 63.97 403 HIS A O 1
ATOM 3075 N N . THR A 1 404 ? 7.191 1.687 -4.045 1.00 55.22 404 THR A N 1
ATOM 3076 C CA . THR A 1 404 ? 6.395 0.656 -3.374 1.00 55.22 404 THR A CA 1
ATOM 3077 C C . THR A 1 404 ? 7.331 -0.283 -2.619 1.00 55.22 404 THR A C 1
ATOM 3079 O O . THR A 1 404 ? 8.244 -0.877 -3.201 1.00 55.22 404 THR A O 1
ATOM 3082 N N . ARG A 1 405 ? 7.169 -0.322 -1.291 1.00 49.59 405 ARG A N 1
ATOM 3083 C CA . ARG A 1 405 ? 8.042 -1.071 -0.380 1.00 49.59 405 ARG A CA 1
ATOM 3084 C C . ARG A 1 405 ? 7.871 -2.578 -0.627 1.00 49.59 405 ARG A C 1
ATOM 3086 O O . ARG A 1 405 ? 6.737 -2.991 -0.857 1.00 49.59 405 ARG A O 1
ATOM 3093 N N . PRO A 1 406 ? 8.942 -3.388 -0.545 1.00 41.06 406 PRO A N 1
ATOM 3094 C CA . PRO A 1 406 ? 8.823 -4.839 -0.646 1.00 41.06 406 PRO A CA 1
ATOM 3095 C C . PRO A 1 406 ? 7.834 -5.413 0.385 1.00 41.06 406 PRO A C 1
ATOM 3097 O O . PRO A 1 406 ? 7.804 -4.968 1.535 1.00 41.06 406 PRO A O 1
ATOM 3100 N N . GLY A 1 407 ? 7.033 -6.389 -0.027 1.00 41.72 407 GLY A N 1
ATOM 3101 C CA . GLY A 1 407 ? 5.944 -7.027 0.711 1.00 41.72 407 GLY A CA 1
ATOM 3102 C C . GLY A 1 407 ? 4.566 -6.366 0.554 1.00 41.72 407 GLY A C 1
ATOM 3103 O O . GLY A 1 407 ? 3.663 -6.695 1.325 1.00 41.72 407 GLY A O 1
ATOM 3104 N N . ALA A 1 408 ? 4.381 -5.439 -0.392 1.00 44.00 408 ALA A N 1
ATOM 3105 C CA . ALA A 1 408 ? 3.138 -4.686 -0.573 1.00 44.00 408 ALA A CA 1
ATOM 3106 C C . ALA A 1 408 ? 2.605 -4.797 -2.014 1.00 44.00 408 ALA A C 1
ATOM 3108 O O . ALA A 1 408 ? 2.962 -4.016 -2.893 1.00 44.00 408 ALA A O 1
ATOM 3109 N N . VAL A 1 409 ? 1.673 -5.729 -2.246 1.00 52.03 409 VAL A N 1
ATOM 3110 C CA . VAL A 1 409 ? 0.713 -5.616 -3.359 1.00 52.03 409 VAL A CA 1
ATOM 3111 C C . VAL A 1 409 ? -0.332 -4.590 -2.925 1.00 52.03 409 VAL A C 1
ATOM 3113 O O . VAL A 1 409 ? -1.209 -4.889 -2.114 1.00 52.03 409 VAL A O 1
ATOM 3116 N N . GLY A 1 410 ? -0.197 -3.354 -3.398 1.00 67.00 410 GLY A N 1
ATOM 3117 C CA . GLY A 1 410 ? -1.071 -2.256 -2.999 1.00 67.00 410 GLY A CA 1
ATOM 3118 C C . GLY A 1 410 ? -2.207 -2.080 -3.992 1.00 67.00 410 GLY A C 1
ATOM 3119 O O . GLY A 1 410 ? -1.957 -1.709 -5.137 1.00 67.00 410 GLY A O 1
ATOM 3120 N N . LEU A 1 411 ? -3.456 -2.294 -3.566 1.00 70.50 411 LEU A N 1
ATOM 3121 C CA . LEU A 1 411 ? -4.596 -1.709 -4.274 1.00 70.50 411 LEU A CA 1
ATOM 3122 C C . LEU A 1 411 ? -4.429 -0.187 -4.214 1.00 70.50 411 LEU A C 1
ATOM 3124 O O . LEU A 1 411 ? -4.462 0.383 -3.125 1.00 70.50 411 LEU A O 1
ATOM 3128 N N . VAL A 1 412 ? -4.241 0.452 -5.365 1.00 80.06 412 VAL A N 1
ATOM 3129 C CA . VAL A 1 412 ? -3.965 1.892 -5.433 1.00 80.06 412 VAL A CA 1
ATOM 3130 C C . VAL A 1 412 ? -5.253 2.679 -5.596 1.00 80.06 412 VAL A C 1
ATOM 3132 O O . VAL A 1 412 ? -5.502 3.604 -4.831 1.00 80.06 412 VAL A O 1
ATOM 3135 N N . ASP A 1 413 ? -6.093 2.303 -6.560 1.00 85.25 413 ASP A N 1
ATOM 3136 C CA . ASP A 1 413 ? -7.368 2.982 -6.780 1.00 85.25 413 ASP A CA 1
ATOM 3137 C C . ASP A 1 413 ? -8.404 2.066 -7.441 1.00 85.25 413 ASP A C 1
ATOM 3139 O O . ASP A 1 413 ? -8.067 1.070 -8.090 1.00 85.25 413 ASP A O 1
ATOM 3143 N N . ILE A 1 414 ? -9.679 2.422 -7.282 1.00 90.00 414 ILE A N 1
ATOM 3144 C CA . ILE A 1 414 ? -10.802 1.794 -7.973 1.00 90.00 414 ILE A CA 1
ATOM 3145 C C . ILE A 1 414 ? -11.710 2.881 -8.545 1.00 90.00 414 ILE A C 1
ATOM 3147 O O . ILE A 1 414 ? -12.281 3.694 -7.810 1.00 90.00 414 ILE A O 1
ATOM 3151 N N . PHE A 1 415 ? -11.946 2.827 -9.852 1.00 92.19 415 PHE A N 1
ATOM 3152 C CA . PHE A 1 415 ? -12.852 3.739 -10.540 1.00 92.19 415 PHE A CA 1
ATOM 3153 C C . PHE A 1 415 ? -13.889 2.994 -11.376 1.00 92.19 415 PHE A C 1
ATOM 3155 O O . PHE A 1 415 ? -13.672 1.905 -11.900 1.00 92.19 415 PHE A O 1
ATOM 3162 N N . MET A 1 416 ? -15.061 3.603 -11.487 1.00 93.12 416 MET A N 1
ATOM 3163 C CA . MET A 1 416 ? -16.135 3.197 -12.371 1.00 93.12 416 MET A CA 1
ATOM 3164 C C . MET A 1 416 ? -15.866 3.785 -13.746 1.00 93.12 416 MET A C 1
ATOM 3166 O O . MET A 1 416 ? -15.819 5.005 -13.870 1.00 93.12 416 MET A O 1
ATOM 3170 N N . VAL A 1 417 ? -15.757 2.951 -14.773 1.00 93.88 417 VAL A N 1
ATOM 3171 C CA . VAL A 1 417 ? -15.654 3.396 -16.167 1.00 93.88 417 VAL A CA 1
ATOM 3172 C C . VAL A 1 417 ? -17.005 3.232 -16.839 1.00 93.88 417 VAL A C 1
ATOM 3174 O O . VAL A 1 417 ? -17.662 2.209 -16.659 1.00 93.88 417 VAL A O 1
ATOM 3177 N N . ARG A 1 418 ? -17.438 4.232 -17.609 1.00 91.62 418 ARG A N 1
ATOM 3178 C CA . ARG A 1 418 ? -18.660 4.154 -18.419 1.00 91.62 418 ARG A CA 1
ATOM 3179 C C . ARG A 1 418 ? -18.394 4.648 -19.830 1.00 91.62 418 ARG A C 1
ATOM 3181 O O . ARG A 1 418 ? -17.892 5.757 -20.016 1.00 91.62 418 ARG A O 1
ATOM 3188 N N . GLU A 1 419 ? -18.806 3.843 -20.797 1.00 87.94 419 GLU A N 1
ATOM 3189 C CA . GLU A 1 419 ? -18.919 4.221 -22.204 1.00 87.94 419 GLU A CA 1
ATOM 3190 C C . GLU A 1 419 ? -20.294 4.862 -22.452 1.00 87.94 419 GLU A C 1
ATOM 3192 O O . GLU A 1 419 ? -21.287 4.495 -21.814 1.00 87.94 419 GLU A O 1
ATOM 3197 N N . ALA A 1 420 ? -20.371 5.846 -23.348 1.00 81.38 420 ALA A N 1
ATOM 3198 C CA . ALA A 1 420 ? -21.626 6.510 -23.685 1.00 81.38 420 ALA A CA 1
ATOM 3199 C C . ALA A 1 420 ? -22.687 5.487 -24.143 1.00 81.38 420 ALA A C 1
ATOM 3201 O O . ALA A 1 420 ? -22.502 4.777 -25.126 1.00 81.38 420 ALA A O 1
ATOM 3202 N N . GLY A 1 421 ? -23.808 5.410 -23.417 1.00 71.50 421 GLY A N 1
ATOM 3203 C CA . GLY A 1 421 ? -24.889 4.451 -23.690 1.00 71.50 421 GLY A CA 1
ATOM 3204 C C . GLY A 1 421 ? -24.655 3.026 -23.165 1.00 71.50 421 GLY A C 1
ATOM 3205 O O . GLY A 1 421 ? -25.545 2.190 -23.302 1.00 71.50 421 GLY A O 1
ATOM 3206 N N . GLY A 1 422 ? -23.503 2.751 -22.543 1.00 75.00 422 GLY A N 1
ATOM 3207 C CA . GLY A 1 422 ? -23.158 1.465 -21.939 1.00 75.00 422 GLY A CA 1
ATOM 3208 C C . GLY A 1 422 ? -23.386 1.399 -20.423 1.00 75.00 422 GLY A C 1
ATOM 3209 O O . GLY A 1 422 ? -23.606 2.404 -19.739 1.00 75.00 422 GLY A O 1
ATOM 3210 N N . GLY A 1 423 ? -23.314 0.180 -19.882 1.00 79.88 423 GLY A N 1
ATOM 3211 C CA . GLY A 1 423 ? -23.222 -0.045 -18.439 1.00 79.88 423 GLY A CA 1
ATOM 3212 C C . GLY A 1 423 ? -21.875 0.431 -17.885 1.00 79.88 423 GLY A C 1
ATOM 3213 O O . GLY A 1 423 ? -20.891 0.515 -18.615 1.00 79.88 423 GLY A O 1
ATOM 3214 N N . GLY A 1 424 ? -21.825 0.756 -16.592 1.00 86.31 424 GLY A N 1
ATOM 3215 C CA . GLY A 1 424 ? -20.543 0.993 -15.927 1.00 86.31 424 GLY A CA 1
ATOM 3216 C C . GLY A 1 424 ? -19.849 -0.319 -15.590 1.00 86.31 424 GLY A C 1
ATOM 3217 O O . GLY A 1 424 ? -20.551 -1.279 -15.281 1.00 86.31 424 GLY A O 1
ATOM 3218 N N . ARG A 1 425 ? -18.513 -0.347 -15.624 1.00 92.25 425 ARG A N 1
ATOM 3219 C CA . ARG A 1 425 ? -17.694 -1.435 -15.071 1.00 92.25 425 ARG A CA 1
ATOM 3220 C C . ARG A 1 425 ? -16.622 -0.882 -14.122 1.00 92.25 425 ARG A C 1
ATOM 3222 O O . ARG A 1 425 ? -15.948 0.089 -14.474 1.00 92.25 425 ARG A O 1
ATOM 3229 N N . PRO A 1 426 ? -16.449 -1.476 -12.931 1.00 93.69 426 PRO A N 1
ATOM 3230 C CA . PRO A 1 426 ? -15.350 -1.157 -12.028 1.00 93.69 426 PRO A CA 1
ATOM 3231 C C . PRO A 1 426 ? -14.007 -1.607 -12.604 1.00 93.69 426 PRO A C 1
ATOM 3233 O O . PRO A 1 426 ? -13.888 -2.722 -13.109 1.00 93.69 426 PRO A O 1
ATOM 3236 N N . VAL A 1 427 ? -12.993 -0.764 -12.458 1.00 94.50 427 VAL A N 1
ATOM 3237 C CA . VAL A 1 427 ? -11.595 -1.064 -12.761 1.00 94.50 427 VAL A CA 1
ATOM 3238 C C . VAL A 1 427 ? -10.778 -0.825 -11.498 1.00 94.50 427 VAL A C 1
ATOM 3240 O O . VAL A 1 427 ? -10.845 0.261 -10.925 1.00 94.50 427 VAL A O 1
ATOM 3243 N N . ALA A 1 428 ? -10.035 -1.838 -11.060 1.00 92.56 428 ALA A N 1
ATOM 3244 C CA . ALA A 1 428 ? -9.126 -1.765 -9.922 1.00 92.56 428 ALA A CA 1
ATOM 3245 C C . ALA A 1 428 ? -7.674 -1.788 -10.409 1.00 92.56 428 ALA A C 1
ATOM 3247 O O . ALA A 1 428 ? -7.307 -2.658 -11.201 1.00 92.56 428 ALA A O 1
ATOM 3248 N N . LEU A 1 429 ? -6.858 -0.848 -9.928 1.00 92.06 429 LEU A N 1
ATOM 3249 C CA . LEU A 1 429 ? -5.438 -0.747 -10.264 1.00 92.06 429 LEU A CA 1
ATOM 3250 C C . LEU A 1 429 ? -4.562 -1.147 -9.078 1.00 92.06 429 LEU A C 1
ATOM 3252 O O . LEU A 1 429 ? -4.767 -0.678 -7.957 1.00 92.06 429 LEU A O 1
ATOM 3256 N N . PHE A 1 430 ? -3.552 -1.965 -9.354 1.00 86.75 430 PHE A N 1
ATOM 3257 C CA . PHE A 1 430 ? -2.593 -2.465 -8.376 1.00 86.75 430 PHE A CA 1
ATOM 3258 C C . PHE A 1 430 ? -1.175 -2.075 -8.742 1.00 86.75 430 PHE A C 1
ATOM 3260 O O . PHE A 1 430 ? -0.747 -2.319 -9.867 1.00 86.75 430 PHE A O 1
ATOM 3267 N N . ASP A 1 431 ? -0.420 -1.558 -7.778 1.00 82.88 431 ASP A N 1
ATOM 3268 C CA . ASP A 1 431 ? 1.032 -1.490 -7.911 1.00 82.88 431 ASP A CA 1
ATOM 3269 C C . ASP A 1 431 ? 1.662 -2.681 -7.196 1.00 82.88 431 ASP A C 1
ATOM 3271 O O . ASP A 1 431 ? 1.348 -2.970 -6.038 1.00 82.88 431 ASP A O 1
ATOM 3275 N N . VAL A 1 432 ? 2.546 -3.378 -7.903 1.00 71.00 432 VAL A N 1
ATOM 3276 C CA . VAL A 1 432 ? 3.285 -4.517 -7.365 1.00 71.00 432 VAL A CA 1
ATOM 3277 C C . VAL A 1 432 ? 4.760 -4.153 -7.349 1.00 71.00 432 VAL A C 1
ATOM 3279 O O . VAL A 1 432 ? 5.329 -3.781 -8.382 1.00 71.00 432 VAL A O 1
ATOM 3282 N N . ALA A 1 433 ? 5.410 -4.253 -6.187 1.00 66.69 433 ALA A N 1
ATOM 3283 C CA . ALA A 1 433 ? 6.842 -4.003 -6.121 1.00 66.69 433 ALA A CA 1
ATOM 3284 C C . ALA A 1 433 ? 7.592 -5.028 -6.990 1.00 66.69 433 ALA A C 1
ATOM 3286 O O . ALA A 1 433 ? 7.278 -6.216 -7.004 1.00 66.69 433 ALA A O 1
ATOM 3287 N N . GLY A 1 434 ? 8.612 -4.570 -7.724 1.00 56.97 434 GLY A N 1
ATOM 3288 C CA . GLY A 1 434 ? 9.334 -5.428 -8.676 1.00 56.97 434 GLY A CA 1
ATOM 3289 C C . GLY A 1 434 ? 10.010 -6.637 -8.015 1.00 56.97 434 GLY A C 1
ATOM 3290 O O . GLY A 1 434 ? 10.103 -7.691 -8.631 1.00 56.97 434 GLY A O 1
ATOM 3291 N N . GLY A 1 435 ? 10.432 -6.499 -6.752 1.00 56.97 435 GLY A N 1
ATOM 3292 C CA . GLY A 1 435 ? 11.001 -7.592 -5.957 1.00 56.97 435 GLY A CA 1
ATOM 3293 C C . GLY A 1 435 ? 9.968 -8.576 -5.397 1.00 56.97 435 GLY A C 1
ATOM 3294 O O . GLY A 1 435 ? 10.310 -9.731 -5.177 1.00 56.97 435 GLY A O 1
ATOM 3295 N N . ASP A 1 436 ? 8.709 -8.162 -5.232 1.00 56.50 436 ASP A N 1
ATOM 3296 C CA . ASP A 1 436 ? 7.659 -8.988 -4.614 1.00 56.50 436 ASP A CA 1
ATOM 3297 C C . ASP A 1 436 ? 7.101 -10.029 -5.577 1.00 56.50 436 ASP A C 1
ATOM 3299 O O . ASP A 1 436 ? 6.649 -11.085 -5.156 1.00 56.50 436 ASP A O 1
ATOM 3303 N N . LEU A 1 437 ? 7.186 -9.775 -6.886 1.00 56.06 437 LEU A N 1
ATOM 3304 C CA . LEU A 1 437 ? 6.842 -10.766 -7.911 1.00 56.06 437 LEU A CA 1
ATOM 3305 C C . LEU A 1 437 ? 7.817 -11.954 -7.944 1.00 56.06 437 LEU A C 1
ATOM 3307 O O . LEU A 1 437 ? 7.528 -12.959 -8.592 1.00 56.06 437 LEU A O 1
ATOM 3311 N N . LEU A 1 438 ? 8.952 -11.850 -7.242 1.00 55.59 438 LEU A N 1
ATOM 3312 C CA . LEU A 1 438 ? 9.870 -12.962 -6.994 1.00 55.59 438 LEU A CA 1
ATOM 3313 C C . LEU A 1 438 ? 9.478 -13.764 -5.737 1.00 55.59 438 LEU A C 1
ATOM 3315 O O . LEU A 1 438 ? 9.909 -14.909 -5.594 1.00 55.59 438 LEU A O 1
ATOM 3319 N N . GLU A 1 439 ? 8.643 -13.210 -4.849 1.00 60.59 439 GLU A N 1
ATOM 3320 C CA . GLU A 1 439 ? 8.032 -13.946 -3.741 1.00 60.59 439 GLU A CA 1
ATOM 3321 C C . GLU A 1 439 ? 6.761 -14.658 -4.231 1.00 60.59 439 GLU A C 1
ATOM 3323 O O . GLU A 1 439 ? 5.727 -14.067 -4.536 1.00 60.59 439 GLU A O 1
ATOM 3328 N N . ILE A 1 440 ? 6.860 -15.983 -4.336 1.00 57.59 440 ILE A N 1
ATOM 3329 C CA . ILE A 1 440 ? 5.952 -16.827 -5.123 1.00 57.59 440 ILE A CA 1
ATOM 3330 C C . ILE A 1 440 ? 4.480 -16.744 -4.673 1.00 57.59 440 ILE A C 1
ATOM 3332 O O . ILE A 1 440 ? 3.583 -16.876 -5.504 1.00 57.59 440 ILE A O 1
ATOM 3336 N N . GLU A 1 441 ? 4.193 -16.555 -3.384 1.00 63.66 441 GLU A N 1
ATOM 3337 C CA . GLU A 1 441 ? 2.828 -16.704 -2.859 1.00 63.66 441 GLU A CA 1
ATOM 3338 C C . GLU A 1 441 ? 1.946 -15.458 -3.052 1.00 63.66 441 GLU A C 1
ATOM 3340 O O . GLU A 1 441 ? 0.793 -15.580 -3.470 1.00 63.66 441 GLU A O 1
ATOM 3345 N N . SER A 1 442 ? 2.476 -14.258 -2.804 1.00 61.78 442 SER A N 1
ATOM 3346 C CA . SER A 1 442 ? 1.754 -12.990 -3.004 1.00 61.78 442 SER A CA 1
ATOM 3347 C C . SER A 1 442 ? 1.538 -12.703 -4.493 1.00 61.78 442 SER A C 1
ATOM 3349 O O . SER A 1 442 ? 0.434 -12.333 -4.903 1.00 61.78 442 SER A O 1
ATOM 3351 N N . ALA A 1 443 ? 2.563 -12.969 -5.309 1.00 65.75 443 ALA A N 1
ATOM 3352 C CA . ALA A 1 443 ? 2.507 -12.870 -6.759 1.00 65.75 443 ALA A CA 1
ATOM 3353 C C . ALA A 1 443 ? 1.425 -13.786 -7.346 1.00 65.75 443 ALA A C 1
ATOM 3355 O O . ALA A 1 443 ? 0.613 -13.332 -8.148 1.00 65.75 443 ALA A O 1
ATOM 3356 N N . ARG A 1 444 ? 1.357 -15.053 -6.910 1.00 71.38 444 ARG A N 1
ATOM 3357 C CA . ARG A 1 444 ? 0.338 -16.008 -7.379 1.00 71.38 444 ARG A CA 1
ATOM 3358 C C . ARG A 1 444 ? -1.083 -15.535 -7.093 1.00 71.38 444 ARG A C 1
ATOM 3360 O O . ARG A 1 444 ? -1.875 -15.477 -8.022 1.00 71.38 444 ARG A O 1
ATOM 3367 N N . ARG A 1 445 ? -1.383 -15.106 -5.860 1.00 75.25 445 ARG A N 1
ATOM 3368 C CA . ARG A 1 445 ? -2.737 -14.640 -5.499 1.00 75.25 445 ARG A CA 1
ATOM 3369 C C . ARG A 1 445 ? -3.191 -13.465 -6.365 1.00 75.25 445 ARG A C 1
ATOM 3371 O O . ARG A 1 445 ? -4.321 -13.449 -6.834 1.00 75.25 445 ARG A O 1
ATOM 3378 N N . PHE A 1 446 ? -2.317 -12.490 -6.614 1.00 79.50 446 PHE A N 1
ATOM 3379 C CA . PHE A 1 446 ? -2.639 -11.381 -7.516 1.00 79.50 446 PHE A CA 1
ATOM 3380 C C . PHE A 1 446 ? -2.838 -11.862 -8.965 1.00 79.50 446 PHE A C 1
ATOM 3382 O O . PHE A 1 446 ? -3.818 -11.498 -9.621 1.00 79.50 446 PHE A O 1
ATOM 3389 N N . LEU A 1 447 ? -1.938 -12.719 -9.454 1.00 85.56 447 LEU A N 1
ATOM 3390 C CA . LEU A 1 447 ? -2.020 -13.293 -10.795 1.00 85.56 447 LEU A CA 1
ATOM 3391 C C . LEU A 1 447 ? -3.220 -14.230 -10.982 1.00 85.56 447 LEU A C 1
ATOM 3393 O O . LEU A 1 447 ? -3.561 -14.494 -12.128 1.00 85.56 447 LEU A O 1
ATOM 3397 N N . ASP A 1 448 ? -3.885 -14.686 -9.917 1.00 83.69 448 ASP A N 1
ATOM 3398 C CA . ASP A 1 448 ? -5.130 -15.467 -9.974 1.00 83.69 448 ASP A CA 1
ATOM 3399 C C . ASP A 1 448 ? -6.376 -14.600 -10.219 1.00 83.69 448 ASP A C 1
ATOM 3401 O O . ASP A 1 448 ? -7.374 -15.104 -10.733 1.00 83.69 448 ASP A O 1
ATOM 3405 N N . VAL A 1 449 ? -6.322 -13.295 -9.921 1.00 86.12 449 VAL A N 1
ATOM 3406 C CA . VAL A 1 449 ? -7.434 -12.355 -10.177 1.00 86.12 449 VAL A CA 1
ATOM 3407 C C . VAL A 1 449 ? -7.184 -11.346 -11.281 1.00 86.12 449 VAL A C 1
ATOM 3409 O O . VAL A 1 449 ? -8.140 -10.748 -11.759 1.00 86.12 449 VAL A O 1
ATOM 3412 N N . ALA A 1 450 ? -5.938 -11.137 -11.704 1.00 91.25 450 ALA A N 1
ATOM 3413 C CA . ALA A 1 450 ? -5.642 -10.168 -12.752 1.00 91.25 450 ALA A CA 1
ATOM 3414 C C . ALA A 1 450 ? -6.358 -10.528 -14.069 1.00 91.25 450 ALA A C 1
ATOM 3416 O O . ALA A 1 450 ? -6.271 -11.666 -14.536 1.00 91.25 450 ALA A O 1
ATOM 3417 N N . ASP A 1 451 ? -7.033 -9.551 -14.676 1.00 93.69 451 ASP A N 1
ATOM 3418 C CA . ASP A 1 451 ? -7.610 -9.642 -16.027 1.00 93.69 451 ASP A CA 1
ATOM 3419 C C . ASP A 1 451 ? -6.656 -9.075 -17.080 1.00 93.69 451 ASP A C 1
ATOM 3421 O O . ASP A 1 451 ? -6.697 -9.441 -18.259 1.00 93.69 451 ASP A O 1
ATOM 3425 N N . GLY A 1 452 ? -5.778 -8.165 -16.651 1.00 95.12 452 GLY A N 1
ATOM 3426 C CA . GLY A 1 452 ? -4.759 -7.614 -17.517 1.00 95.12 452 GLY A CA 1
ATOM 3427 C C . GLY A 1 452 ? -3.541 -7.072 -16.788 1.00 95.12 452 GLY A C 1
ATOM 3428 O O . GLY A 1 452 ? -3.613 -6.683 -15.624 1.00 95.12 452 GLY A O 1
ATOM 3429 N N . LEU A 1 453 ? -2.407 -7.048 -17.485 1.00 95.56 453 LEU A N 1
ATOM 3430 C CA . LEU A 1 453 ? -1.133 -6.581 -16.935 1.00 95.56 453 LEU A CA 1
ATOM 3431 C C . LEU A 1 453 ? -0.492 -5.515 -17.819 1.00 95.56 453 LEU A C 1
ATOM 3433 O O . LEU A 1 453 ? -0.465 -5.641 -19.047 1.00 95.56 453 LEU A O 1
ATOM 3437 N N . ILE A 1 454 ? 0.076 -4.497 -17.173 1.00 96.50 454 ILE A N 1
ATOM 3438 C CA . ILE A 1 454 ? 0.887 -3.462 -17.808 1.00 96.50 454 ILE A CA 1
ATOM 3439 C C . ILE A 1 454 ? 2.360 -3.777 -17.561 1.00 96.50 454 ILE A C 1
ATOM 3441 O O . ILE A 1 454 ? 2.868 -3.597 -16.455 1.00 96.50 454 ILE A O 1
ATOM 3445 N N . PHE A 1 455 ? 3.048 -4.253 -18.591 1.00 94.50 455 PHE A N 1
ATOM 3446 C CA . PHE A 1 455 ? 4.470 -4.575 -18.531 1.00 94.50 455 PHE A CA 1
ATOM 3447 C C . PHE A 1 455 ? 5.291 -3.331 -18.860 1.00 94.50 455 PHE A C 1
ATOM 3449 O O . PHE A 1 455 ? 5.220 -2.814 -19.972 1.00 94.50 455 PHE A O 1
ATOM 3456 N N . VAL A 1 456 ? 6.063 -2.829 -17.899 1.00 94.31 456 VAL A N 1
ATOM 3457 C CA . VAL A 1 456 ? 6.821 -1.584 -18.038 1.00 94.31 456 VAL A CA 1
ATOM 3458 C C . VAL A 1 456 ? 8.265 -1.889 -18.395 1.00 94.31 456 VAL A C 1
ATOM 3460 O O . VAL A 1 456 ? 9.038 -2.425 -17.605 1.00 94.31 456 VAL A O 1
ATOM 3463 N N . VAL A 1 457 ? 8.615 -1.488 -19.605 1.00 93.06 457 VAL A N 1
ATOM 3464 C CA . VAL A 1 457 ? 9.936 -1.582 -20.195 1.00 93.06 457 VAL A CA 1
ATOM 3465 C C . VAL A 1 457 ? 10.705 -0.287 -19.920 1.00 93.06 457 VAL A C 1
ATOM 3467 O O . VAL A 1 457 ? 10.251 0.788 -20.301 1.00 93.06 457 VAL A O 1
ATOM 3470 N N . ASN A 1 458 ? 11.877 -0.359 -19.288 1.00 90.50 458 ASN A N 1
ATOM 3471 C CA . ASN A 1 458 ? 12.693 0.829 -19.022 1.00 90.50 458 ASN A CA 1
ATOM 3472 C C . ASN A 1 458 ? 13.594 1.163 -20.219 1.00 90.50 458 ASN A C 1
ATOM 3474 O O . ASN A 1 458 ? 14.560 0.449 -20.481 1.00 90.50 458 ASN A O 1
ATOM 3478 N N . ALA A 1 459 ? 13.339 2.278 -20.911 1.00 91.06 459 ALA A N 1
ATOM 3479 C CA . ALA A 1 459 ? 14.156 2.697 -22.054 1.00 91.06 459 ALA A CA 1
ATOM 3480 C C . ALA A 1 459 ? 15.659 2.828 -21.734 1.00 91.06 459 ALA A C 1
ATOM 3482 O O . ALA A 1 459 ? 16.483 2.617 -22.619 1.00 91.06 459 ALA A O 1
ATOM 3483 N N . ALA A 1 460 ? 16.027 3.143 -20.485 1.00 87.75 460 ALA A N 1
ATOM 3484 C CA . ALA A 1 460 ? 17.428 3.265 -20.070 1.00 87.75 460 ALA A CA 1
ATOM 3485 C C . ALA A 1 460 ? 18.193 1.925 -20.042 1.00 87.75 460 ALA A C 1
ATOM 3487 O O . ALA A 1 460 ? 19.426 1.929 -20.107 1.00 87.75 460 ALA A O 1
ATOM 3488 N N . ASP A 1 461 ? 17.474 0.802 -19.960 1.00 85.69 461 ASP A N 1
ATOM 3489 C CA . ASP A 1 461 ? 18.061 -0.538 -19.864 1.00 85.69 461 ASP A CA 1
ATOM 3490 C C . ASP A 1 461 ? 18.180 -1.226 -21.240 1.00 85.69 461 ASP A C 1
ATOM 3492 O O . ASP A 1 461 ? 18.769 -2.303 -21.352 1.00 85.69 461 ASP A O 1
ATOM 3496 N N . LEU A 1 462 ? 17.686 -0.590 -22.313 1.00 85.38 462 LEU A N 1
ATOM 3497 C CA . LEU A 1 462 ? 17.841 -1.093 -23.680 1.00 85.38 462 LEU A CA 1
ATOM 3498 C C . LEU A 1 462 ? 19.325 -1.262 -24.039 1.00 85.38 462 LEU A C 1
ATOM 3500 O O . LEU A 1 462 ? 20.120 -0.332 -23.908 1.00 85.38 462 LEU A O 1
ATOM 3504 N N . GLY A 1 463 ? 19.687 -2.454 -24.520 1.00 73.44 463 GLY A N 1
ATOM 3505 C CA . GLY A 1 463 ? 21.054 -2.793 -24.930 1.00 73.44 463 GLY A CA 1
ATOM 3506 C C . GLY A 1 463 ? 22.032 -3.074 -23.783 1.00 73.44 463 GLY A C 1
ATOM 3507 O O . GLY A 1 463 ? 23.216 -3.265 -24.048 1.00 73.44 463 GLY A O 1
ATOM 3508 N N . ARG A 1 464 ? 21.574 -3.092 -22.520 1.00 69.94 464 ARG A N 1
ATOM 3509 C CA . ARG A 1 464 ? 22.410 -3.441 -21.353 1.00 69.94 464 ARG A CA 1
ATOM 3510 C C . ARG A 1 464 ? 22.242 -4.885 -20.883 1.00 69.94 464 ARG A C 1
ATOM 3512 O O . ARG A 1 464 ? 23.180 -5.425 -20.304 1.00 69.94 464 ARG A O 1
ATOM 3519 N N . ASP A 1 465 ? 21.078 -5.488 -21.117 1.00 64.56 465 ASP A N 1
ATOM 3520 C CA . ASP A 1 465 ? 20.754 -6.854 -20.693 1.00 64.56 465 ASP A CA 1
ATOM 3521 C C . ASP A 1 465 ? 19.950 -7.588 -21.781 1.00 64.56 465 ASP A C 1
ATOM 3523 O O . ASP A 1 465 ? 18.766 -7.315 -21.985 1.00 64.56 465 ASP A O 1
ATOM 3527 N N . GLU A 1 466 ? 20.597 -8.516 -22.495 1.00 60.69 466 GLU A N 1
ATOM 3528 C CA . GLU A 1 466 ? 19.959 -9.337 -23.541 1.00 60.69 466 GLU A CA 1
ATOM 3529 C C . GLU A 1 466 ? 18.930 -10.326 -22.965 1.00 60.69 466 GLU A C 1
ATOM 3531 O O . GLU A 1 466 ? 17.983 -10.712 -23.652 1.00 60.69 466 GLU A O 1
ATOM 3536 N N . LEU A 1 467 ? 19.076 -10.718 -21.691 1.00 59.81 467 LEU A N 1
ATOM 3537 C CA . LEU A 1 467 ? 18.136 -11.623 -21.014 1.00 59.81 467 LEU A CA 1
ATOM 3538 C C . LEU A 1 467 ? 16.844 -10.908 -20.598 1.00 59.81 467 LEU A C 1
ATOM 3540 O O . LEU A 1 467 ? 15.854 -11.558 -20.256 1.00 59.81 467 LEU A O 1
ATOM 3544 N N . GLY A 1 468 ? 16.843 -9.577 -20.662 1.00 65.12 468 GLY A N 1
ATOM 3545 C CA . GLY A 1 468 ? 15.729 -8.731 -20.292 1.00 65.12 468 GLY A CA 1
ATOM 3546 C C . GLY A 1 468 ? 15.371 -8.783 -18.805 1.00 65.12 468 GLY A C 1
ATOM 3547 O O . GLY A 1 468 ? 16.167 -9.136 -17.943 1.00 65.12 468 GLY A O 1
ATOM 3548 N N . ASP A 1 469 ? 14.142 -8.383 -18.484 1.00 71.19 469 ASP A N 1
ATOM 3549 C CA . ASP A 1 469 ? 13.698 -8.265 -17.099 1.00 71.19 469 ASP A CA 1
ATOM 3550 C C . ASP A 1 469 ? 13.268 -9.631 -16.542 1.00 71.19 469 ASP A C 1
ATOM 3552 O O . ASP A 1 469 ? 12.255 -10.196 -16.961 1.00 71.19 469 ASP A O 1
ATOM 3556 N N . ARG A 1 470 ? 14.005 -10.151 -15.549 1.00 78.31 470 ARG A N 1
ATOM 3557 C CA . ARG A 1 470 ? 13.682 -11.418 -14.857 1.00 78.31 470 ARG A CA 1
ATOM 3558 C C . ARG A 1 470 ? 12.268 -11.440 -14.265 1.00 78.31 470 ARG A C 1
ATOM 3560 O O . ARG A 1 470 ? 11.687 -12.516 -14.114 1.00 78.31 470 ARG A O 1
ATOM 3567 N N . THR A 1 471 ? 11.700 -10.272 -13.972 1.00 81.75 471 THR A N 1
ATOM 3568 C CA . THR A 1 471 ? 10.321 -10.122 -13.491 1.00 81.75 471 THR A CA 1
ATOM 3569 C C . THR A 1 471 ? 9.316 -10.541 -14.564 1.00 81.75 471 THR A C 1
ATOM 3571 O O . THR A 1 471 ? 8.327 -11.199 -14.251 1.00 81.75 471 THR A O 1
ATOM 3574 N N . PHE A 1 472 ? 9.576 -10.220 -15.840 1.00 87.56 472 PHE A N 1
ATOM 3575 C CA . PHE A 1 472 ? 8.695 -10.602 -16.947 1.00 87.56 472 PHE A CA 1
ATOM 3576 C C . PHE A 1 472 ? 8.650 -12.122 -17.087 1.00 87.56 472 PHE A C 1
ATOM 3578 O O . PHE A 1 472 ? 7.568 -12.701 -17.117 1.00 87.56 472 PHE A O 1
ATOM 3585 N N . ALA A 1 473 ? 9.822 -12.764 -17.140 1.00 85.38 473 ALA A N 1
ATOM 3586 C CA . ALA A 1 473 ? 9.919 -14.213 -17.291 1.00 85.38 473 ALA A CA 1
ATOM 3587 C C . ALA A 1 473 ? 9.211 -14.948 -16.143 1.00 85.38 473 ALA A C 1
ATOM 3589 O O . ALA A 1 473 ? 8.357 -15.790 -16.405 1.00 85.38 473 ALA A O 1
ATOM 3590 N N . THR A 1 474 ? 9.483 -14.548 -14.896 1.00 85.50 474 THR A N 1
ATOM 3591 C CA . THR A 1 474 ? 8.854 -15.130 -13.698 1.00 85.50 474 THR A CA 1
ATOM 3592 C C . THR A 1 474 ? 7.327 -15.035 -13.750 1.00 85.50 474 THR A C 1
ATOM 3594 O O . THR A 1 474 ? 6.636 -16.027 -13.528 1.00 85.50 474 THR A O 1
ATOM 3597 N N . VAL A 1 475 ? 6.775 -13.861 -14.078 1.00 87.81 475 VAL A N 1
ATOM 3598 C CA . VAL A 1 475 ? 5.317 -13.668 -14.146 1.00 87.81 475 VAL A CA 1
ATOM 3599 C C . VAL A 1 475 ? 4.686 -14.513 -15.250 1.00 87.81 475 VAL A C 1
ATOM 3601 O O . VAL A 1 475 ? 3.661 -15.152 -15.016 1.00 87.81 475 VAL A O 1
ATOM 3604 N N . LEU A 1 476 ? 5.295 -14.545 -16.438 1.00 89.62 476 LEU A N 1
ATOM 3605 C CA . LEU A 1 476 ? 4.794 -15.352 -17.552 1.00 89.62 476 LEU A CA 1
ATOM 3606 C C . LEU A 1 476 ? 4.833 -16.849 -17.222 1.00 89.62 476 LEU A C 1
ATOM 3608 O O . LEU A 1 476 ? 3.875 -17.556 -17.512 1.00 89.62 476 LEU A O 1
ATOM 3612 N N . GLU A 1 477 ? 5.886 -17.325 -16.557 1.00 88.50 477 GLU A N 1
ATOM 3613 C CA . GLU A 1 477 ? 6.000 -18.717 -16.105 1.00 88.50 477 GLU A CA 1
ATOM 3614 C C . GLU A 1 477 ? 4.954 -19.074 -15.043 1.00 88.50 477 GLU A C 1
ATOM 3616 O O . GLU A 1 477 ? 4.345 -20.141 -15.116 1.00 88.50 477 GLU A O 1
ATOM 3621 N N . LEU A 1 478 ? 4.682 -18.177 -14.089 1.00 87.94 478 LEU A N 1
ATOM 3622 C CA . LEU A 1 478 ? 3.621 -18.368 -13.095 1.00 87.94 478 LEU A CA 1
ATOM 3623 C C . LEU A 1 478 ? 2.231 -18.426 -13.745 1.00 87.94 478 LEU A C 1
ATOM 3625 O O . LEU A 1 478 ? 1.437 -19.303 -13.407 1.00 87.94 478 LEU A O 1
ATOM 3629 N N . LEU A 1 479 ? 1.955 -17.538 -14.704 1.00 89.81 479 LEU A N 1
ATOM 3630 C CA . LEU A 1 479 ? 0.707 -17.533 -15.476 1.00 89.81 479 LEU A CA 1
ATOM 3631 C C . LEU A 1 479 ? 0.570 -18.765 -16.373 1.00 89.81 479 LEU A C 1
ATOM 3633 O O . LEU A 1 479 ? -0.534 -19.273 -16.575 1.00 89.81 479 LEU A O 1
ATOM 3637 N N . GLN A 1 480 ? 1.679 -19.249 -16.929 1.00 90.06 480 GLN A N 1
ATOM 3638 C CA . GLN A 1 480 ? 1.697 -20.479 -17.708 1.00 90.06 480 GLN A CA 1
ATOM 3639 C C . GLN A 1 480 ? 1.385 -21.681 -16.815 1.00 90.06 480 GLN A C 1
ATOM 3641 O O . GLN A 1 480 ? 0.562 -22.518 -17.180 1.00 90.06 480 GLN A O 1
ATOM 3646 N N . ALA A 1 481 ? 2.001 -21.742 -15.632 1.00 87.38 481 ALA A N 1
ATOM 3647 C CA . ALA A 1 481 ? 1.791 -22.813 -14.665 1.00 87.38 481 ALA A CA 1
ATOM 3648 C C . ALA A 1 481 ? 0.351 -22.855 -14.125 1.00 87.38 481 ALA A C 1
ATOM 3650 O O . ALA A 1 481 ? -0.159 -23.942 -13.864 1.00 87.38 481 ALA A O 1
ATOM 3651 N N . SER A 1 482 ? -0.317 -21.704 -13.988 1.00 85.31 482 SER A N 1
ATOM 3652 C CA . SER A 1 482 ? -1.732 -21.632 -13.596 1.00 85.31 482 SER A CA 1
ATOM 3653 C C . SER A 1 482 ? -2.712 -21.810 -14.762 1.00 85.31 482 SER A C 1
ATOM 3655 O O . SER A 1 482 ? -3.916 -21.896 -14.539 1.00 85.31 482 SER A O 1
ATOM 3657 N N . GLY A 1 483 ? -2.223 -21.862 -16.008 1.00 87.69 483 GLY A N 1
ATOM 3658 C CA . GLY A 1 483 ? -3.049 -21.950 -17.216 1.00 87.69 483 GLY A CA 1
ATOM 3659 C C . GLY A 1 483 ? -3.719 -20.635 -17.635 1.00 87.69 483 GLY A C 1
ATOM 3660 O O . GLY A 1 483 ? -4.405 -20.606 -18.654 1.00 87.69 483 GLY A O 1
ATOM 3661 N N . ARG A 1 484 ? -3.494 -19.534 -16.906 1.00 88.81 484 ARG A N 1
ATOM 3662 C CA . ARG A 1 484 ? -4.145 -18.232 -17.144 1.00 88.81 484 ARG A CA 1
ATOM 3663 C C . ARG A 1 484 ? -3.478 -17.378 -18.220 1.00 88.81 484 ARG A C 1
ATOM 3665 O O . ARG A 1 484 ? -4.041 -16.371 -18.645 1.00 88.81 484 ARG A O 1
ATOM 3672 N N . LEU A 1 485 ? -2.290 -17.762 -18.690 1.00 88.56 485 LEU A N 1
ATOM 3673 C CA . LEU A 1 485 ? -1.538 -16.994 -19.691 1.00 88.56 485 LEU A CA 1
ATOM 3674 C C . LEU A 1 485 ? -2.357 -16.705 -20.965 1.00 88.56 485 LEU A C 1
ATOM 3676 O O . LEU A 1 485 ? -2.332 -15.590 -21.481 1.00 88.56 485 LEU A O 1
ATOM 3680 N N . ALA A 1 486 ? -3.151 -17.679 -21.420 1.00 85.38 486 ALA A N 1
ATOM 3681 C CA . ALA A 1 486 ? -3.999 -17.557 -22.609 1.00 85.38 486 ALA A CA 1
ATOM 3682 C C . ALA A 1 486 ? -5.318 -16.790 -22.369 1.00 85.38 486 ALA A C 1
ATOM 3684 O O . ALA A 1 486 ? -6.093 -16.577 -23.302 1.00 85.38 486 ALA A O 1
ATOM 3685 N N . GLU A 1 487 ? -5.597 -16.385 -21.130 1.00 87.06 487 GLU A N 1
ATOM 3686 C CA . GLU A 1 487 ? -6.790 -15.619 -20.751 1.00 87.06 487 GLU A CA 1
ATOM 3687 C C . GLU A 1 487 ? -6.471 -14.131 -20.565 1.00 87.06 487 GLU A C 1
ATOM 3689 O O . GLU A 1 487 ? -7.345 -13.281 -20.750 1.00 87.06 487 GLU A O 1
ATOM 3694 N N . LEU A 1 488 ? -5.213 -13.822 -20.248 1.00 92.69 488 LEU A N 1
ATOM 3695 C CA . LEU A 1 488 ? -4.746 -12.496 -19.876 1.00 92.69 488 LEU A CA 1
ATOM 3696 C C . LEU A 1 488 ? -4.575 -11.564 -21.089 1.00 92.69 488 LEU A C 1
ATOM 3698 O O . LEU A 1 488 ? -3.987 -11.936 -22.107 1.00 92.69 488 LEU A O 1
ATOM 3702 N N . SER A 1 489 ? -5.028 -10.316 -20.946 1.00 96.19 489 SER A N 1
ATOM 3703 C CA . SER A 1 489 ? -4.696 -9.223 -21.874 1.00 96.19 489 SER A CA 1
ATOM 3704 C C . SER A 1 489 ? -3.533 -8.383 -21.349 1.00 96.19 489 SER A C 1
ATOM 3706 O O . SER A 1 489 ? -3.377 -8.213 -20.142 1.00 96.19 489 SER A O 1
ATOM 3708 N N . THR A 1 490 ? -2.708 -7.813 -22.222 1.00 96.75 490 THR A N 1
ATOM 3709 C CA . THR A 1 490 ? -1.539 -7.056 -21.765 1.00 96.75 490 THR A CA 1
ATOM 3710 C C . THR A 1 490 ? -1.236 -5.808 -22.579 1.00 96.75 490 THR A C 1
ATOM 3712 O O . THR A 1 490 ? -1.348 -5.801 -23.797 1.00 96.75 490 THR A O 1
ATOM 3715 N N . ALA A 1 491 ? -0.812 -4.746 -21.897 1.00 97.38 491 ALA A N 1
ATOM 3716 C CA . ALA A 1 491 ? -0.218 -3.577 -22.527 1.00 97.38 491 ALA A CA 1
ATOM 3717 C C . ALA A 1 491 ? 1.265 -3.510 -22.151 1.00 97.38 491 ALA A C 1
ATOM 3719 O O . ALA A 1 491 ? 1.614 -3.481 -20.973 1.00 97.38 491 ALA A O 1
ATOM 3720 N N . ILE A 1 492 ? 2.148 -3.469 -23.141 1.00 96.88 492 ILE A N 1
ATOM 3721 C CA . ILE A 1 492 ? 3.589 -3.340 -22.930 1.00 96.88 492 ILE A CA 1
ATOM 3722 C C . ILE A 1 492 ? 3.967 -1.883 -23.168 1.00 96.88 492 ILE A C 1
ATOM 3724 O O . ILE A 1 492 ? 3.687 -1.313 -24.219 1.00 96.88 492 ILE A O 1
ATOM 3728 N N . VAL A 1 493 ? 4.592 -1.254 -22.185 1.00 97.38 493 VAL A N 1
ATOM 3729 C CA . VAL A 1 493 ? 4.873 0.179 -22.195 1.00 97.38 493 VAL A CA 1
ATOM 3730 C C . VAL A 1 493 ? 6.370 0.395 -22.241 1.00 97.38 493 VAL A C 1
ATOM 3732 O O . VAL A 1 493 ? 7.056 0.105 -21.266 1.00 97.38 493 VAL A O 1
ATOM 3735 N N . LEU A 1 494 ? 6.870 0.968 -23.337 1.00 96.38 494 LEU A N 1
ATOM 3736 C CA . LEU A 1 494 ? 8.205 1.554 -23.378 1.00 96.38 494 LEU A CA 1
ATOM 3737 C C . LEU A 1 494 ? 8.186 2.842 -22.544 1.00 96.38 494 LEU A C 1
ATOM 3739 O O . LEU A 1 494 ? 7.817 3.914 -23.027 1.00 96.38 494 LEU A O 1
ATOM 3743 N N . GLY A 1 495 ? 8.509 2.688 -21.263 1.00 94.88 495 GLY A N 1
ATOM 3744 C CA . GLY A 1 495 ? 8.592 3.737 -20.259 1.00 94.88 495 GLY A CA 1
ATOM 3745 C C . GLY A 1 495 ? 9.891 4.532 -20.359 1.00 94.88 495 GLY A C 1
ATOM 3746 O O . GLY A 1 495 ? 10.868 4.103 -20.972 1.00 94.88 495 GLY A O 1
ATOM 3747 N N . LYS A 1 496 ? 9.893 5.725 -19.752 1.00 94.56 496 LYS A N 1
ATOM 3748 C CA . LYS A 1 496 ? 10.970 6.724 -19.891 1.00 94.56 496 LYS A CA 1
ATOM 3749 C C . LYS A 1 496 ? 11.315 7.032 -21.356 1.00 94.56 496 LYS A C 1
ATOM 3751 O O . LYS A 1 496 ? 12.460 7.330 -21.696 1.00 94.56 496 LYS A O 1
ATOM 3756 N N . ALA A 1 497 ? 10.324 6.968 -22.246 1.00 95.12 497 ALA A N 1
ATOM 3757 C CA . ALA A 1 497 ? 10.544 7.174 -23.674 1.00 95.12 497 ALA A CA 1
ATOM 3758 C C . ALA A 1 497 ? 11.058 8.583 -24.019 1.00 95.12 497 ALA A C 1
ATOM 3760 O O . ALA A 1 497 ? 11.603 8.791 -25.098 1.00 95.12 497 ALA A O 1
ATOM 3761 N N . ASP A 1 498 ? 10.955 9.551 -23.104 1.00 93.19 498 ASP A N 1
ATOM 3762 C CA . ASP A 1 498 ? 11.566 10.875 -23.243 1.00 93.19 498 ASP A CA 1
ATOM 3763 C C . ASP A 1 498 ? 13.095 10.827 -23.404 1.00 93.19 498 ASP A C 1
ATOM 3765 O O . ASP A 1 498 ? 13.672 11.740 -24.007 1.00 93.19 498 ASP A O 1
ATOM 3769 N N . LEU A 1 499 ? 13.753 9.756 -22.947 1.00 93.50 499 LEU A N 1
ATOM 3770 C CA . LEU A 1 499 ? 15.169 9.492 -23.219 1.00 93.50 499 LEU A CA 1
ATOM 3771 C C . LEU A 1 499 ? 15.434 9.250 -24.714 1.00 93.50 499 LEU A C 1
ATOM 3773 O O . LEU A 1 499 ? 16.490 9.621 -25.215 1.00 93.50 499 LEU A O 1
ATOM 3777 N N . LEU A 1 500 ? 14.438 8.724 -25.428 1.00 94.19 500 LEU A N 1
ATOM 3778 C CA . LEU A 1 500 ? 14.471 8.349 -26.844 1.00 94.19 500 LEU A CA 1
ATOM 3779 C C . LEU A 1 500 ? 13.762 9.381 -27.738 1.00 94.19 500 LEU A C 1
ATOM 3781 O O . LEU A 1 500 ? 13.437 9.111 -28.891 1.00 94.19 500 LEU A O 1
ATOM 3785 N N . ARG A 1 501 ? 13.505 10.595 -27.231 1.00 92.31 501 ARG A N 1
ATOM 3786 C CA . ARG A 1 501 ? 12.733 11.653 -27.925 1.00 92.31 501 ARG A CA 1
ATOM 3787 C C . ARG A 1 501 ? 13.327 12.150 -29.251 1.00 92.31 501 ARG A C 1
ATOM 3789 O O . ARG A 1 501 ? 12.704 12.977 -29.914 1.00 92.31 501 ARG A O 1
ATOM 3796 N N . PHE A 1 502 ? 14.528 11.698 -29.604 1.00 93.88 502 PHE A N 1
ATOM 3797 C CA . PHE A 1 502 ? 15.218 12.015 -30.855 1.00 93.88 502 PHE A CA 1
ATOM 3798 C C . PHE A 1 502 ? 15.364 10.804 -31.785 1.00 93.88 502 PHE A C 1
ATOM 3800 O O . PHE A 1 502 ? 15.963 10.933 -32.847 1.00 93.88 502 PHE A O 1
ATOM 3807 N N . GLU A 1 503 ? 14.832 9.645 -31.399 1.00 95.50 503 GLU A N 1
ATOM 3808 C CA . GLU A 1 503 ? 14.926 8.406 -32.165 1.00 95.50 503 GLU A CA 1
ATOM 3809 C C . GLU A 1 503 ? 13.570 8.081 -32.788 1.00 95.50 503 GLU A C 1
ATOM 3811 O O . GLU A 1 503 ? 12.565 7.956 -32.087 1.00 95.50 503 GLU A O 1
ATOM 3816 N N . ASP A 1 504 ? 13.522 7.935 -34.110 1.00 93.44 504 ASP A N 1
ATOM 3817 C CA . ASP A 1 504 ? 12.327 7.441 -34.789 1.00 93.44 504 ASP A CA 1
ATOM 3818 C C . ASP A 1 504 ? 12.253 5.901 -34.702 1.00 93.44 504 ASP A C 1
ATOM 3820 O O . ASP A 1 504 ? 13.287 5.226 -34.720 1.00 93.44 504 ASP A O 1
ATOM 3824 N N . PRO A 1 505 ? 11.043 5.322 -34.576 1.00 95.62 505 PRO A N 1
ATOM 3825 C CA . PRO A 1 505 ? 9.737 5.989 -34.634 1.00 95.62 505 PRO A CA 1
ATOM 3826 C C . PRO A 1 505 ? 9.258 6.586 -33.295 1.00 95.62 505 PRO A C 1
ATOM 3828 O O . PRO A 1 505 ? 8.224 7.254 -33.263 1.00 95.62 505 PRO A O 1
ATOM 3831 N N . ILE A 1 506 ? 9.983 6.389 -32.187 1.00 96.38 506 ILE A N 1
ATOM 3832 C CA . ILE A 1 506 ? 9.549 6.749 -30.820 1.00 96.38 506 ILE A CA 1
ATOM 3833 C C . ILE A 1 506 ? 9.252 8.246 -30.673 1.00 96.38 506 ILE A C 1
ATOM 3835 O O . ILE A 1 506 ? 8.228 8.639 -30.106 1.00 96.38 506 ILE A O 1
ATOM 3839 N N . ALA A 1 507 ? 10.108 9.092 -31.244 1.00 95.56 507 ALA A N 1
ATOM 3840 C CA . ALA A 1 507 ? 9.940 10.538 -31.256 1.00 95.56 507 ALA A CA 1
ATOM 3841 C C . ALA A 1 507 ? 8.622 10.969 -31.921 1.00 95.56 507 ALA A C 1
ATOM 3843 O O . ALA A 1 507 ? 7.992 11.931 -31.476 1.00 95.56 507 ALA A O 1
ATOM 3844 N N . SER A 1 508 ? 8.196 10.269 -32.978 1.00 94.81 508 SER A N 1
ATOM 3845 C CA . SER A 1 508 ? 6.937 10.550 -33.673 1.00 94.81 508 SER A CA 1
ATOM 3846 C C . SER A 1 508 ? 5.723 10.235 -32.799 1.00 94.81 508 SER A C 1
ATOM 3848 O O . SER A 1 508 ? 4.823 11.070 -32.692 1.00 94.81 508 SER A O 1
ATOM 3850 N N . TRP A 1 509 ? 5.744 9.100 -32.094 1.00 95.56 509 TRP A N 1
ATOM 3851 C CA . TRP A 1 509 ? 4.674 8.686 -31.192 1.00 95.56 509 TRP A CA 1
ATOM 3852 C C . TRP A 1 509 ? 4.547 9.628 -30.000 1.00 95.56 509 TRP A C 1
ATOM 3854 O O . TRP A 1 509 ? 3.444 10.075 -29.718 1.00 95.56 509 TRP A O 1
ATOM 3864 N N . LEU A 1 510 ? 5.654 10.055 -29.379 1.00 93.38 510 LEU A N 1
ATOM 3865 C CA . LEU A 1 510 ? 5.632 11.023 -28.269 1.00 93.38 510 LEU A CA 1
ATOM 3866 C C . LEU A 1 510 ? 5.002 12.383 -28.611 1.00 93.38 510 LEU A C 1
ATOM 3868 O O . LEU A 1 510 ? 4.611 13.113 -27.703 1.00 93.38 510 LEU A O 1
ATOM 3872 N N . ARG A 1 511 ? 4.921 12.751 -29.896 1.00 91.69 511 ARG A N 1
ATOM 3873 C CA . ARG A 1 511 ? 4.268 13.993 -30.347 1.00 91.69 511 ARG A CA 1
ATOM 3874 C C . ARG A 1 511 ? 2.772 13.827 -30.608 1.00 91.69 511 ARG A C 1
ATOM 3876 O O . ARG A 1 511 ? 2.078 14.830 -30.768 1.00 91.69 511 ARG A O 1
ATOM 3883 N N . GLN A 1 512 ? 2.279 12.596 -30.691 1.00 90.19 512 GLN A N 1
ATOM 3884 C CA . GLN A 1 512 ? 0.872 12.331 -30.958 1.00 90.19 512 GLN A CA 1
ATOM 3885 C C . GLN A 1 512 ? 0.008 12.533 -29.708 1.00 90.19 512 GLN A C 1
ATOM 3887 O O . GLN A 1 512 ? 0.467 12.270 -28.592 1.00 90.19 512 GLN A O 1
ATOM 3892 N N . PRO A 1 513 ? -1.261 12.950 -29.877 1.00 81.88 513 PRO A N 1
ATOM 3893 C CA . PRO A 1 513 ? -2.170 13.154 -28.758 1.00 81.88 513 PRO A CA 1
ATOM 3894 C C . PRO A 1 513 ? -2.403 11.863 -27.957 1.00 81.88 513 PRO A C 1
ATOM 3896 O O . PRO A 1 513 ? -2.476 10.767 -28.515 1.00 81.88 513 PRO A O 1
ATOM 3899 N N . ASP A 1 514 ? -2.528 12.023 -26.640 1.00 81.06 514 ASP A N 1
ATOM 3900 C CA . ASP A 1 514 ? -2.947 10.981 -25.694 1.00 81.06 514 ASP A CA 1
ATOM 3901 C C . ASP A 1 514 ? -4.480 10.825 -25.724 1.00 81.06 514 ASP A C 1
ATOM 3903 O O . ASP A 1 514 ? -5.194 11.788 -26.027 1.00 81.06 514 ASP A O 1
ATOM 3907 N N . ARG A 1 515 ? -4.983 9.654 -25.321 1.00 78.06 515 ARG A N 1
ATOM 3908 C CA . ARG A 1 515 ? -6.408 9.305 -25.149 1.00 78.06 515 ARG A CA 1
ATOM 3909 C C . ARG A 1 515 ? -7.223 9.151 -26.433 1.00 78.06 515 ARG A C 1
ATOM 3911 O O . ARG A 1 515 ? -8.381 9.565 -26.501 1.00 78.06 515 ARG A O 1
ATOM 3918 N N . VAL A 1 516 ? -6.634 8.534 -27.452 1.00 75.50 516 VAL A N 1
ATOM 3919 C CA . VAL A 1 516 ? -7.349 8.178 -28.685 1.00 75.50 516 VAL A CA 1
ATOM 3920 C C . VAL A 1 516 ? -7.544 6.666 -28.740 1.00 75.50 516 VAL A C 1
ATOM 3922 O O . VAL A 1 516 ? -6.571 5.919 -28.817 1.00 75.50 516 VAL A O 1
ATOM 3925 N N . LEU A 1 517 ? -8.802 6.220 -28.719 1.00 84.62 517 LEU A N 1
ATOM 3926 C CA . LEU A 1 517 ? -9.159 4.835 -29.021 1.00 84.62 517 LEU A CA 1
ATOM 3927 C C . LEU A 1 517 ? -9.234 4.667 -30.546 1.00 84.62 517 LEU A C 1
ATOM 3929 O O . LEU A 1 517 ? -10.295 4.817 -31.143 1.00 84.62 517 LEU A O 1
ATOM 3933 N N . ASP A 1 518 ? -8.090 4.397 -31.170 1.00 90.25 518 ASP A N 1
ATOM 3934 C CA . ASP A 1 518 ? -7.986 4.105 -32.603 1.00 90.25 518 ASP A CA 1
ATOM 3935 C C . ASP A 1 518 ? -7.258 2.764 -32.803 1.00 90.25 518 ASP A C 1
ATOM 3937 O O . ASP A 1 518 ? -6.057 2.677 -32.516 1.00 90.25 518 ASP A O 1
ATOM 3941 N N . PRO A 1 519 ? -7.950 1.714 -33.288 1.00 92.69 519 PRO A N 1
ATOM 3942 C CA . PRO A 1 519 ? -7.340 0.405 -33.486 1.00 92.69 519 PRO A CA 1
ATOM 3943 C C . PRO A 1 519 ? -6.231 0.407 -34.535 1.00 92.69 519 PRO A C 1
ATOM 3945 O O . PRO A 1 519 ? -5.233 -0.291 -34.354 1.00 92.69 519 PRO A O 1
ATOM 3948 N N . ASP A 1 520 ? -6.343 1.221 -35.584 1.00 93.69 520 ASP A N 1
ATOM 3949 C CA . ASP A 1 520 ? -5.335 1.261 -36.643 1.00 93.69 520 ASP A CA 1
ATOM 3950 C C . ASP A 1 520 ? -4.078 1.990 -36.148 1.00 93.69 520 ASP A C 1
ATOM 3952 O O . ASP A 1 520 ? -2.952 1.547 -36.388 1.00 93.69 520 ASP A O 1
ATOM 3956 N N . SER A 1 521 ? -4.246 3.076 -35.385 1.00 92.81 521 SER A N 1
ATOM 3957 C CA . SER A 1 521 ? -3.120 3.730 -34.713 1.00 92.81 521 SER A CA 1
ATOM 3958 C C . SER A 1 521 ? -2.467 2.838 -33.657 1.00 92.81 521 SER A C 1
ATOM 3960 O O . SER A 1 521 ? -1.240 2.801 -33.599 1.00 92.81 521 SER A O 1
ATOM 3962 N N . SER A 1 522 ? -3.246 2.114 -32.845 1.00 93.44 522 SER A N 1
ATOM 3963 C CA . SER A 1 522 ? -2.710 1.202 -31.823 1.00 93.44 522 SER A CA 1
ATOM 3964 C C . SER A 1 522 ? -1.903 0.061 -32.445 1.00 93.44 522 SER A C 1
ATOM 3966 O O . SER A 1 522 ? -0.865 -0.322 -31.903 1.00 93.44 522 SER A O 1
ATOM 3968 N N . LEU A 1 523 ? -2.356 -0.476 -33.582 1.00 95.06 523 LEU A N 1
ATOM 3969 C CA . LEU A 1 523 ? -1.641 -1.519 -34.313 1.00 95.06 523 LEU A CA 1
ATOM 3970 C C . LEU A 1 523 ? -0.326 -0.992 -34.900 1.00 95.06 523 LEU A C 1
ATOM 3972 O O . LEU A 1 523 ? 0.702 -1.656 -34.777 1.00 95.06 523 LEU A O 1
ATOM 3976 N N . ARG A 1 524 ? -0.335 0.213 -35.490 1.00 95.94 524 ARG A N 1
ATOM 3977 C CA . ARG A 1 524 ? 0.888 0.857 -36.001 1.00 95.94 524 ARG A CA 1
ATOM 3978 C C . ARG A 1 524 ? 1.896 1.140 -34.891 1.00 95.94 524 ARG A C 1
ATOM 3980 O O . ARG A 1 524 ? 3.057 0.793 -35.052 1.00 95.94 524 ARG A O 1
ATOM 3987 N N . GLU A 1 525 ? 1.454 1.705 -33.765 1.00 96.19 525 GLU A N 1
ATOM 3988 C CA . GLU A 1 525 ? 2.323 1.927 -32.599 1.00 96.19 525 GLU A CA 1
ATOM 3989 C C . GLU A 1 525 ? 2.915 0.601 -32.114 1.00 96.19 525 GLU A C 1
ATOM 3991 O O . GLU A 1 525 ? 4.115 0.510 -31.862 1.00 96.19 525 GLU A O 1
ATOM 3996 N N . SER A 1 526 ? 2.094 -0.455 -32.073 1.00 96.62 526 SER A N 1
ATOM 3997 C CA . SER A 1 526 ? 2.549 -1.782 -31.660 1.00 96.62 526 SER A CA 1
ATOM 3998 C C . SER A 1 526 ? 3.622 -2.353 -32.586 1.00 96.62 526 SER A C 1
ATOM 4000 O O . SER A 1 526 ? 4.650 -2.829 -32.107 1.00 96.62 526 SER A O 1
ATOM 4002 N N . ALA A 1 527 ? 3.413 -2.267 -33.901 1.00 96.38 527 ALA A N 1
ATOM 4003 C CA . ALA A 1 527 ? 4.371 -2.727 -34.902 1.00 96.38 527 ALA A CA 1
ATOM 4004 C C . ALA A 1 527 ? 5.692 -1.942 -34.840 1.00 96.38 527 ALA A C 1
ATOM 4006 O O . ALA A 1 527 ? 6.767 -2.542 -34.856 1.00 96.38 527 ALA A O 1
ATOM 4007 N N . ASP A 1 528 ? 5.609 -0.617 -34.713 1.00 97.31 528 ASP A N 1
ATOM 4008 C CA . ASP A 1 528 ? 6.762 0.277 -34.637 1.00 97.31 528 ASP A CA 1
ATOM 4009 C C . ASP A 1 528 ? 7.610 0.017 -33.387 1.00 97.31 528 ASP A C 1
ATOM 4011 O O . ASP A 1 528 ? 8.832 -0.118 -33.479 1.00 97.31 528 ASP A O 1
ATOM 4015 N N . VAL A 1 529 ? 6.978 -0.088 -32.212 1.00 96.25 529 VAL A N 1
ATOM 4016 C CA . VAL A 1 529 ? 7.687 -0.361 -30.952 1.00 96.25 529 VAL A CA 1
ATOM 4017 C C . VAL A 1 529 ? 8.260 -1.776 -30.948 1.00 96.25 529 VAL A C 1
ATOM 4019 O O . VAL A 1 529 ? 9.407 -1.961 -30.544 1.00 96.25 529 VAL A O 1
ATOM 4022 N N . TYR A 1 530 ? 7.517 -2.770 -31.445 1.00 95.38 530 TYR A N 1
ATOM 4023 C CA . TYR A 1 530 ? 8.022 -4.136 -31.573 1.00 95.38 530 TYR A CA 1
ATOM 4024 C C . TYR A 1 530 ? 9.276 -4.185 -32.456 1.00 95.38 530 TYR A C 1
ATOM 4026 O O . TYR A 1 530 ? 10.307 -4.707 -32.030 1.00 95.38 530 TYR A O 1
ATOM 4034 N N . ALA A 1 531 ? 9.231 -3.580 -33.648 1.00 95.00 531 ALA A N 1
ATOM 4035 C CA . ALA A 1 531 ? 10.379 -3.501 -34.549 1.00 95.00 531 ALA A CA 1
ATOM 4036 C C . ALA A 1 531 ? 11.559 -2.737 -33.922 1.00 95.00 531 ALA A C 1
ATOM 4038 O O . ALA A 1 531 ? 12.712 -3.148 -34.063 1.00 95.00 531 ALA A O 1
ATOM 4039 N N . TYR A 1 532 ? 11.283 -1.658 -33.186 1.00 94.94 532 TYR A N 1
ATOM 4040 C CA . TYR A 1 532 ? 12.301 -0.875 -32.486 1.00 94.94 532 TYR A CA 1
ATOM 4041 C C . TYR A 1 532 ? 13.032 -1.677 -31.396 1.00 94.94 532 TYR A C 1
ATOM 4043 O O . TYR A 1 532 ? 14.254 -1.546 -31.259 1.00 94.94 532 TYR A O 1
ATOM 4051 N N . LEU A 1 533 ? 12.303 -2.505 -30.637 1.00 92.00 533 LEU A N 1
ATOM 4052 C CA . LEU A 1 533 ? 12.860 -3.405 -29.620 1.00 92.00 533 LEU A CA 1
ATOM 4053 C C . LEU A 1 533 ? 13.655 -4.554 -30.257 1.00 92.00 533 LEU A C 1
ATOM 4055 O O . LEU A 1 533 ? 14.762 -4.854 -29.813 1.00 92.00 533 LEU A O 1
ATOM 4059 N N . GLN A 1 534 ? 13.132 -5.145 -31.333 1.00 90.19 534 GLN A N 1
ATOM 4060 C CA . GLN A 1 534 ? 13.804 -6.193 -32.109 1.00 90.19 534 GLN A CA 1
ATOM 4061 C C . GLN A 1 534 ? 15.147 -5.718 -32.677 1.00 90.19 534 GLN A C 1
ATOM 4063 O O . GLN A 1 534 ? 16.166 -6.384 -32.516 1.00 90.19 534 GLN A O 1
ATOM 4068 N N . ALA A 1 535 ? 15.187 -4.514 -33.256 1.00 90.69 535 ALA A N 1
ATOM 4069 C CA . ALA A 1 535 ? 16.415 -3.917 -33.786 1.00 90.69 535 ALA A CA 1
ATOM 4070 C C . ALA A 1 535 ? 17.501 -3.666 -32.718 1.00 90.69 535 ALA A C 1
ATOM 4072 O O . ALA A 1 535 ? 18.647 -3.392 -33.065 1.00 90.69 535 ALA A O 1
ATOM 4073 N N . ARG A 1 536 ? 17.150 -3.741 -31.427 1.00 89.25 536 ARG A N 1
ATOM 4074 C CA . ARG A 1 536 ? 18.056 -3.581 -30.278 1.00 89.25 536 ARG A CA 1
ATOM 4075 C C . ARG A 1 536 ? 18.287 -4.885 -29.515 1.00 89.25 536 ARG A C 1
ATOM 4077 O O . ARG A 1 536 ? 18.776 -4.832 -28.392 1.00 89.25 536 ARG A O 1
ATOM 4084 N N . HIS A 1 537 ? 17.925 -6.028 -30.103 1.00 84.44 537 HIS A N 1
ATOM 4085 C CA . HIS A 1 537 ? 18.058 -7.352 -29.487 1.00 84.44 537 HIS A CA 1
ATOM 4086 C C . HIS A 1 537 ? 17.351 -7.462 -28.122 1.00 84.44 537 HIS A C 1
ATOM 4088 O O . HIS A 1 537 ? 17.762 -8.217 -27.247 1.00 84.44 537 HIS A O 1
ATOM 4094 N N . ALA A 1 538 ? 16.262 -6.707 -27.926 1.00 85.62 538 ALA A N 1
ATOM 4095 C CA . ALA A 1 538 ? 15.464 -6.718 -26.698 1.00 85.62 538 ALA A CA 1
ATOM 4096 C C . ALA A 1 538 ? 14.321 -7.752 -26.769 1.00 85.62 538 ALA A C 1
ATOM 4098 O O . ALA A 1 538 ? 13.185 -7.491 -26.364 1.00 85.62 538 ALA A O 1
ATOM 4099 N N . ASP A 1 539 ? 14.605 -8.939 -27.313 1.00 82.81 539 ASP A N 1
ATOM 4100 C CA . ASP A 1 539 ? 13.626 -9.997 -27.583 1.00 82.81 539 ASP A CA 1
ATOM 4101 C C . ASP A 1 539 ? 12.845 -10.435 -26.342 1.00 82.81 539 ASP A C 1
ATOM 4103 O O . ASP A 1 539 ? 11.629 -10.659 -26.410 1.00 82.81 539 ASP A O 1
ATOM 4107 N N . ALA A 1 540 ? 13.528 -10.519 -25.199 1.00 82.31 540 ALA A N 1
ATOM 4108 C CA . ALA A 1 540 ? 12.945 -10.912 -23.922 1.00 82.31 540 ALA A CA 1
ATOM 4109 C C . ALA A 1 540 ? 11.778 -9.999 -23.503 1.00 82.31 540 ALA A C 1
ATOM 4111 O O . ALA A 1 540 ? 10.783 -10.465 -22.949 1.00 82.31 540 ALA A O 1
ATOM 4112 N N . TRP A 1 541 ? 11.845 -8.709 -23.836 1.00 86.56 541 TRP A N 1
ATOM 4113 C CA . TRP A 1 541 ? 10.817 -7.724 -23.486 1.00 86.56 541 TRP A CA 1
ATOM 4114 C C . TRP A 1 541 ? 9.586 -7.791 -24.391 1.00 86.56 541 TRP A C 1
ATOM 4116 O O . TRP A 1 541 ? 8.518 -7.302 -24.031 1.00 86.56 541 TRP A O 1
ATOM 4126 N N . THR A 1 542 ? 9.708 -8.449 -25.545 1.00 89.88 542 THR A N 1
ATOM 4127 C CA . THR A 1 542 ? 8.589 -8.682 -26.468 1.00 89.88 542 THR A CA 1
ATOM 4128 C C . THR A 1 542 ? 7.821 -9.970 -26.172 1.00 89.88 542 THR A C 1
ATOM 4130 O O . THR A 1 542 ? 6.826 -10.272 -26.827 1.00 89.88 542 THR A O 1
ATOM 4133 N N . ARG A 1 543 ? 8.267 -10.755 -25.186 1.00 90.31 543 ARG A N 1
ATOM 4134 C CA . ARG A 1 543 ? 7.682 -12.055 -24.845 1.00 90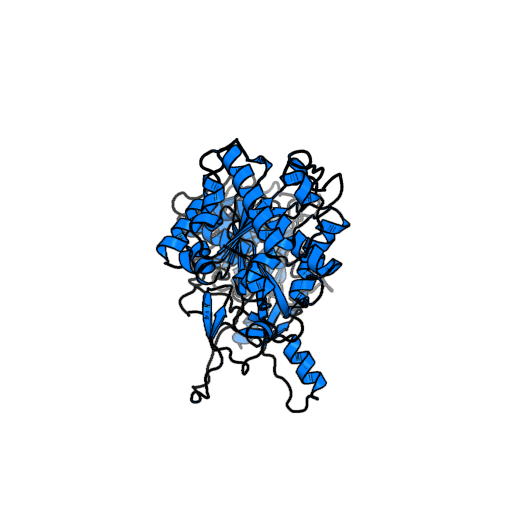.31 543 ARG A CA 1
ATOM 4135 C C . ARG A 1 543 ? 6.178 -11.995 -24.507 1.00 90.31 543 ARG A C 1
ATOM 4137 O O . ARG A 1 543 ? 5.452 -12.785 -25.110 1.00 90.31 543 ARG A O 1
ATOM 4144 N N . PRO A 1 544 ? 5.664 -11.041 -23.694 1.00 91.25 544 PRO A N 1
ATOM 4145 C CA . PRO A 1 544 ? 4.227 -10.973 -23.403 1.00 91.25 544 PRO A CA 1
ATOM 4146 C C . PRO A 1 544 ? 3.362 -10.792 -24.658 1.00 91.25 544 PRO A C 1
ATOM 4148 O O . PRO A 1 544 ? 2.256 -11.314 -24.724 1.00 91.25 544 PRO A O 1
ATOM 4151 N N . TYR A 1 545 ? 3.882 -10.119 -25.688 1.00 92.25 545 TYR A N 1
ATOM 4152 C CA . TYR A 1 545 ? 3.165 -9.915 -26.948 1.00 92.25 545 TYR A CA 1
ATOM 4153 C C . TYR A 1 545 ? 2.969 -11.205 -27.752 1.00 92.25 545 TYR A C 1
ATOM 4155 O O . TYR A 1 545 ? 2.026 -11.311 -28.526 1.00 92.25 545 TYR A O 1
ATOM 4163 N N . ARG A 1 546 ? 3.856 -12.189 -27.574 1.00 89.25 546 ARG A N 1
ATOM 4164 C CA . ARG A 1 546 ? 3.782 -13.484 -28.263 1.00 89.25 546 ARG A CA 1
ATOM 4165 C C . ARG A 1 546 ? 2.961 -14.520 -27.501 1.00 89.25 546 ARG A C 1
ATOM 4167 O O . ARG A 1 546 ? 2.487 -15.470 -28.113 1.00 89.25 546 ARG A O 1
ATOM 4174 N N . GLU A 1 547 ? 2.863 -14.375 -26.183 1.00 90.56 547 GLU A N 1
ATOM 4175 C CA . GLU A 1 547 ? 2.361 -15.427 -25.293 1.00 90.56 547 GLU A CA 1
ATOM 4176 C C . GLU A 1 547 ? 0.985 -15.126 -24.685 1.00 90.56 547 GLU A C 1
ATOM 4178 O O . GLU A 1 547 ? 0.230 -16.058 -24.416 1.00 90.56 547 GLU A O 1
ATOM 4183 N N . CYS A 1 548 ? 0.642 -13.852 -24.476 1.00 91.06 548 CYS A N 1
ATOM 4184 C CA . CYS A 1 548 ? -0.657 -13.459 -23.929 1.00 91.06 548 CYS A CA 1
ATOM 4185 C C . CYS A 1 548 ? -1.755 -13.465 -25.003 1.00 91.06 548 CYS A C 1
ATOM 4187 O O . CYS A 1 548 ? -1.487 -13.347 -26.196 1.00 91.06 548 CYS A O 1
ATOM 4189 N N . ARG A 1 549 ? -3.020 -13.535 -24.567 1.00 89.50 549 ARG A N 1
ATOM 4190 C CA . ARG A 1 549 ? -4.194 -13.626 -25.453 1.00 89.50 549 ARG A CA 1
ATOM 4191 C C . ARG A 1 549 ? -4.328 -12.462 -26.427 1.00 89.50 549 ARG A C 1
ATOM 4193 O O . ARG A 1 549 ? -4.734 -12.659 -27.566 1.00 89.50 549 ARG A O 1
ATOM 4200 N N . ARG A 1 550 ? -4.137 -11.256 -25.897 1.00 94.38 550 ARG A N 1
ATOM 4201 C CA . ARG A 1 550 ? -4.231 -9.980 -26.599 1.00 94.38 550 ARG A CA 1
ATOM 4202 C C . ARG A 1 550 ? -3.165 -9.066 -26.045 1.00 94.38 550 ARG A C 1
ATOM 4204 O O . ARG A 1 550 ? -3.053 -8.933 -24.823 1.00 94.38 550 ARG A O 1
ATOM 4211 N N . ALA A 1 551 ? -2.410 -8.433 -26.930 1.00 96.19 551 ALA A N 1
ATOM 4212 C CA . ALA A 1 551 ? -1.328 -7.553 -26.529 1.00 96.19 551 ALA A CA 1
ATOM 4213 C C . ALA A 1 551 ? -1.223 -6.298 -27.397 1.00 96.19 551 ALA A C 1
ATOM 4215 O O . ALA A 1 551 ? -1.506 -6.328 -28.596 1.00 96.19 551 ALA A O 1
ATOM 4216 N N . THR A 1 552 ? -0.760 -5.207 -26.791 1.00 97.38 552 THR A N 1
ATOM 4217 C CA . THR A 1 552 ? -0.378 -3.965 -27.479 1.00 97.38 552 THR A CA 1
ATOM 4218 C C . THR A 1 552 ? 0.963 -3.452 -26.962 1.00 97.38 552 THR A C 1
ATOM 4220 O O . THR A 1 552 ? 1.328 -3.724 -25.817 1.00 97.38 552 THR A O 1
ATOM 4223 N N . PHE A 1 553 ? 1.691 -2.684 -27.780 1.00 97.31 553 PHE A N 1
ATOM 4224 C CA . PHE A 1 553 ? 2.787 -1.845 -27.288 1.00 97.31 553 PHE A CA 1
ATOM 4225 C C . PHE A 1 553 ? 2.417 -0.368 -27.327 1.00 97.31 553 PHE A C 1
ATOM 4227 O O . PHE A 1 553 ? 1.705 0.087 -28.221 1.00 97.31 553 PHE A O 1
ATOM 4234 N N . HIS A 1 554 ? 2.968 0.382 -26.376 1.00 97.31 554 HIS A N 1
ATOM 4235 C CA . HIS A 1 554 ? 2.781 1.819 -26.267 1.00 97.31 554 HIS A CA 1
ATOM 4236 C C . HIS A 1 554 ? 4.063 2.533 -25.859 1.00 97.31 554 HIS A C 1
ATOM 4238 O O . HIS A 1 554 ? 4.871 2.019 -25.083 1.00 97.31 554 HIS A O 1
ATOM 4244 N N . VAL A 1 555 ? 4.207 3.761 -26.342 1.00 97.12 555 VAL A N 1
ATOM 4245 C CA . VAL A 1 555 ? 5.254 4.689 -25.922 1.00 97.12 555 VAL A CA 1
ATOM 4246 C C . VAL A 1 555 ? 4.694 5.614 -24.849 1.00 97.12 555 VAL A C 1
ATOM 4248 O O . VAL A 1 555 ? 3.692 6.285 -25.089 1.00 97.12 555 VAL A O 1
ATOM 4251 N N . ALA A 1 556 ? 5.353 5.700 -23.689 1.00 96.88 556 ALA A N 1
ATOM 4252 C CA . ALA A 1 556 ? 4.935 6.617 -22.631 1.00 96.88 556 ALA A CA 1
ATOM 4253 C C . ALA A 1 556 ? 6.114 7.205 -21.845 1.00 96.88 556 ALA A C 1
ATOM 4255 O O . ALA A 1 556 ? 7.174 6.598 -21.674 1.00 96.88 556 ALA A O 1
ATOM 4256 N N . SER A 1 557 ? 5.902 8.399 -21.293 1.00 95.50 557 SER A N 1
ATOM 4257 C CA . SER A 1 557 ? 6.782 8.969 -20.274 1.00 95.50 557 SER A CA 1
ATOM 4258 C C . SER A 1 557 ? 5.952 9.470 -19.102 1.00 95.50 557 SER A C 1
ATOM 4260 O O . SER A 1 557 ? 5.076 10.317 -19.265 1.00 95.50 557 SER A O 1
ATOM 4262 N N . ALA A 1 558 ? 6.229 8.935 -17.913 1.00 93.69 558 ALA A N 1
ATOM 4263 C CA . ALA A 1 558 ? 5.504 9.287 -16.699 1.00 93.69 558 ALA A CA 1
ATOM 4264 C C . ALA A 1 558 ? 5.843 10.705 -16.222 1.00 93.69 558 ALA A C 1
ATOM 4266 O O . ALA A 1 558 ? 4.937 11.479 -15.924 1.00 93.69 558 ALA A O 1
ATOM 4267 N N . ALA A 1 559 ? 7.133 11.051 -16.184 1.00 88.50 559 ALA A N 1
ATOM 4268 C CA . ALA A 1 559 ? 7.614 12.333 -15.675 1.00 88.50 559 ALA A CA 1
ATOM 4269 C C . ALA A 1 559 ? 8.033 13.321 -16.777 1.00 88.50 559 ALA A C 1
ATOM 4271 O O . ALA A 1 559 ? 8.112 14.517 -16.516 1.00 88.50 559 ALA A O 1
ATOM 4272 N N . GLY A 1 560 ? 8.315 12.864 -18.002 1.00 83.81 560 GLY A N 1
ATOM 4273 C CA . GLY A 1 560 ? 8.847 13.712 -19.079 1.00 83.81 560 GLY A CA 1
ATOM 4274 C C . GLY A 1 560 ? 10.303 14.164 -18.872 1.00 83.81 560 GLY A C 1
ATOM 4275 O O . GLY A 1 560 ? 10.820 14.955 -19.665 1.00 83.81 560 GLY A O 1
ATOM 4276 N N . SER A 1 561 ? 10.953 13.697 -17.803 1.00 77.25 561 SER A N 1
ATOM 4277 C CA . SER A 1 561 ? 12.364 13.907 -17.486 1.00 77.25 561 SER A CA 1
ATOM 4278 C C . SER A 1 561 ? 12.838 12.852 -16.483 1.00 77.25 561 SER A C 1
ATOM 4280 O O . SER A 1 561 ? 12.088 12.482 -15.585 1.00 77.25 561 SER A O 1
ATOM 4282 N N . ASP A 1 562 ? 14.100 12.433 -16.587 1.00 78.62 562 ASP A N 1
ATOM 4283 C CA . ASP A 1 562 ? 14.760 11.559 -15.599 1.00 78.62 562 ASP A CA 1
ATOM 4284 C C . ASP A 1 562 ? 15.703 12.339 -14.653 1.00 78.62 562 ASP A C 1
ATOM 4286 O O . ASP A 1 562 ? 16.422 11.758 -13.845 1.00 78.62 562 ASP A O 1
ATOM 4290 N N . THR A 1 563 ? 15.756 13.675 -14.758 1.00 78.25 563 THR A N 1
ATOM 4291 C CA . THR A 1 563 ? 16.675 14.500 -13.956 1.00 78.25 563 THR A CA 1
ATOM 4292 C C . THR A 1 563 ? 16.058 14.844 -12.605 1.00 78.25 563 THR A C 1
ATOM 4294 O O . THR A 1 563 ? 15.153 15.679 -12.526 1.00 78.25 563 THR A O 1
ATOM 4297 N N . VAL A 1 564 ? 16.600 14.243 -11.547 1.00 83.50 564 VAL A N 1
ATOM 4298 C CA . VAL A 1 564 ? 16.159 14.431 -10.161 1.00 83.50 564 VAL A CA 1
ATOM 4299 C C . VAL A 1 564 ? 17.256 15.108 -9.335 1.00 83.50 564 VAL A C 1
ATOM 4301 O O . VAL A 1 564 ? 18.410 14.690 -9.379 1.00 83.50 564 VAL A O 1
ATOM 4304 N N . ALA A 1 565 ? 16.886 16.122 -8.553 1.00 83.31 565 ALA A N 1
ATOM 4305 C CA . ALA A 1 565 ? 17.710 16.727 -7.506 1.00 83.31 565 ALA A CA 1
ATOM 4306 C C . ALA A 1 565 ? 16.868 16.853 -6.231 1.00 83.31 565 ALA A C 1
ATOM 4308 O O . ALA A 1 565 ? 15.706 17.243 -6.314 1.00 83.31 565 ALA A O 1
ATOM 4309 N N . ASP A 1 566 ? 17.411 16.465 -5.074 1.00 84.62 566 ASP A N 1
ATOM 4310 C CA . ASP A 1 566 ? 16.720 16.523 -3.773 1.00 84.62 566 ASP A CA 1
ATOM 4311 C C . ASP A 1 566 ? 15.290 15.946 -3.808 1.00 84.62 566 ASP A C 1
ATOM 4313 O O . ASP A 1 566 ? 14.320 16.571 -3.380 1.00 84.62 566 ASP A O 1
ATOM 4317 N N . LYS A 1 567 ? 15.148 14.739 -4.383 1.00 86.12 567 LYS A N 1
ATOM 4318 C CA . LYS A 1 567 ? 13.860 14.046 -4.601 1.00 86.12 567 LYS A CA 1
ATOM 4319 C C . LYS A 1 567 ? 12.831 14.856 -5.412 1.00 86.12 567 LYS A C 1
ATOM 4321 O O . LYS A 1 567 ? 11.632 14.635 -5.270 1.00 86.12 567 LYS A O 1
ATOM 4326 N N . THR A 1 568 ? 13.278 15.756 -6.283 1.00 87.69 568 THR A N 1
ATOM 4327 C CA . THR A 1 568 ? 12.415 16.601 -7.120 1.00 87.69 568 THR A CA 1
ATOM 4328 C C . THR A 1 568 ? 12.856 16.545 -8.584 1.00 87.69 568 THR A C 1
ATOM 4330 O O . THR A 1 568 ? 14.048 16.615 -8.884 1.00 87.69 568 THR A O 1
ATOM 4333 N N . PHE A 1 569 ? 11.911 16.430 -9.519 1.00 87.25 569 PHE A N 1
ATOM 4334 C CA . PHE A 1 569 ? 12.166 16.502 -10.957 1.00 87.25 569 PHE A CA 1
ATOM 4335 C C . PHE A 1 569 ? 12.491 17.941 -11.365 1.00 87.25 569 PHE A C 1
ATOM 4337 O O . PHE A 1 569 ? 11.629 18.818 -11.363 1.00 87.25 569 PHE A O 1
ATOM 4344 N N . VAL A 1 570 ? 13.738 18.184 -11.775 1.00 87.12 570 VAL A N 1
ATOM 4345 C CA . VAL A 1 570 ? 14.276 19.539 -12.009 1.00 87.12 570 VAL A CA 1
ATOM 4346 C C . VAL A 1 570 ? 13.526 20.291 -13.113 1.00 87.12 570 VAL A C 1
ATOM 4348 O O . VAL A 1 570 ? 13.395 21.511 -13.074 1.00 87.12 570 VAL A O 1
ATOM 4351 N N . ARG A 1 571 ? 13.029 19.572 -14.123 1.00 85.50 571 ARG A N 1
ATOM 4352 C CA . ARG A 1 571 ? 12.302 20.152 -15.269 1.00 85.50 571 ARG A CA 1
ATOM 4353 C C . ARG A 1 571 ? 10.785 20.167 -15.079 1.00 85.50 571 ARG A C 1
ATOM 4355 O O . ARG A 1 571 ? 10.051 20.509 -16.011 1.00 85.50 571 ARG A O 1
ATOM 4362 N N . GLY A 1 572 ? 10.342 19.805 -13.881 1.00 89.19 572 GLY A N 1
ATOM 4363 C CA . GLY A 1 572 ? 8.959 19.520 -13.571 1.00 89.19 572 GLY A CA 1
ATOM 4364 C C . GLY A 1 572 ? 8.459 18.225 -14.200 1.00 89.19 572 GLY A C 1
ATOM 4365 O O . GLY A 1 572 ? 9.117 17.614 -15.046 1.00 89.19 572 GLY A O 1
ATOM 4366 N N . VAL A 1 573 ? 7.265 17.825 -13.778 1.00 92.00 573 VAL A N 1
ATOM 4367 C CA . VAL A 1 573 ? 6.600 16.607 -14.240 1.00 92.00 573 VAL A CA 1
ATOM 4368 C C . VAL A 1 573 ? 5.670 16.917 -15.416 1.00 92.00 573 VAL A C 1
ATOM 4370 O O . VAL A 1 573 ? 4.773 17.756 -15.329 1.00 92.00 573 VAL A O 1
ATOM 4373 N N . ARG A 1 574 ? 5.894 16.242 -16.549 1.00 91.56 574 ARG A N 1
ATOM 4374 C CA . ARG A 1 574 ? 5.111 16.365 -17.790 1.00 91.56 574 ARG A CA 1
ATOM 4375 C C . ARG A 1 574 ? 4.781 14.980 -18.355 1.00 91.56 574 ARG A C 1
ATOM 4377 O O . ARG A 1 574 ? 5.503 14.501 -19.232 1.00 91.56 574 ARG A O 1
ATOM 4384 N N . PRO A 1 575 ? 3.709 14.333 -17.865 1.00 93.94 575 PRO A N 1
ATOM 4385 C CA . PRO A 1 575 ? 3.292 13.037 -18.374 1.00 93.94 575 PRO A CA 1
ATOM 4386 C C . PRO A 1 575 ? 2.930 13.117 -19.857 1.00 93.94 575 PRO A C 1
ATOM 4388 O O . PRO A 1 575 ? 2.306 14.082 -20.300 1.00 93.94 575 PRO A O 1
ATOM 4391 N N . CYS A 1 576 ? 3.306 12.095 -20.620 1.00 93.62 576 CYS A N 1
ATOM 4392 C CA . CYS A 1 576 ? 3.004 11.984 -22.040 1.00 93.62 576 CYS A CA 1
ATOM 4393 C C . CYS A 1 576 ? 2.559 10.559 -22.372 1.00 93.62 576 CYS A C 1
ATOM 4395 O O . CYS A 1 576 ? 3.281 9.605 -22.066 1.00 93.62 576 CYS A O 1
ATOM 4397 N N . ARG A 1 577 ? 1.387 10.434 -23.013 1.00 93.94 577 ARG A N 1
ATOM 4398 C CA . ARG A 1 577 ? 0.819 9.168 -23.518 1.00 93.94 577 ARG A CA 1
ATOM 4399 C C . ARG A 1 577 ? 0.641 8.078 -22.463 1.00 93.94 577 ARG A C 1
ATOM 4401 O O . ARG A 1 577 ? 0.690 6.888 -22.762 1.00 93.94 577 ARG A O 1
ATOM 4408 N N . VAL A 1 578 ? 0.434 8.478 -21.213 1.00 95.19 578 VAL A N 1
ATOM 4409 C CA . VAL A 1 578 ? 0.307 7.531 -20.100 1.00 95.19 578 VAL A CA 1
ATOM 4410 C C . VAL A 1 578 ? -1.066 6.866 -20.068 1.00 95.19 578 VAL A C 1
ATOM 4412 O O . VAL A 1 578 ? -1.179 5.792 -19.495 1.00 95.19 578 VAL A O 1
ATOM 4415 N N . LEU A 1 579 ? -2.099 7.440 -20.702 1.00 94.94 579 LEU A N 1
ATOM 4416 C CA . LEU A 1 579 ? -3.454 6.872 -20.681 1.00 94.94 579 LEU A CA 1
ATOM 4417 C C . LEU A 1 579 ? -3.733 5.879 -21.808 1.00 94.94 579 LEU A C 1
ATOM 4419 O O . LEU A 1 579 ? -4.529 4.962 -21.609 1.00 94.94 579 LEU A O 1
ATOM 4423 N N . ASN A 1 580 ? -3.069 6.008 -22.958 1.00 94.38 580 ASN A N 1
ATOM 4424 C CA . ASN A 1 580 ? -3.194 5.060 -24.071 1.00 94.38 580 ASN A CA 1
ATOM 4425 C C . ASN A 1 580 ? -3.057 3.574 -23.661 1.00 94.38 580 ASN A C 1
ATOM 4427 O O . ASN A 1 580 ? -3.944 2.801 -24.028 1.00 94.38 580 ASN A O 1
ATOM 4431 N N . PRO A 1 581 ? -2.047 3.161 -22.864 1.00 95.94 581 PRO A N 1
ATOM 4432 C CA . PRO A 1 581 ? -1.935 1.776 -22.401 1.00 95.94 581 PRO A CA 1
ATOM 4433 C C . PRO A 1 581 ? -3.142 1.307 -21.584 1.00 95.94 581 PRO A C 1
ATOM 4435 O O . PRO A 1 581 ? -3.622 0.191 -21.765 1.00 95.94 581 PRO A O 1
ATOM 4438 N N . LEU A 1 582 ? -3.658 2.166 -20.699 1.00 95.56 582 LEU A N 1
ATOM 4439 C CA . LEU A 1 582 ? -4.807 1.846 -19.854 1.00 95.56 582 LEU A CA 1
ATOM 4440 C C . LEU A 1 582 ? -6.089 1.715 -20.688 1.00 95.56 582 LEU A C 1
ATOM 4442 O O . LEU A 1 582 ? -6.864 0.781 -20.492 1.00 95.56 582 LEU A O 1
ATOM 4446 N N . ILE A 1 583 ? -6.298 2.621 -21.647 1.00 94.44 583 ILE A N 1
ATOM 4447 C CA . ILE A 1 583 ? -7.439 2.586 -22.574 1.00 94.44 583 ILE A CA 1
ATOM 4448 C C . ILE A 1 583 ? -7.396 1.325 -23.439 1.00 94.44 583 ILE A C 1
ATOM 4450 O O . ILE A 1 583 ? -8.416 0.648 -23.578 1.00 94.44 583 ILE A O 1
ATOM 4454 N N . ALA A 1 584 ? -6.224 0.974 -23.973 1.00 95.25 584 ALA A N 1
ATOM 4455 C CA . ALA A 1 584 ? -6.056 -0.240 -24.759 1.00 95.25 584 ALA A CA 1
ATOM 4456 C C . ALA A 1 584 ? -6.346 -1.495 -23.927 1.00 95.25 584 ALA A C 1
ATOM 4458 O O . ALA A 1 584 ? -7.067 -2.385 -24.380 1.00 95.25 584 ALA A O 1
ATOM 4459 N N . LEU A 1 585 ? -5.861 -1.543 -22.683 1.00 95.81 585 LEU A N 1
ATOM 4460 C CA . LEU A 1 585 ? -6.119 -2.664 -21.785 1.00 95.81 585 LEU A CA 1
ATOM 4461 C C . LEU A 1 585 ? -7.613 -2.810 -21.474 1.00 95.81 585 LEU A C 1
ATOM 4463 O O . LEU A 1 585 ? -8.148 -3.907 -21.596 1.00 95.81 585 LEU A O 1
ATOM 4467 N N . MET A 1 586 ? -8.308 -1.707 -21.178 1.00 95.38 586 MET A N 1
ATOM 4468 C CA . MET A 1 586 ? -9.763 -1.701 -20.978 1.00 95.38 586 MET A CA 1
ATOM 4469 C C . MET A 1 586 ? -10.547 -2.158 -22.214 1.00 95.38 586 MET A C 1
ATOM 4471 O O . MET A 1 586 ? -11.601 -2.780 -22.081 1.00 95.38 586 MET A O 1
ATOM 4475 N N . ALA A 1 587 ? -10.054 -1.867 -23.417 1.00 94.69 587 ALA A N 1
ATOM 4476 C CA . ALA A 1 587 ? -10.640 -2.371 -24.652 1.00 94.69 587 ALA A CA 1
ATOM 4477 C C . ALA A 1 587 ? -10.431 -3.888 -24.809 1.00 94.69 587 ALA A C 1
ATOM 4479 O O . ALA A 1 587 ? -11.378 -4.618 -25.109 1.00 94.69 587 ALA A O 1
ATOM 4480 N N . MET A 1 588 ? -9.221 -4.388 -24.534 1.00 95.62 588 MET A N 1
ATOM 4481 C CA . MET A 1 588 ? -8.898 -5.814 -24.651 1.00 95.62 588 MET A CA 1
ATOM 4482 C C . MET A 1 588 ? -9.655 -6.691 -23.643 1.00 95.62 588 MET A C 1
ATOM 4484 O O . MET A 1 588 ? -10.082 -7.787 -24.010 1.00 95.62 588 MET A O 1
ATOM 4488 N N . THR A 1 589 ? -9.884 -6.196 -22.421 1.00 94.38 589 THR A N 1
ATOM 4489 C CA . THR A 1 589 ? -10.615 -6.889 -21.337 1.00 94.38 589 THR A CA 1
ATOM 4490 C C . THR A 1 589 ? -12.136 -6.675 -21.378 1.00 94.38 589 THR A C 1
ATOM 4492 O O . THR A 1 589 ? -12.883 -7.200 -20.543 1.00 94.38 589 THR A O 1
ATOM 4495 N N . GLY A 1 590 ? -12.629 -5.912 -22.360 1.00 91.94 590 GLY A N 1
ATOM 4496 C CA . GLY A 1 590 ? -14.056 -5.675 -22.576 1.00 91.94 590 GLY A CA 1
ATOM 4497 C C . GLY A 1 590 ? -14.704 -4.740 -21.552 1.00 91.94 590 GLY A C 1
ATOM 4498 O O . GLY A 1 590 ? -15.919 -4.794 -21.354 1.00 91.94 590 GLY A O 1
ATOM 4499 N N . VAL A 1 591 ? -13.919 -3.911 -20.859 1.00 93.06 591 VAL A N 1
ATOM 4500 C CA . VAL A 1 591 ? -14.451 -2.758 -20.110 1.00 93.06 591 VAL A CA 1
ATOM 4501 C C . VAL A 1 591 ? -15.023 -1.729 -21.080 1.00 93.06 591 VAL A C 1
ATOM 4503 O O . VAL A 1 591 ? -16.092 -1.179 -20.829 1.00 93.06 591 VAL A O 1
ATOM 4506 N N . LEU A 1 592 ? -14.342 -1.520 -22.209 1.00 92.19 592 LEU A N 1
ATOM 4507 C CA . LEU A 1 592 ? -14.865 -0.774 -23.351 1.00 92.19 592 LEU A CA 1
ATOM 4508 C C . LEU A 1 592 ? -15.433 -1.756 -24.373 1.00 92.19 592 LEU A C 1
ATOM 4510 O O . LEU A 1 592 ? -14.830 -2.797 -24.640 1.00 92.19 592 LEU A O 1
ATOM 4514 N N . THR A 1 593 ? -16.601 -1.445 -24.935 1.00 90.75 593 THR A N 1
ATOM 4515 C CA . THR A 1 593 ? -17.370 -2.415 -25.734 1.00 90.75 593 THR A CA 1
ATOM 4516 C C . THR A 1 593 ? -17.722 -1.941 -27.137 1.00 90.75 593 THR A C 1
ATOM 4518 O O . THR A 1 593 ? -18.279 -2.738 -27.911 1.00 90.75 593 THR A O 1
ATOM 4521 N N . SER A 1 594 ? -17.371 -0.697 -27.478 1.00 89.62 594 SER A N 1
ATOM 4522 C CA . SER A 1 594 ? -17.485 -0.127 -28.822 1.00 89.62 594 SER A CA 1
ATOM 4523 C C . SER A 1 594 ? -16.866 -1.020 -29.908 1.00 89.62 594 SER A C 1
ATOM 4525 O O . SER A 1 594 ? -15.958 -1.817 -29.639 1.00 89.62 594 SER A O 1
ATOM 4527 N N . PRO A 1 595 ? -17.347 -0.916 -31.161 1.00 90.38 595 PRO A N 1
ATOM 4528 C CA . PRO A 1 595 ? -16.765 -1.636 -32.294 1.00 90.38 595 PRO A CA 1
ATOM 4529 C C . PRO A 1 595 ? -15.252 -1.424 -32.434 1.00 90.38 595 PRO A C 1
ATOM 4531 O O . PRO A 1 595 ? -14.523 -2.373 -32.720 1.00 90.38 595 PRO A O 1
ATOM 4534 N N . GLU A 1 596 ? -14.778 -0.205 -32.182 1.00 90.75 596 GLU A N 1
ATOM 4535 C CA . GLU A 1 596 ? -13.367 0.172 -32.204 1.00 90.75 596 GLU A CA 1
ATOM 4536 C C . GLU A 1 596 ? -12.587 -0.540 -31.092 1.00 90.75 596 GLU A C 1
ATOM 4538 O O . GLU A 1 596 ? -11.551 -1.142 -31.373 1.00 90.75 596 GLU A O 1
ATOM 4543 N N . ALA A 1 597 ? -13.113 -0.566 -29.859 1.00 91.56 597 ALA A N 1
ATOM 4544 C CA . ALA A 1 597 ? -12.485 -1.252 -28.727 1.00 91.56 597 ALA A CA 1
ATOM 4545 C C . ALA A 1 597 ? -12.257 -2.747 -28.998 1.00 91.56 597 ALA A C 1
ATOM 4547 O O . ALA A 1 597 ? -11.204 -3.294 -28.679 1.00 91.56 597 ALA A O 1
ATOM 4548 N N . ARG A 1 598 ? -13.212 -3.422 -29.649 1.00 92.19 598 ARG A N 1
ATOM 4549 C CA . ARG A 1 598 ? -13.113 -4.867 -29.933 1.00 92.19 598 ARG A CA 1
ATOM 4550 C C . ARG A 1 598 ? -11.975 -5.233 -30.885 1.00 92.19 598 ARG A C 1
ATOM 4552 O O . ARG A 1 598 ? -11.579 -6.402 -30.902 1.00 92.19 598 ARG A O 1
ATOM 4559 N N . ARG A 1 599 ? -11.501 -4.256 -31.666 1.00 94.50 599 ARG A N 1
ATOM 4560 C CA . ARG A 1 599 ? -10.392 -4.372 -32.622 1.00 94.50 599 ARG A CA 1
ATOM 4561 C C . ARG A 1 599 ? -9.026 -4.052 -31.999 1.00 94.50 599 ARG A C 1
ATOM 4563 O O . ARG A 1 599 ? -8.027 -4.172 -32.698 1.00 94.50 599 ARG A O 1
ATOM 4570 N N . ILE A 1 600 ? -8.975 -3.614 -30.738 1.00 94.62 600 ILE A N 1
ATOM 4571 C CA . ILE A 1 600 ? -7.720 -3.368 -30.021 1.00 94.62 600 ILE A CA 1
ATOM 4572 C C . ILE A 1 600 ? -7.138 -4.689 -29.515 1.00 94.62 600 ILE A C 1
ATOM 4574 O O . ILE A 1 600 ? -7.863 -5.537 -28.988 1.00 94.62 600 ILE A O 1
ATOM 4578 N N . GLY A 1 601 ? -5.814 -4.804 -29.618 1.00 86.44 601 GLY A N 1
ATOM 4579 C CA . GLY A 1 601 ? -5.073 -6.020 -29.306 1.00 86.44 601 GLY A CA 1
ATOM 4580 C C . GLY A 1 601 ? -5.082 -6.986 -30.484 1.00 86.44 601 GLY A C 1
ATOM 4581 O O . GLY A 1 601 ? -6.081 -7.106 -31.195 1.00 86.44 601 GLY A O 1
ATOM 4582 N N . ILE A 1 602 ? -3.942 -7.636 -30.697 1.00 74.94 602 ILE A N 1
ATOM 4583 C CA . ILE A 1 602 ? -3.764 -8.656 -31.739 1.00 74.94 602 ILE A CA 1
ATOM 4584 C C . ILE A 1 602 ? -4.191 -10.018 -31.216 1.00 74.94 602 ILE A C 1
ATOM 4586 O O . ILE A 1 602 ? -3.933 -10.267 -30.016 1.00 74.94 602 ILE A O 1
#

Sequence (602 aa):
MEAAQMSILHQVTYGWQRLATGPAFGPTASTLAPDELRRLHRRVEHWLRTDPGGSCEVSHFYGVFGRHAVLVRREQPHGGHSALARLLVSAPALLTPRLALEVRDWQWLGVQGERLLPLTRRGIEPYRVGLAAESRSPEALAQLVPLLSHVLAGEEDLIELPPSECAYPLLWGLDAIVGGLVSDEPVRTDRPPAFETFDDRARPPGHPGLFIRFSERAGTLAAHPVYDSVAGRLVADYARRANGAPMPSSPPARPAAPAPAGPLVPCPICAATLTWDERELYRYDRGEGAYVTLTIPDSASPAQRAVLRRTAFVRCAGPEEAGPGAAHYLPLAYGQHGTPSVYGFVGATNSGKTHLLISMIAQLEKHGLGPGLSHQAISLAGHQSLVDEQVSPFLNDSRVVEHTRPGAVGLVDIFMVREAGGGGRPVALFDVAGGDLLEIESARRFLDVADGLIFVVNAADLGRDELGDRTFATVLELLQASGRLAELSTAIVLGKADLLRFEDPIASWLRQPDRVLDPDSSLRESADVYAYLQARHADAWTRPYRECRRATFHVASAAGSDTVADKTFVRGVRPCRVLNPLIALMAMTGVLTSPEARRIGI

pLDDT: mean 81.61, std 15.39, range [26.59, 97.38]

Secondary structure (DSSP, 8-state):
-GGGGGGEEEEEEEEEEEETTEEEEEEEEESS-HHHHHHHHHHHHHHHPPPTT--SS-EEEEEEETTEEEEEEEE--TT-S--EEEEEEE-TTTS-HHHHHHT--GGG---SSS----EEHHHHGGG----TTGGGSHHHHHHHHHHHHHHHH---SEEEE---TTHHHHHHHHHHIIIIIS-SS----SS-EEEES----SSPPP-SSEEEEE-TT----PPPTTTHHHHHHHHHHHHHGGGS---------PPPP-PPP--EEE-TTT--EEE---SSEEEEETTTTEEEE-PPPTT--HHHHHHHHHT-EEE----TTS-SS---EEEGGGSSSSS-EEEEEE--TTSSHHHHHHHHHHHHHHH-S-TTEEEEES-HHHHHHHIIIIIHHHHHS-BPPPPPPTT-EEEEEEEEEEETTSPEEEEEEEEE-TTGGGSHHHHHHHHHH-SEEEEEEEGGGTTT-TT--HHHHHHHHHHHHTTGGGT-EEEEEEESGGGGTTSTTHHHHHTSPSS---HHHHHHHHHHHHHHHHTTT-GGGGHHHHHSSEEEEEE-BSSS---EETTEETT----BS-SHHHHHHHHHTTSS-STTGGG---

Radius of gyration: 30.92 Å; chains: 1; bounding box: 66×43×99 Å

Foldseek 3Di:
DVVVQQFWKKKWKWKWDQDPVGIAIDTPAIPDDPVVVVVVCVVCRVVVDADPVGDQDWKWWWADDPQKIKIKIWHDPPPDPIIMIMMIIHGCVNVPLLQSLQLVPCPVVDDPDSHDDIDGSVRSVVRGHDLLVVLLPPVLLVLLLQVVLVVLVLPDLEAEDAQDPCLSSNSNLSCCLQVCVQHPPRVDDVFGEIEMNEDADPDDDDGGGRYYYHYNPDDHRDHDPVCSVVSNVSSVSSNVPVVDDDDDDDDDDDDDDDDDFADWEADLQQRATDRLDPPWKWAQDPVVRYIDTDDDDPPDDPVRVVVSLLRIWDWDPGDPPPDDDDTDTHRSVQVVFDYAAEEEEWFAAVLCRVLLVLLQLLCCVVPNLDPQKHKDFSNPVLSVCLCVVANCCCAPVQFAGDADDAPDFDFRTKMWMDGRVDTTHIYIYTYDHNVNLVVPPSVLSNLSRHQEYEYRDEPVCQLVDLLGTPRLVSSCVSCVVVVNQARYEYEYEDEPLLVVCPPPPSVVQQPDDANDLALVVQVVQQVRVVVVSVVRSVVNSCVSLVGHNFYTYHYWYSFSDPDDDPSGDPVGGDTTNSSVRVLLNCLCSVSPPDPSSVSRTD